Protein 4DDN (pdb70)

Secondary structure (DSSP, 8-state):
---EEPPEE-EEEEEEEB--SEEEEEE-SSPP-EEEEEEEE-TTS-EEEEEEEEEETTTEEEEEE--SSPPP-EEEEEE--S-EEEEEEEEEEETTEEEEEEEEEEESS-EEEEEE---SEEEEEE--TTEEEEEEEEEESSSEEEEEEEEEE-/---EE--EE-EEEEEEE---SEEEEEE-SSPP-EEEEEEEE-TTS-EEEEEEEEEETTTEEEEEE--SSPPP-EEEEEE--S-EEEEEEEEEEETTEEEEEEEEEEESS-EEEEEE---SEEEEEE--TTEEEEEEEEEESSSEEEEEEEEEE-/---EEPPEE-EEEEEEE---SEEEEEE-SS---EEEEEEEE-TTS-EEEEEEEEEETTTEEEEEE--SSPPP-EEEEEE--S-EEEEEEEEEEETTEEEEEEEEEEESS-EEEEEE---SEEEEEE--TTEEEEEEEEEESSSEEEEEEEEEE-/---EEPPEE-EEEEEEE---SEEEEEE-SSPP-EEEEEEEE-SSS-EEEEEEEEEETTTEEEEEE--SSPPP-EEEEEE--S-EEEEEEEEEEETTEEEEEEEEEEESS-EEEEEE---SEEEEEE--TTEEEEEEEEEESSSEEEEEEEEEE-

Nearest PDB structures (foldseek):
  4ddn-assembly1_B  TM=1.007E+00  e=1.078E-29  Ipomoea batatas
  1ouw-assembly1_B  TM=9.362E-01  e=1.392E-16  Calystegia sepium
  5xfi-assembly1_B  TM=9.318E-01  e=2.462E-16  Calystegia sepium
  1ouw-assembly2_C  TM=9.376E-01  e=5.361E-16  Calystegia sepium
  7yww-assembly1_A  TM=7.814E-01  e=1.298E-10  Oryza sativa

GO terms:
  GO:0002213 defense response to insect (P, IDA)
  GO:0030246 carbohydrate binding (F, IDA)
  GO:0009611 response to wounding (P, IEP)
  GO:0032874 positive regulation of stress-activated MAPK cascade (P, IEP)
  GO:0051289 protein homotetramerization (P, IDA)

CATH classification: 2.100.10.30

Radius of gyration: 23.77 Å; Cα contacts (8 Å, |Δi|>4): 2068; chains: 4; bounding box: 79×73×50 Å

Solvent-accessible surface area: 22780 Å² total; per-residue (Å²): 213,6,64,6,48,4,5,31,7,12,13,9,1,0,9,9,6,8,60,13,58,71,1,0,0,0,4,0,22,136,80,11,38,78,0,32,0,8,1,3,33,31,74,111,138,69,22,22,1,4,4,0,22,0,14,1,96,126,82,10,44,0,33,0,1,27,69,22,103,48,103,90,87,82,74,50,63,2,88,16,59,40,44,3,54,42,0,27,8,38,1,26,97,17,129,65,138,46,0,0,25,0,0,52,0,24,5,93,119,94,113,25,30,64,50,25,15,83,67,47,8,51,1,18,0,104,24,73,148,62,29,42,7,12,0,0,1,1,1,1,23,137,7,0,10,0,0,0,0,7,15,42,64,175,133,14,59,7,42,3,5,31,1,4,12,18,0,2,10,8,7,7,57,11,60,58,5,0,0,0,7,0,20,80,101,12,40,90,0,31,0,9,1,4,35,35,70,134,142,70,22,22,0,3,5,0,21,0,15,1,88,98,84,6,49,0,46,0,8,34,71,22,108,42,102,87,91,78,69,47,77,3,100,19,55,34,54,4,60,46,0,32,7,36,2,23,86,20,135,62,131,30,0,0,26,0,0,56,0,35,5,94,124,115,108,30,31,62,49,24,15,85,63,51,9,53,2,17,0,106,27,79,147,45,31,53,7,20,0,0,4,0,0,0,19,129,11,0,9,0,0,0,0,6,14,41,63,151,145,5,60,4,46,4,4,30,8,8,11,14,0,1,9,9,8,8,58,14,58,67,2,0,0,0,7,0,23,101,108,12,36,79,0,30,0,8,0,4,34,35,71,128,157,71,21,21,0,4,5,0,21,0,16,2,95,110,81,10,55,0,25,0,1,35,81,20,106,46,103,87,89,65,70,44,72,2,99,20,73,36,48,4,51,38,0,28,8,37,1,22,91,18,123,65,136,47,0,0,25,0,0,49,0,23,7,80,115,128,108,30,30,67,43,25,16,87,64,28,6,55,2,23,0,112,29,77,150,40,27,56,9,19,0,0,0,0,0,1,21,131,9,0,9,0,0,0,0,6,16,39,72,122,151,11,65,7,46,4,5,33,1,6,10,16,1,0,8,8,6,7,56,11,57,70,6,0,0,0,7,1,23,61,105,10,53,60,0,29,0,7,0,4,30,34,78,126,142,82,16,18,1,4,5,0,27,0,6,2,74,112,58,0,47,0,38,0,3,29,57,22,102,45,102,88,87,73,70,44,76,3,100,15,83,28,56,3,63,53,0,32,10,34,0,13,94,21,131,66,134,38,0,0,23,4,0,59,0,29,6,82,123,115,102,24,32,94,37,26,12,131,64,16,4,49,1,21,0,112,28,72,146,59,27,48,9,17,0,0,3,0,0,1,20,132,7,0,8,0,0,0,0,6,15,41,62,179

InterPro domains:
  IPR001229 Jacalin-like lectin domain [PF01419] (13-150)
  IPR001229 Jacalin-like lectin domain [PS51752] (10-153)
  IPR001229 Jacalin-like lectin domain [SM00915] (41-153)
  IPR033734 Jacalin-like lectin domain, plant [cd09612] (21-152)
  IPR036404 Jacalin-like lectin domain superfamily [G3DSA:2.100.10.30] (1-154)
  IPR036404 Jacalin-like lectin domain superfamily [SSF51101] (11-152)

Sequence (616 aa):
MALQLAAHSDARSGPVGSNGGQFWSFRPVRPLNKIVLSFSGSPDQTLNLISITFSSNPTDIITVGGVGPEPLTYTETVNIDGDIIEISGMIANYKGYNVIRSIKFTTNKKEYGPYGANAGTPFNIKIPDGNKIVGFFGNSGWYVDAIGAYYTAKMALQLAAHSDARSGPVGSNGGQFWSFRPVRPLNKIVLSFSGSPDQTLNLISITFSSNPTDIITVGGVGPEPLTYTETVNIDGDIIEISGMIANYKGYNVIRSIKFTTNKKEYGPYGANAGTPFNIKIPDGNKIVGFFGNSGWYVDAIGAYYTAKMALQLAAHSDARSGPVGSNGGQFWSFRPVRPLNKIVLSFSGSPDQTLNLISITFSSNPTDIITVGGVGPEPLTYTETVNIDGDIIEISGMIANYKGYNVIRSIKFTTNKKEYGPYGANAGTPFNIKIPDGNKIVGFFGNSGWYVDAIGAYYTAKMALQLAAHSDARSGPVGSNGGQFWSFRPVRPLNKIVLSFSGSPDQTLNLISITFSSNPTDIITVGGVGPEPLTYTETVNIDGDIIEISGMIANYKGYNVIRSIKFTTNKKEYGPYGANAGTPFNIKIPDGNKIVGFFGNSGWYVDAIGAYYTAK

Foldseek 3Di:
DDDCPDDDDFDKWDWDFDAADFKWKDFDPAAWFKKKWWFADDPVPFTATFKMKIADPPGRIDIFGQPDDRDTDDMDMDGDDAFWFKKKAAWQDDPHGTAGAWMWTHHPPDIRDRDGGRDHHMDMTGDDPQKGFRIKMAHYDNGGGIIMTGMDGD/DPDCPDDDDFDKFDKDFDAADFKFKDFDPAAWFKKKFWFADDPVPFTFTAKMKIADPPDRIDIFGQQDDDDTDDMDMGGDDAFWAKKKAAWQDDPHGTAGAWMKTQHPVGIGDRDGGGDHHMDMGHDDPQKGFRIKIAHYDNGGGIMMTGMDGD/DDDPDDDDDFDKFDKDFDAADFKFKDFDPAAWFKKKFWFADDPVGFTFTAKMWIADPPGRIDIFGQPDDDDTDDMDMDGDDAFWFKKKAAWQDDPHGTAGAFMWTQHPVGIGDRDGGRDHHMDMGGDDPQKGFRIKIAHYDNGHGIIMTGMDGD/DDDCPDDDDFDKWDKDFDAADFKWKWFDPAAWFKKKFWFADDPVPFTATAWMWTAPPPPGIDIFGQPDDDDTDDMDMGGHDAFWFKKKAAWQDDPHGTAGFWMKTQHPVGIRDGDGGHDHHMDMTGDDPQKGFRIKIAHYDNGGGIIMTGMDGD

Organism: Ipomoea batatas (NCBI:txid4120)

Structure (mmCIF, N/CA/C/O backbone):
data_4DDN
#
_entry.id   4DDN
#
_cell.length_a   82.075
_cell.length_b   83.931
_cell.length_c   86.129
_cell.angle_alpha   90.00
_cell.angle_beta   90.00
_cell.angle_gamma   90.00
#
_symmetry.space_group_name_H-M   'P 21 21 21'
#
loop_
_entity.id
_entity.type
_entity.pdbx_description
1 polymer Ipomoelin
2 non-polymer 'methyl alpha-D-galactopyranoside'
3 water water
#
loop_
_atom_site.group_PDB
_atom_site.id
_atom_site.type_symbol
_atom_site.label_atom_id
_atom_site.label_alt_id
_atom_site.label_comp_id
_atom_site.label_asym_id
_atom_site.label_entity_id
_atom_site.label_seq_id
_atom_site.pdbx_PDB_ins_code
_atom_site.Cartn_x
_atom_site.Cartn_y
_atom_site.Cartn_z
_atom_site.occupancy
_atom_site.B_iso_or_equiv
_atom_site.auth_seq_id
_atom_site.auth_comp_id
_atom_site.auth_asym_id
_atom_site.auth_atom_id
_atom_site.pdbx_PDB_model_num
ATOM 1 N N . MET A 1 7 ? -5.506 28.332 46.282 1.00 56.51 1 MET A N 1
ATOM 2 C CA . MET A 1 7 ? -4.979 28.781 47.607 1.00 56.53 1 MET A CA 1
ATOM 3 C C . MET A 1 7 ? -3.534 29.273 47.486 1.00 54.71 1 MET A C 1
ATOM 4 O O . MET A 1 7 ? -2.678 28.905 48.304 1.00 55.78 1 MET A O 1
ATOM 9 N N . ALA A 1 8 ? -3.270 30.098 46.462 1.00 51.14 2 ALA A N 1
ATOM 10 C CA . ALA A 1 8 ? -1.921 30.630 46.217 1.00 46.53 2 ALA A CA 1
ATOM 11 C C . ALA A 1 8 ? -1.873 32.133 45.915 1.00 42.93 2 ALA A C 1
ATOM 12 O O . ALA A 1 8 ? -2.073 32.572 44.766 1.00 41.17 2 ALA A O 1
ATOM 14 N N . LEU A 1 9 ? -1.606 32.901 46.968 1.00 37.18 3 LEU A N 1
ATOM 15 C CA . LEU A 1 9 ? -1.471 34.348 46.882 1.00 32.90 3 LEU A CA 1
ATOM 16 C C . LEU A 1 9 ? -0.361 34.731 45.882 1.00 29.33 3 LEU A C 1
ATOM 17 O O . LEU A 1 9 ? 0.715 34.123 45.864 1.00 26.96 3 LEU A O 1
ATOM 22 N N . GLN A 1 10 ? -0.622 35.719 45.037 1.00 23.49 4 GLN A N 1
ATOM 23 C CA . GLN A 1 10 ? 0.397 36.156 44.105 1.00 22.61 4 GLN A CA 1
ATOM 24 C C . GLN A 1 10 ? 1.216 37.251 44.784 1.00 22.52 4 GLN A C 1
ATOM 25 O O . GLN A 1 10 ? 0.850 38.445 44.767 1.00 20.35 4 GLN A O 1
ATOM 31 N N . LEU A 1 11 ? 2.304 36.809 45.424 1.00 22.97 5 LEU A N 1
ATOM 32 C CA . LEU A 1 11 ? 3.228 37.712 46.141 1.00 21.25 5 LEU A CA 1
ATOM 33 C C . LEU A 1 11 ? 4.267 38.047 45.093 1.00 19.98 5 LEU A C 1
ATOM 34 O O . LEU A 1 11 ? 5.185 37.232 44.836 1.00 19.00 5 LEU A O 1
ATOM 39 N N . ALA A 1 12 ? 4.122 39.233 44.503 1.00 16.96 6 ALA A N 1
ATOM 40 C CA . ALA A 1 12 ? 4.986 39.640 43.411 1.00 13.81 6 ALA A CA 1
ATOM 41 C C . ALA A 1 12 ? 6.465 39.407 43.688 1.00 13.53 6 ALA A C 1
ATOM 42 O O . ALA A 1 12 ? 6.988 39.804 44.735 1.00 12.42 6 ALA A O 1
ATOM 44 N N . ALA A 1 13 ? 7.138 38.743 42.732 1.00 14.14 7 ALA A N 1
ATOM 45 C CA . ALA A 1 13 ? 8.555 38.450 42.865 1.00 14.34 7 ALA A CA 1
ATOM 46 C C . ALA A 1 13 ? 9.382 39.598 42.298 1.00 14.15 7 ALA A C 1
ATOM 47 O O . ALA A 1 13 ? 8.988 40.273 41.313 1.00 15.50 7 ALA A O 1
ATOM 49 N N . HIS A 1 14 ? 10.541 39.821 42.892 1.00 13.45 8 HIS A N 1
ATOM 50 C CA . HIS A 1 14 ? 11.364 40.967 42.477 1.00 12.63 8 HIS A CA 1
ATOM 51 C C . HIS A 1 14 ? 12.517 40.690 41.502 1.00 14.53 8 HIS A C 1
ATOM 52 O O . HIS A 1 14 ? 12.972 39.573 41.365 1.00 13.47 8 HIS A O 1
ATOM 59 N N . SER A 1 15 ? 12.946 41.735 40.795 1.00 14.30 9 SER A N 1
ATOM 60 C CA . SER A 1 15 ? 14.088 41.649 39.875 1.00 15.73 9 SER A CA 1
ATOM 61 C C . SER A 1 15 ? 14.992 42.817 40.209 1.00 15.30 9 SER A C 1
ATOM 62 O O . SER A 1 15 ? 14.521 43.953 40.304 1.00 18.26 9 SER A O 1
ATOM 65 N N . ASP A 1 16 ? 16.295 42.554 40.336 1.00 15.86 10 ASP A N 1
ATOM 66 C CA . ASP A 1 16 ? 17.266 43.577 40.736 1.00 14.60 10 ASP A CA 1
ATOM 67 C C . ASP A 1 16 ? 17.420 44.719 39.725 1.00 13.97 10 ASP A C 1
ATOM 68 O O . ASP A 1 16 ? 17.228 44.522 38.503 1.00 13.24 10 ASP A O 1
ATOM 73 N N . ALA A 1 17 ? 17.803 45.892 40.245 1.00 14.16 11 ALA A N 1
ATOM 74 C CA . ALA A 1 17 ? 18.071 47.089 39.436 1.00 14.36 11 ALA A CA 1
ATOM 75 C C . ALA A 1 17 ? 19.227 46.763 38.505 1.00 13.87 11 ALA A C 1
ATOM 76 O O . ALA A 1 17 ? 20.041 45.912 38.816 1.00 13.48 11 ALA A O 1
ATOM 78 N N . ARG A 1 18 ? 19.308 47.452 37.370 1.00 14.55 12 ARG A N 1
ATOM 79 C CA . ARG A 1 18 ? 20.356 47.202 36.378 1.00 15.07 12 ARG A CA 1
ATOM 80 C C . ARG A 1 18 ? 21.121 48.484 36.134 1.00 13.37 12 ARG A C 1
ATOM 81 O O . ARG A 1 18 ? 20.558 49.544 36.290 1.00 12.52 12 ARG A O 1
ATOM 89 N N . SER A 1 19 ? 22.387 48.367 35.744 1.00 12.07 13 SER A N 1
ATOM 90 C CA . SER A 1 19 ? 23.187 49.538 35.393 1.00 13.51 13 SER A CA 1
ATOM 91 C C . SER A 1 19 ? 23.799 49.189 34.050 1.00 15.03 13 SER A C 1
ATOM 92 O O . SER A 1 19 ? 24.538 48.199 33.944 1.00 14.96 13 SER A O 1
ATOM 95 N N . GLY A 1 20 ? 23.505 49.986 33.028 1.00 13.76 14 GLY A N 1
ATOM 96 C CA . GLY A 1 20 ? 24.041 49.696 31.705 1.00 13.36 14 GLY A CA 1
ATOM 97 C C . GLY A 1 20 ? 22.950 49.075 30.860 1.00 14.40 14 GLY A C 1
ATOM 98 O O . GLY A 1 20 ? 21.748 49.184 31.182 1.00 16.50 14 GLY A O 1
ATOM 99 N N . PRO A 1 21 ? 23.313 48.352 29.814 1.00 14.13 15 PRO A N 1
ATOM 100 C CA . PRO A 1 21 ? 24.663 48.051 29.365 1.00 15.11 15 PRO A CA 1
ATOM 101 C C . PRO A 1 21 ? 25.400 49.162 28.617 1.00 18.26 15 PRO A C 1
ATOM 102 O O . PRO A 1 21 ? 24.764 50.086 28.067 1.00 19.56 15 PRO A O 1
ATOM 106 N N . VAL A 1 22 ? 26.736 49.088 28.629 1.00 17.98 16 VAL A N 1
ATOM 107 C CA . VAL A 1 22 ? 27.574 50.024 27.876 1.00 18.22 16 VAL A CA 1
ATOM 108 C C . VAL A 1 22 ? 28.279 49.139 26.841 1.00 18.44 16 VAL A C 1
ATOM 109 O O . VAL A 1 22 ? 28.394 47.916 27.037 1.00 18.34 16 VAL A O 1
ATOM 113 N N . GLY A 1 23 ? 28.748 49.742 25.746 1.00 18.98 17 GLY A N 1
ATOM 114 C CA . GLY A 1 23 ? 29.425 48.961 24.710 1.00 17.54 17 GLY A CA 1
ATOM 115 C C . GLY A 1 23 ? 28.608 48.985 23.428 1.00 17.74 17 GLY A C 1
ATOM 116 O O . GLY A 1 23 ? 28.163 50.052 22.999 1.00 18.61 17 GLY A O 1
ATOM 117 N N . SER A 1 24 ? 28.372 47.834 22.806 1.00 14.84 18 SER A N 1
ATOM 118 C CA . SER A 1 24 ? 27.621 47.841 21.550 1.00 16.05 18 SER A CA 1
ATOM 119 C C . SER A 1 24 ? 26.702 46.632 21.396 1.00 15.39 18 SER A C 1
ATOM 120 O O . SER A 1 24 ? 26.968 45.596 21.996 1.00 14.74 18 SER A O 1
ATOM 123 N N . ASN A 1 25 ? 25.662 46.755 20.566 1.00 14.06 19 ASN A N 1
ATOM 124 C CA . ASN A 1 25 ? 24.776 45.623 20.306 1.00 13.79 19 ASN A CA 1
ATOM 125 C C . ASN A 1 25 ? 25.610 44.477 19.758 1.00 14.81 19 ASN A C 1
ATOM 126 O O . ASN A 1 25 ? 26.482 44.706 18.906 1.00 16.41 19 ASN A O 1
ATOM 131 N N . GLY A 1 26 ? 25.269 43.254 20.180 1.00 15.33 20 GLY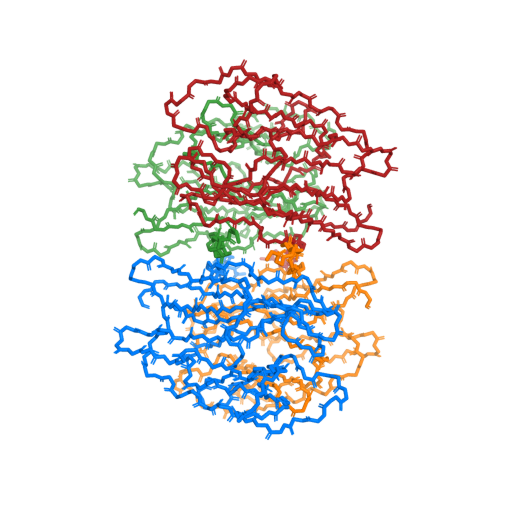 A N 1
ATOM 132 C CA . GLY A 1 26 ? 25.989 42.035 19.786 1.00 16.37 20 GLY A CA 1
ATOM 133 C C . GLY A 1 26 ? 25.019 40.921 19.404 1.00 16.48 20 GLY A C 1
ATOM 134 O O . GLY A 1 26 ? 23.792 41.094 19.490 1.00 15.28 20 GLY A O 1
ATOM 135 N N . GLY A 1 27 ? 25.553 39.761 19.027 1.00 15.87 21 GLY A N 1
ATOM 136 C CA . GLY A 1 27 ? 24.703 38.685 18.557 1.00 16.00 21 GLY A CA 1
ATOM 137 C C . GLY A 1 27 ? 23.666 38.146 19.523 1.00 16.73 21 GLY A C 1
ATOM 138 O O . GLY A 1 27 ? 22.479 37.915 19.150 1.00 17.21 21 GLY A O 1
ATOM 139 N N . GLN A 1 28 ? 24.127 37.908 20.750 1.00 15.53 22 GLN A N 1
ATOM 140 C CA . GLN A 1 28 ? 23.286 37.371 21.801 1.00 16.14 22 GLN A CA 1
ATOM 141 C C . GLN A 1 28 ? 23.295 38.150 23.113 1.00 14.72 22 GLN A C 1
ATOM 142 O O . GLN A 1 28 ? 24.333 38.627 23.562 1.00 14.30 22 GLN A O 1
ATOM 148 N N . PHE A 1 29 ? 22.126 38.235 23.728 1.00 13.49 23 PHE A N 1
ATOM 149 C CA . PHE A 1 29 ? 21.977 38.812 25.068 1.00 13.82 23 PHE A CA 1
ATOM 150 C C . PHE A 1 29 ? 22.471 37.686 26.012 1.00 15.45 23 PHE A C 1
ATOM 151 O O . PHE A 1 29 ? 22.251 36.476 25.715 1.00 15.63 23 PHE A O 1
ATOM 159 N N . TRP A 1 30 ? 23.160 38.064 27.098 1.00 14.21 24 TRP A N 1
ATOM 160 C CA . TRP A 1 30 ? 23.571 37.066 28.093 1.00 13.93 24 TRP A CA 1
ATOM 161 C C . TRP A 1 30 ? 23.291 37.635 29.458 1.00 13.79 24 TRP A C 1
ATOM 162 O O . TRP A 1 30 ? 23.266 38.863 29.653 1.00 11.48 24 TRP A O 1
ATOM 173 N N . SER A 1 31 ? 23.068 36.742 30.420 1.00 13.64 25 SER A N 1
ATOM 174 C CA . SER A 1 31 ? 22.767 37.179 31.764 1.00 13.67 25 SER A CA 1
ATOM 175 C C . SER A 1 31 ? 23.205 36.132 32.764 1.00 13.95 25 SER A C 1
ATOM 176 O O . SER A 1 31 ? 22.983 34.942 32.561 1.00 15.04 25 SER A O 1
ATOM 179 N N . PHE A 1 32 ? 23.782 36.612 33.868 1.00 14.55 26 PHE A N 1
ATOM 180 C CA . PHE A 1 32 ? 24.259 35.758 34.935 1.00 13.44 26 PHE A CA 1
ATOM 181 C C . PHE A 1 32 ? 24.194 36.506 36.267 1.00 13.25 26 PHE A C 1
ATOM 182 O O . PHE A 1 32 ? 24.995 37.415 36.524 1.00 10.69 26 PHE A O 1
ATOM 190 N N . ARG A 1 33 ? 23.204 36.152 37.080 1.00 13.17 27 ARG A N 1
ATOM 191 C CA . ARG A 1 33 ? 23.056 36.727 38.437 1.00 11.44 27 ARG A CA 1
ATOM 192 C C . ARG A 1 33 ? 22.927 35.481 39.315 1.00 13.99 27 ARG A C 1
ATOM 193 O O . ARG A 1 33 ? 21.840 34.873 39.412 1.00 13.36 27 ARG A O 1
ATOM 201 N N . PRO A 1 34 ? 24.034 35.050 39.945 1.00 14.21 28 PRO A N 1
ATOM 202 C CA . PRO A 1 34 ? 23.935 33.852 40.777 1.00 15.44 28 PRO A CA 1
ATOM 203 C C . PRO A 1 34 ? 23.440 34.197 42.165 1.00 15.24 28 PRO A C 1
ATOM 204 O O . PRO A 1 34 ? 23.490 35.359 42.568 1.00 14.98 28 PRO A O 1
ATOM 208 N N . VAL A 1 35 ? 22.974 33.187 42.899 1.00 14.25 29 VAL A N 1
ATOM 209 C CA . VAL A 1 35 ? 22.432 33.415 44.217 1.00 15.30 29 VAL A CA 1
ATOM 210 C C . VAL A 1 35 ? 23.495 33.858 45.208 1.00 17.41 29 VAL A C 1
ATOM 211 O O . VAL A 1 35 ? 23.265 34.784 46.001 1.00 19.13 29 VAL A O 1
ATOM 215 N N . ARG A 1 36 ? 24.666 33.229 45.148 1.00 15.91 30 ARG A N 1
ATOM 216 C CA . ARG A 1 36 ? 25.778 33.584 46.049 1.00 18.53 30 ARG A CA 1
ATOM 217 C C . ARG A 1 36 ? 26.708 34.624 45.359 1.00 19.51 30 ARG A C 1
ATOM 218 O O . ARG A 1 36 ? 26.640 34.795 44.162 1.00 19.82 30 ARG A O 1
ATOM 226 N N . PRO A 1 37 ? 27.586 35.317 46.110 1.00 18.94 31 PRO A N 1
ATOM 227 C CA . PRO A 1 37 ? 28.496 36.319 45.541 1.00 18.32 31 PRO A CA 1
ATOM 228 C C . PRO A 1 37 ? 29.427 35.771 44.451 1.00 19.30 31 PRO A C 1
ATOM 229 O O . PRO A 1 37 ? 29.813 34.589 44.493 1.00 17.77 31 PRO A O 1
ATOM 233 N N . LEU A 1 38 ? 29.766 36.602 43.456 1.00 18.05 32 LEU A N 1
ATOM 234 C CA . LEU A 1 38 ? 30.732 36.209 42.442 1.00 19.34 32 LEU A CA 1
ATOM 235 C C . LEU A 1 38 ? 32.078 36.127 43.179 1.00 21.59 32 LEU A C 1
ATOM 236 O O . LEU A 1 38 ? 32.396 37.005 43.987 1.00 20.54 32 LEU A O 1
ATOM 241 N N . ASN A 1 39 ? 32.878 35.099 42.913 1.00 21.28 33 ASN A N 1
ATOM 242 C CA . ASN A 1 39 ? 34.152 35.009 43.619 1.00 24.58 33 ASN A CA 1
ATOM 243 C C . ASN A 1 39 ? 35.321 35.002 42.651 1.00 24.31 33 ASN A C 1
ATOM 244 O O . ASN A 1 39 ? 36.479 35.220 43.058 1.00 23.59 33 ASN A O 1
ATOM 249 N N . LYS A 1 40 ? 35.034 34.766 41.368 1.00 22.88 34 LYS A N 1
ATOM 250 C CA . LYS A 1 40 ? 36.106 34.714 40.393 1.00 21.97 34 LYS A CA 1
ATOM 251 C C . LYS A 1 40 ? 35.685 35.086 38.988 1.00 21.77 34 LYS A C 1
ATOM 252 O O . LYS A 1 40 ? 34.588 34.731 38.538 1.00 20.56 34 LYS A O 1
ATOM 258 N N . ILE A 1 41 ? 36.581 35.800 38.310 1.00 20.08 35 ILE A N 1
ATOM 259 C CA . ILE A 1 41 ? 36.360 36.228 36.913 1.00 20.59 35 ILE A CA 1
ATOM 260 C C . ILE A 1 41 ? 37.626 35.967 36.133 1.00 19.53 35 ILE A C 1
ATOM 261 O O . ILE A 1 41 ? 38.716 36.502 36.485 1.00 20.98 35 ILE A O 1
ATOM 266 N N . VAL A 1 42 ? 37.488 35.162 35.085 1.00 18.39 36 VAL A N 1
ATOM 267 C CA . VAL A 1 42 ? 38.610 34.841 34.204 1.00 16.70 36 VAL A CA 1
ATOM 268 C C . VAL A 1 42 ? 38.479 35.574 32.868 1.00 17.84 36 VAL A C 1
ATOM 269 O O . VAL A 1 42 ? 37.461 35.448 32.171 1.00 17.13 36 VAL A O 1
ATOM 273 N N . LEU A 1 43 ? 39.480 36.374 32.503 1.00 18.65 37 LEU A N 1
ATOM 274 C CA . LEU A 1 43 ? 39.402 37.092 31.215 1.00 18.43 37 LEU A CA 1
ATOM 275 C C . LEU A 1 43 ? 40.275 36.308 30.240 1.00 18.63 37 LEU A C 1
ATOM 276 O O . LEU A 1 43 ? 41.413 35.994 30.575 1.00 19.08 37 LEU A O 1
ATOM 281 N N . SER A 1 44 ? 39.740 35.988 29.062 1.00 18.68 38 SER A N 1
ATOM 282 C CA . SER A 1 44 ? 40.471 35.229 28.054 1.00 19.08 38 SER A CA 1
ATOM 283 C C . SER A 1 44 ? 40.790 36.121 26.872 1.00 19.93 38 SER A C 1
ATOM 284 O O . SER A 1 44 ? 39.916 36.845 26.372 1.00 17.19 38 SER A O 1
ATOM 287 N N . PHE A 1 45 ? 42.048 36.055 26.431 1.00 17.48 39 PHE A N 1
ATOM 288 C CA . PHE A 1 45 ? 42.551 36.910 25.336 1.00 18.66 39 PHE A CA 1
ATOM 289 C C . PHE A 1 45 ? 43.289 36.164 24.232 1.00 18.97 39 PHE A C 1
ATOM 290 O O . PHE A 1 45 ? 43.746 35.046 24.428 1.00 18.99 39 PHE A O 1
ATOM 298 N N . SER A 1 46 ? 43.397 36.814 23.079 1.00 19.92 40 SER A N 1
ATOM 299 C CA . SER A 1 46 ? 44.247 36.338 21.998 1.00 20.63 40 SER A CA 1
ATOM 300 C C . SER A 1 46 ? 45.383 37.410 22.073 1.00 21.29 40 SER A C 1
ATOM 301 O O . SER A 1 46 ? 45.321 38.343 22.889 1.00 17.88 40 SER A O 1
ATOM 304 N N . GLY A 1 47 ? 46.434 37.284 21.264 1.00 23.35 41 GLY A N 1
ATOM 305 C CA . GLY A 1 47 ? 47.502 38.275 21.337 1.00 25.51 41 GLY A CA 1
ATOM 306 C C . GLY A 1 47 ? 48.503 37.927 22.435 1.00 27.08 41 GLY A C 1
ATOM 307 O O . GLY A 1 47 ? 48.648 36.754 22.799 1.00 26.97 41 GLY A O 1
ATOM 308 N N . SER A 1 48 ? 49.203 38.930 22.956 1.00 29.47 42 S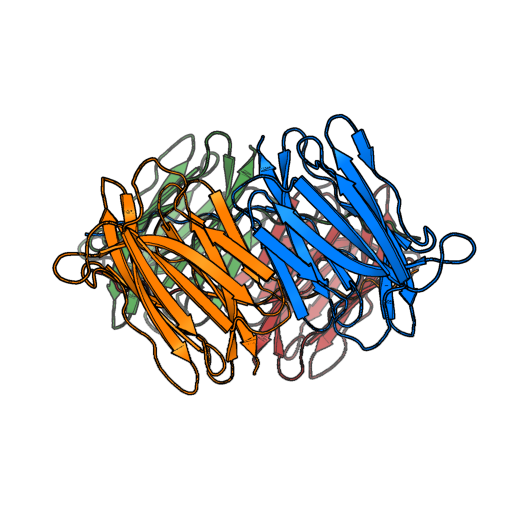ER A N 1
ATOM 309 C CA . SER A 1 48 ? 50.180 38.708 24.029 1.00 31.93 42 SER A CA 1
ATOM 310 C C . SER A 1 48 ? 50.425 39.991 24.796 1.00 34.53 42 SER A C 1
ATOM 311 O O . SER A 1 48 ? 50.284 41.098 24.273 1.00 34.26 42 SER A O 1
ATOM 314 N N . PRO A 1 49 ? 50.804 39.854 26.067 1.00 36.83 43 PRO A N 1
ATOM 315 C CA . PRO A 1 49 ? 51.074 40.971 26.966 1.00 38.60 43 PRO A CA 1
ATOM 316 C C . PRO A 1 49 ? 52.199 41.879 26.514 1.00 40.70 43 PRO A C 1
ATOM 317 O O . PRO A 1 49 ? 52.147 43.091 26.727 1.00 41.59 43 PRO A O 1
ATOM 321 N N . ASP A 1 50 ? 53.210 41.310 25.870 1.00 42.64 44 ASP A N 1
ATOM 322 C CA . ASP A 1 50 ? 54.326 42.124 25.405 1.00 44.38 44 ASP A CA 1
ATOM 323 C C . ASP A 1 50 ? 53.908 42.949 24.205 1.00 44.11 44 ASP A C 1
ATOM 324 O O . ASP A 1 50 ? 54.566 43.926 23.873 1.00 44.73 44 ASP A O 1
ATOM 329 N N . GLN A 1 51 ? 52.830 42.548 23.535 1.00 42.99 45 GLN A N 1
ATOM 330 C CA . GLN A 1 51 ? 52.336 43.312 22.384 1.00 41.61 45 GLN A CA 1
ATOM 331 C C . GLN A 1 51 ? 50.956 43.840 22.775 1.00 39.15 45 GLN A C 1
ATOM 332 O O . GLN A 1 51 ? 50.860 44.714 23.636 1.00 38.86 45 GLN A O 1
ATOM 338 N N . THR A 1 52 ? 49.897 43.313 22.167 1.00 35.50 46 THR A N 1
ATOM 339 C CA . THR A 1 52 ? 48.557 43.756 22.534 1.00 31.53 46 THR A CA 1
ATOM 340 C C . THR A 1 52 ? 47.637 42.583 22.826 1.00 29.74 46 THR A C 1
ATOM 341 O O . THR A 1 52 ? 47.575 41.603 22.085 1.00 28.95 46 THR A O 1
ATOM 345 N N . LEU A 1 53 ? 46.930 42.677 23.941 1.00 25.94 47 LEU A N 1
ATOM 346 C CA . LEU A 1 53 ? 46.000 41.638 24.346 1.00 23.58 47 LEU A CA 1
ATOM 347 C C . LEU A 1 53 ? 44.598 41.897 23.782 1.00 20.92 47 LEU A C 1
ATOM 348 O O . LEU A 1 53 ? 44.063 42.989 23.949 1.00 19.96 47 LEU A O 1
ATOM 353 N N . ASN A 1 54 ? 44.022 40.897 23.120 1.00 18.48 48 ASN A N 1
ATOM 354 C CA . ASN A 1 54 ? 42.684 41.039 22.552 1.00 18.85 48 ASN A CA 1
ATOM 355 C C . ASN A 1 54 ? 41.678 40.292 23.424 1.00 17.71 48 ASN A C 1
ATOM 356 O O . ASN A 1 54 ? 41.617 39.047 23.408 1.00 18.08 48 ASN A O 1
ATOM 361 N N . LEU A 1 55 ? 40.892 41.042 24.189 1.00 16.95 49 LEU A N 1
ATOM 362 C CA . LEU A 1 55 ? 39.903 40.401 25.046 1.00 16.53 49 LEU A CA 1
ATOM 363 C C . LEU A 1 55 ? 38.907 39.689 24.144 1.00 16.76 49 LEU A C 1
ATOM 364 O O . LEU A 1 55 ? 38.317 40.304 23.230 1.00 16.07 49 LEU A O 1
ATOM 369 N N . ILE A 1 56 ? 38.716 38.394 24.404 1.00 15.91 50 ILE A N 1
ATOM 370 C CA . ILE A 1 56 ? 37.795 37.581 23.633 1.00 17.51 50 ILE A CA 1
ATOM 371 C C . ILE A 1 56 ? 36.576 37.069 24.458 1.00 17.36 50 ILE A C 1
ATOM 372 O O . ILE A 1 56 ? 35.434 37.094 23.958 1.00 16.35 50 ILE A O 1
ATOM 377 N N . SER A 1 57 ? 36.794 36.635 25.700 1.00 16.60 51 SER A N 1
ATOM 378 C CA . SER A 1 57 ? 35.668 36.154 26.483 1.00 15.27 51 SER A CA 1
ATOM 379 C C . SER A 1 57 ? 35.926 36.385 27.949 1.00 15.92 51 SER A C 1
ATOM 380 O O . SER A 1 57 ? 37.060 36.715 28.366 1.00 16.08 51 SER A O 1
ATOM 383 N N . ILE A 1 58 ? 34.850 36.294 28.730 1.00 15.62 52 ILE A N 1
ATOM 384 C CA . ILE A 1 58 ? 34.930 36.498 30.178 1.00 15.04 52 ILE A CA 1
ATOM 385 C C . ILE A 1 58 ? 34.179 35.320 30.802 1.00 16.53 52 ILE A C 1
ATOM 386 O O . ILE A 1 58 ? 33.111 34.932 30.317 1.00 15.86 52 ILE A O 1
ATOM 391 N N . THR A 1 59 ? 34.709 34.767 31.885 1.00 16.53 53 THR A N 1
ATOM 392 C CA . THR A 1 59 ? 34.030 33.639 32.538 1.00 17.56 53 THR A CA 1
ATOM 393 C C . THR A 1 59 ? 33.742 34.131 33.966 1.00 18.22 53 THR A C 1
ATOM 394 O O . THR A 1 59 ? 34.666 34.503 34.682 1.00 17.12 53 THR A O 1
ATOM 398 N N . PHE A 1 60 ? 32.466 34.176 34.358 1.00 17.04 54 PHE A N 1
ATOM 399 C CA . PHE A 1 60 ? 32.108 34.614 35.695 1.00 17.15 54 PHE A CA 1
ATOM 400 C C . PHE A 1 60 ? 31.756 33.358 36.505 1.00 17.16 54 PHE A C 1
ATOM 401 O O . PHE A 1 60 ? 31.162 32.464 35.973 1.00 16.70 54 PHE A O 1
ATOM 409 N N . SER A 1 61 ? 32.142 33.270 37.779 1.00 16.33 55 SER A N 1
ATOM 410 C CA . SER A 1 61 ? 31.718 32.112 38.547 1.00 17.67 55 SER A CA 1
ATOM 411 C C . SER A 1 61 ? 31.448 32.483 39.997 1.00 18.71 55 SER A C 1
ATOM 412 O O . SER A 1 61 ? 31.922 33.492 40.489 1.00 17.05 55 SER A O 1
ATOM 415 N N . SER A 1 62 ? 30.655 31.645 40.653 1.00 20.02 56 SER A N 1
ATOM 416 C CA . SER A 1 62 ? 30.324 31.811 42.048 1.00 22.92 56 SER A CA 1
ATOM 417 C C . SER A 1 62 ? 30.389 30.428 42.693 1.00 25.32 56 SER A C 1
ATOM 418 O O . SER A 1 62 ? 29.831 29.462 42.170 1.00 25.67 56 SER A O 1
ATOM 421 N N . ASN A 1 63 ? 31.089 30.336 43.820 1.00 28.37 57 ASN A N 1
ATOM 422 C CA . ASN A 1 63 ? 31.210 29.067 44.537 1.00 30.44 57 ASN A CA 1
ATOM 423 C C . ASN A 1 63 ? 29.833 28.511 44.895 1.00 31.78 57 ASN A C 1
ATOM 424 O O . ASN A 1 63 ? 28.926 29.248 45.303 1.00 32.57 57 ASN A O 1
ATOM 429 N N . PRO A 1 64 ? 29.685 27.181 44.818 1.00 32.80 58 PRO A N 1
ATOM 430 C CA . PRO A 1 64 ? 30.779 26.283 44.423 1.00 33.01 58 PRO A CA 1
ATOM 431 C C . PRO A 1 64 ? 30.896 25.899 42.948 1.00 32.89 58 PRO A C 1
ATOM 432 O O . PRO A 1 64 ? 31.998 25.568 42.493 1.00 32.18 58 PRO A O 1
ATOM 436 N N . THR A 1 65 ? 29.784 25.945 42.202 1.00 31.43 59 THR A N 1
ATOM 437 C CA . THR A 1 65 ? 29.810 25.545 40.795 1.00 29.97 59 THR A CA 1
ATOM 438 C C . THR A 1 65 ? 29.131 26.435 39.733 1.00 28.23 59 THR A C 1
ATOM 439 O O . THR A 1 65 ? 29.138 26.069 38.552 1.00 30.45 59 THR A O 1
ATOM 443 N N . ASP A 1 66 ? 28.553 27.567 40.109 1.00 22.90 60 ASP A N 1
ATOM 444 C CA . ASP A 1 66 ? 27.884 28.426 39.119 1.00 19.89 60 ASP A CA 1
ATOM 445 C C . ASP A 1 66 ? 28.909 29.098 38.233 1.00 19.15 60 ASP A C 1
ATOM 446 O O . ASP A 1 66 ? 29.849 29.730 38.728 1.00 17.06 60 ASP A O 1
ATOM 451 N N . ILE A 1 67 ? 28.684 29.054 36.929 1.00 18.62 61 ILE A N 1
ATOM 452 C CA . ILE A 1 67 ? 29.657 29.630 36.034 1.00 18.58 61 ILE A CA 1
ATOM 453 C C . ILE A 1 67 ? 29.060 29.887 34.655 1.00 18.71 61 ILE A C 1
ATOM 454 O O . ILE A 1 67 ? 28.129 29.210 34.224 1.00 17.18 61 ILE A O 1
ATOM 459 N N . ILE A 1 68 ? 29.614 30.882 33.964 1.00 18.69 62 ILE A N 1
ATOM 460 C CA . ILE A 1 68 ? 29.133 31.188 32.640 1.00 17.30 62 ILE A CA 1
ATOM 461 C C . ILE A 1 68 ? 30.300 31.818 31.885 1.00 16.31 62 ILE A C 1
ATOM 462 O O . ILE A 1 68 ? 31.163 32.498 32.468 1.00 15.95 62 ILE A O 1
ATOM 467 N N . THR A 1 69 ? 30.329 31.559 30.587 1.00 14.76 63 THR A N 1
ATOM 468 C CA . THR A 1 69 ? 31.355 32.140 29.737 1.00 15.79 63 THR A CA 1
ATOM 469 C C . THR A 1 69 ? 30.589 32.842 28.609 1.00 14.96 63 THR A C 1
ATOM 470 O O . THR A 1 69 ? 29.691 32.255 27.995 1.00 14.84 63 THR A O 1
ATOM 474 N N . VAL A 1 70 ? 30.969 34.080 28.341 1.00 13.43 64 VAL A N 1
ATOM 475 C CA . VAL A 1 70 ? 30.341 34.899 27.319 1.00 14.78 64 VAL A CA 1
ATOM 476 C C . VAL A 1 70 ? 31.456 35.442 26.424 1.00 13.52 64 VAL A C 1
ATOM 477 O O . VAL A 1 70 ? 32.530 35.803 26.898 1.00 13.61 64 VAL A O 1
ATOM 481 N N . GLY A 1 71 ? 31.179 35.488 25.128 1.00 14.95 65 GLY A N 1
ATOM 482 C CA . GLY A 1 71 ? 32.189 35.863 24.138 1.00 14.50 65 GLY A CA 1
ATOM 483 C C . GLY A 1 71 ? 32.897 34.521 23.832 1.00 17.10 65 GLY A C 1
ATOM 484 O O . GLY A 1 71 ? 32.582 33.509 24.483 1.00 16.90 65 GLY A O 1
ATOM 485 N N . GLY A 1 72 ? 33.795 34.468 22.842 1.00 16.99 66 GLY A N 1
ATOM 486 C CA . GLY A 1 72 ? 34.554 33.238 22.624 1.00 17.16 66 GLY A CA 1
ATOM 487 C C . GLY A 1 72 ? 33.931 32.195 21.717 1.00 20.09 66 GLY A C 1
ATOM 488 O O . GLY A 1 72 ? 34.472 31.102 21.563 1.00 20.71 66 GLY A O 1
ATOM 489 N N . VAL A 1 73 ? 32.803 32.510 21.100 1.00 20.72 67 VAL A N 1
ATOM 490 C CA . VAL A 1 73 ? 32.151 31.517 20.255 1.00 22.51 67 VAL A CA 1
ATOM 491 C C . VAL A 1 73 ? 32.683 31.475 18.819 1.00 20.90 67 VAL A C 1
ATOM 492 O O . VAL A 1 73 ? 32.253 30.637 17.999 1.00 21.02 67 VAL A O 1
ATOM 496 N N . GLY A 1 74 ? 33.648 32.343 18.534 1.00 22.47 68 GLY A N 1
ATOM 497 C CA . GLY A 1 74 ? 34.266 32.367 17.209 1.00 21.28 68 GLY A CA 1
ATOM 498 C C . GLY A 1 74 ? 35.450 31.398 17.142 1.00 23.26 68 GLY A C 1
ATOM 499 O O . GLY A 1 74 ? 35.770 30.716 18.123 1.00 21.63 68 GLY A O 1
ATOM 500 N N . PRO A 1 75 ? 36.153 31.341 16.007 1.00 24.20 69 PRO A N 1
ATOM 501 C CA . PRO A 1 75 ? 37.297 30.453 15.792 1.00 25.15 69 PRO A CA 1
ATOM 502 C C . PRO A 1 75 ? 38.673 30.878 16.306 1.00 25.27 69 PRO A C 1
ATOM 503 O O . PRO A 1 75 ? 39.599 30.054 16.385 1.00 25.66 69 PRO A O 1
ATOM 507 N N . GLU A 1 76 ? 38.834 32.145 16.652 1.00 24.87 70 GLU A N 1
ATOM 508 C CA . GLU A 1 76 ? 40.131 32.591 17.112 1.00 25.43 70 GLU A CA 1
ATOM 509 C C . GLU A 1 76 ? 40.611 31.834 18.360 1.00 26.03 70 GLU A C 1
ATOM 510 O O . GLU A 1 76 ? 39.914 31.764 19.382 1.00 24.32 70 GLU A O 1
ATOM 516 N N . PRO A 1 77 ? 41.819 31.226 18.290 1.00 26.81 71 PRO A N 1
ATOM 517 C CA . PRO A 1 77 ? 42.293 30.503 19.476 1.00 27.11 71 PRO A CA 1
ATOM 518 C C . PRO A 1 77 ? 42.761 31.445 20.584 1.00 25.34 71 PRO A C 1
ATOM 519 O O . PRO A 1 77 ? 43.359 32.484 20.306 1.00 23.24 71 PRO A O 1
ATOM 523 N N . LEU A 1 78 ? 42.468 31.090 21.838 1.00 24.88 72 LEU A N 1
ATOM 524 C CA . LEU A 1 78 ? 42.882 31.914 22.979 1.00 24.78 72 LEU A CA 1
ATOM 525 C C . LEU A 1 78 ? 44.364 31.692 23.262 1.00 25.90 72 LEU A C 1
ATOM 526 O O . LEU A 1 78 ? 44.830 30.579 23.117 1.00 27.11 72 LEU A O 1
ATOM 531 N N . THR A 1 79 ? 45.081 32.728 23.695 1.00 25.01 73 THR A N 1
ATOM 532 C CA . THR A 1 79 ? 46.514 32.610 24.014 1.00 25.96 73 THR A CA 1
ATOM 533 C C . THR A 1 79 ? 46.886 33.075 25.410 1.00 26.32 73 THR A C 1
ATOM 534 O O . THR A 1 79 ? 47.984 32.794 25.891 1.00 25.97 73 THR A O 1
ATOM 538 N N . TYR A 1 80 ? 45.980 33.767 26.098 1.00 25.59 74 TYR A N 1
ATOM 539 C CA . TYR A 1 80 ? 46.326 34.266 27.423 1.00 24.36 74 TYR A CA 1
ATOM 540 C C . TYR A 1 80 ? 45.084 34.437 28.315 1.00 24.02 74 TYR A C 1
ATOM 541 O O . TYR A 1 80 ? 43.979 34.632 27.820 1.00 22.40 74 TYR A O 1
ATOM 550 N N . THR A 1 81 ? 45.245 34.345 29.620 1.00 24.36 75 THR A N 1
ATOM 551 C CA . THR A 1 81 ? 44.103 34.544 30.490 1.00 24.84 75 THR A CA 1
ATOM 552 C C . THR A 1 81 ? 44.538 35.280 31.722 1.00 27.29 75 THR A C 1
ATOM 553 O O . THR A 1 81 ? 45.702 35.171 32.173 1.00 29.28 75 THR A O 1
ATOM 557 N N . GLU A 1 82 ? 43.608 36.030 32.297 1.00 25.63 76 GLU A N 1
ATOM 558 C CA . GLU A 1 82 ? 43.913 36.757 33.500 1.00 26.32 76 GLU A CA 1
ATOM 559 C C . GLU A 1 82 ? 42.851 36.299 34.465 1.00 26.92 76 GLU A C 1
ATOM 560 O O . GLU A 1 82 ? 41.675 36.283 34.121 1.00 25.54 76 GLU A O 1
ATOM 566 N N . THR A 1 83 ? 43.268 35.890 35.659 1.00 27.50 77 THR A N 1
ATOM 567 C CA . THR A 1 83 ? 42.329 35.423 36.672 1.00 29.49 77 THR A CA 1
ATOM 568 C C . THR A 1 83 ? 42.199 36.437 37.793 1.00 29.68 77 THR A C 1
ATOM 569 O O . THR A 1 83 ? 43.190 36.834 38.422 1.00 31.05 77 THR A O 1
ATOM 573 N N . VAL A 1 84 ? 40.963 36.867 38.030 1.00 29.41 78 VAL A N 1
ATOM 574 C CA . VAL A 1 84 ? 40.661 37.839 39.072 1.00 27.80 78 VAL A CA 1
ATOM 575 C C . VAL A 1 84 ? 39.940 37.134 40.229 1.00 28.57 78 VAL A C 1
ATOM 576 O O . VAL A 1 84 ? 38.816 36.617 40.064 1.00 25.82 78 VAL A O 1
ATOM 580 N N . ASN A 1 85 ? 40.593 37.089 41.390 1.00 28.32 79 ASN A N 1
ATOM 581 C CA . ASN A 1 85 ? 40.002 36.464 42.575 1.00 29.92 79 ASN A CA 1
ATOM 582 C C . ASN A 1 85 ? 39.384 37.573 43.394 1.00 31.41 79 ASN A C 1
ATOM 583 O O . ASN A 1 85 ? 40.077 38.383 44.014 1.00 30.80 79 ASN A O 1
ATOM 588 N N . ILE A 1 86 ? 38.062 37.616 43.346 1.00 30.90 80 ILE A N 1
ATOM 589 C CA . ILE A 1 86 ? 37.287 38.636 44.005 1.00 30.94 80 ILE A CA 1
ATOM 590 C C . ILE A 1 86 ? 37.190 38.507 45.501 1.00 32.78 80 ILE A C 1
ATOM 591 O O . ILE A 1 86 ? 36.732 37.504 46.036 1.00 32.58 80 ILE A O 1
ATOM 596 N N . ASP A 1 87 ? 37.615 39.564 46.167 1.00 35.22 81 ASP A N 1
ATOM 597 C CA . ASP A 1 87 ? 37.566 39.620 47.610 1.00 38.40 81 ASP A CA 1
ATOM 598 C C . ASP A 1 87 ? 36.484 40.636 47.994 1.00 37.00 81 ASP A C 1
ATOM 599 O O . ASP A 1 87 ? 36.705 41.848 47.926 1.00 37.46 81 ASP A O 1
ATOM 604 N N . GLY A 1 88 ? 35.303 40.127 48.358 1.00 34.65 82 GLY A N 1
ATOM 605 C CA . GLY A 1 88 ? 34.211 40.997 48.757 1.00 31.23 82 GLY A CA 1
ATOM 606 C C . GLY A 1 88 ? 33.218 41.266 47.646 1.00 28.87 82 GLY A C 1
ATOM 607 O O . GLY A 1 88 ? 33.092 40.479 46.706 1.00 29.00 82 GLY A O 1
ATOM 608 N N . ASP A 1 89 ? 32.521 42.389 47.735 1.00 27.01 83 ASP A N 1
ATOM 609 C CA . ASP A 1 89 ? 31.536 42.738 46.719 1.00 25.78 83 ASP A CA 1
ATOM 610 C C . ASP A 1 89 ? 32.043 43.748 45.711 1.00 23.54 83 ASP A C 1
ATOM 611 O O . ASP A 1 89 ? 32.634 44.754 46.056 1.00 20.23 83 ASP A O 1
ATOM 616 N N . ILE A 1 90 ? 31.779 43.493 44.443 1.00 21.60 84 ILE A N 1
ATOM 617 C CA . ILE A 1 90 ? 32.197 44.428 43.443 1.00 19.31 84 ILE A CA 1
ATOM 618 C C . ILE A 1 90 ? 31.261 45.638 43.521 1.00 20.32 84 ILE A C 1
ATOM 619 O O . ILE A 1 90 ? 30.054 45.470 43.685 1.00 20.06 84 ILE A O 1
ATOM 624 N N . ILE A 1 91 ? 31.808 46.859 43.453 1.00 18.99 85 ILE A N 1
ATOM 625 C CA . ILE A 1 91 ? 30.955 48.027 43.472 1.00 19.43 85 ILE A CA 1
ATOM 626 C C . ILE A 1 91 ? 31.085 48.896 42.253 1.00 20.66 85 ILE A C 1
ATOM 627 O O . ILE A 1 91 ? 30.260 49.782 42.056 1.00 20.56 85 ILE A O 1
ATOM 632 N N . GLU A 1 92 ? 32.104 48.659 41.429 1.00 20.07 86 GLU A N 1
ATOM 633 C CA . GLU A 1 92 ? 32.307 49.467 40.237 1.00 20.50 86 GLU A CA 1
ATOM 634 C C . GLU A 1 92 ? 33.155 48.719 39.204 1.00 20.61 86 GLU A C 1
ATOM 635 O O . GLU A 1 92 ? 33.966 47.847 39.551 1.00 18.32 86 GLU A O 1
ATOM 641 N N . ILE A 1 93 ? 32.951 49.037 37.935 1.00 20.33 87 ILE A N 1
ATOM 642 C CA . ILE A 1 93 ? 33.729 48.410 36.862 1.00 20.13 87 ILE A CA 1
ATOM 643 C C . ILE A 1 93 ? 33.987 49.522 35.865 1.00 21.76 87 ILE A C 1
ATOM 644 O O . ILE A 1 93 ? 33.184 50.453 35.720 1.00 21.25 87 ILE A O 1
ATOM 649 N N . SER A 1 94 ? 35.125 49.463 35.200 1.00 20.27 88 SER A N 1
ATOM 650 C CA . SER A 1 94 ? 35.438 50.477 34.197 1.00 20.76 88 SER A CA 1
ATOM 651 C C . SER A 1 94 ? 36.267 49.772 33.152 1.00 19.06 88 SER A C 1
ATOM 652 O O . SER A 1 94 ? 36.677 48.604 33.340 1.00 19.36 88 SER A O 1
ATOM 655 N N . GLY A 1 95 ? 36.530 50.483 32.062 1.00 18.32 89 GLY A N 1
ATOM 656 C CA . GLY A 1 95 ? 37.341 49.915 31.000 1.00 18.11 89 GLY A CA 1
ATOM 657 C C . GLY A 1 95 ? 37.311 50.781 29.754 1.00 17.90 89 GLY A C 1
ATOM 658 O O . GLY A 1 95 ? 36.933 51.963 29.824 1.00 16.61 89 GLY A O 1
ATOM 659 N N . MET A 1 96 ? 37.680 50.170 28.627 1.00 17.86 90 MET A N 1
ATOM 660 C CA . MET A 1 96 ? 37.719 50.829 27.334 1.00 19.66 90 MET A CA 1
ATOM 661 C C . MET A 1 96 ? 36.996 49.999 26.288 1.00 18.20 90 MET A C 1
ATOM 662 O O . MET A 1 96 ? 36.974 48.783 26.350 1.00 19.45 90 MET A O 1
ATOM 667 N N . ILE A 1 97 ? 36.439 50.688 25.306 1.00 17.31 91 ILE A N 1
ATOM 668 C CA . ILE A 1 97 ? 35.757 50.059 24.198 1.00 16.95 91 ILE A CA 1
ATOM 669 C C . ILE A 1 97 ? 36.495 50.494 22.934 1.00 18.75 91 ILE A C 1
ATOM 670 O O . ILE A 1 97 ? 36.787 51.691 22.779 1.00 18.47 91 ILE A O 1
ATOM 675 N N . ALA A 1 98 ? 36.824 49.548 22.054 1.00 18.40 92 ALA A N 1
ATOM 676 C CA . ALA A 1 98 ? 37.447 49.911 20.780 1.00 19.43 92 ALA A CA 1
ATOM 677 C C . ALA A 1 98 ? 37.254 48.835 19.753 1.00 21.39 92 ALA A C 1
ATOM 678 O O . ALA A 1 98 ? 36.852 47.703 20.044 1.00 19.46 92 ALA A O 1
ATOM 680 N N . ASN A 1 99 ? 37.540 49.202 18.515 1.00 21.54 93 ASN A N 1
ATOM 681 C CA . ASN A 1 99 ? 37.353 48.267 17.432 1.00 23.95 93 ASN A CA 1
ATOM 682 C C . ASN A 1 99 ? 38.309 47.042 17.473 1.00 23.44 93 ASN A C 1
ATOM 683 O O . ASN A 1 99 ? 39.471 47.152 17.851 1.00 24.78 93 ASN A O 1
ATOM 688 N N . TYR A 1 100 ? 37.769 45.869 17.162 1.00 21.45 94 TYR A N 1
ATOM 689 C CA . TYR A 1 100 ? 38.535 44.640 17.050 1.00 21.50 94 TYR A CA 1
ATOM 690 C C . TYR A 1 100 ? 37.969 43.810 15.911 1.00 21.89 94 TYR A C 1
ATOM 691 O O . TYR A 1 100 ? 36.824 43.326 15.942 1.00 19.05 94 TYR A O 1
ATOM 700 N N . LYS A 1 101 ? 38.785 43.653 14.878 1.00 21.29 95 LYS A N 1
ATOM 701 C CA . LYS A 1 101 ? 38.366 42.887 13.717 1.00 22.20 95 LYS A CA 1
ATOM 702 C C . LYS A 1 101 ? 36.968 43.236 13.208 1.00 22.48 95 LYS A C 1
ATOM 703 O O . LYS A 1 101 ? 36.173 42.352 12.893 1.00 21.88 95 LYS A O 1
ATOM 709 N N . GLY A 1 102 ? 36.695 44.535 13.118 1.00 22.75 96 GLY A N 1
ATOM 710 C CA . GLY A 1 102 ? 35.432 45.002 12.570 1.00 22.48 96 GLY A CA 1
ATOM 711 C C . GLY A 1 102 ? 34.289 45.200 13.559 1.00 23.10 96 GLY A C 1
ATOM 712 O O . GLY A 1 102 ? 33.177 45.526 13.131 1.00 22.61 96 GLY A O 1
ATOM 713 N N . TYR A 1 103 ? 34.534 44.998 14.853 1.00 19.18 97 TYR A N 1
ATOM 714 C CA . TYR A 1 103 ? 33.470 45.178 15.848 1.00 20.70 97 TYR A CA 1
ATOM 715 C C . TYR A 1 103 ? 33.966 45.983 17.016 1.00 19.11 97 TYR A C 1
ATOM 716 O O . TYR A 1 103 ? 35.103 45.788 17.463 1.00 21.77 97 TYR A O 1
ATOM 725 N N . ASN A 1 104 ? 33.152 46.906 17.503 1.00 18.20 98 ASN A N 1
ATOM 726 C CA . ASN A 1 104 ? 33.540 47.682 18.691 1.00 18.65 98 ASN A CA 1
ATOM 727 C C . ASN A 1 104 ? 33.244 46.768 19.887 1.00 18.33 98 ASN A C 1
ATOM 728 O O . ASN A 1 104 ? 32.099 46.362 20.085 1.00 19.88 98 ASN A O 1
ATOM 733 N N . VAL A 1 105 ? 34.256 46.430 20.665 1.00 19.65 99 VAL A N 1
ATOM 734 C CA . VAL A 1 105 ? 34.062 45.501 21.794 1.00 18.25 99 VAL A CA 1
ATOM 735 C C . VAL A 1 105 ? 34.710 45.997 23.097 1.00 16.72 99 VAL A C 1
ATOM 736 O O . VAL A 1 105 ? 35.492 46.943 23.102 1.00 16.76 99 VAL A O 1
ATOM 740 N N . ILE A 1 106 ? 34.405 45.323 24.202 1.00 18.16 100 ILE A N 1
ATOM 741 C CA . ILE A 1 106 ? 35.043 45.660 25.470 1.00 17.60 100 ILE A CA 1
ATOM 742 C C . ILE A 1 106 ? 36.491 45.199 25.227 1.00 18.31 100 ILE A C 1
ATOM 743 O O . ILE A 1 106 ? 36.720 44.052 24.835 1.00 19.43 100 ILE A O 1
ATOM 748 N N . ARG A 1 107 ? 37.455 46.091 25.448 1.00 18.81 101 ARG A N 1
ATOM 749 C CA . ARG A 1 107 ? 38.876 45.781 25.226 1.00 19.86 101 ARG A CA 1
ATOM 750 C C . ARG A 1 107 ? 39.695 45.703 26.508 1.00 20.43 101 ARG A C 1
ATOM 751 O O . ARG A 1 107 ? 40.780 45.111 26.535 1.00 23.60 101 ARG A O 1
ATOM 759 N N . SER A 1 108 ? 39.210 46.343 27.562 1.00 20.56 102 SER A N 1
ATOM 760 C CA . SER A 1 108 ? 39.891 46.321 28.859 1.00 20.79 102 SER A CA 1
ATOM 761 C C . SER A 1 108 ? 38.825 46.464 29.930 1.00 20.92 102 SER A C 1
ATOM 762 O O . SER A 1 108 ? 37.765 47.080 29.710 1.00 19.60 102 SER A O 1
ATOM 765 N N . ILE A 1 109 ? 39.100 45.893 31.089 1.00 20.03 103 ILE A N 1
ATOM 766 C CA . ILE A 1 109 ? 38.159 45.972 32.184 1.00 20.03 103 ILE A CA 1
ATOM 767 C C . ILE A 1 109 ? 38.899 45.979 33.534 1.00 21.59 103 ILE A C 1
ATOM 768 O O . ILE A 1 109 ? 39.965 45.331 33.707 1.00 21.85 103 ILE A O 1
ATOM 773 N N . LYS A 1 110 ? 38.332 46.745 34.460 1.00 19.98 104 LYS A N 1
ATOM 774 C CA . LYS A 1 110 ? 38.843 46.908 35.819 1.00 21.51 104 LYS A CA 1
ATOM 775 C C . LYS A 1 110 ? 37.707 46.725 36.795 1.00 22.01 104 LYS A C 1
ATOM 776 O O . LYS A 1 110 ? 36.657 47.345 36.632 1.00 21.47 104 LYS A O 1
ATOM 782 N N . PHE A 1 111 ? 37.915 45.891 37.810 1.00 20.95 105 PHE A N 1
ATOM 783 C CA . PHE A 1 111 ? 36.903 45.658 38.812 1.00 21.71 105 PHE A CA 1
ATOM 784 C C . PHE A 1 111 ? 37.312 46.315 40.127 1.00 21.95 105 PHE A C 1
ATOM 785 O O . PHE A 1 111 ? 38.468 46.208 40.558 1.00 20.89 105 PHE A O 1
ATOM 793 N N . THR A 1 112 ? 36.365 46.992 40.763 1.00 21.49 106 THR A N 1
ATOM 794 C CA . THR A 1 112 ? 36.638 47.643 42.031 1.00 22.32 106 THR A CA 1
ATOM 795 C C . THR A 1 112 ? 35.718 47.125 43.145 1.00 23.45 106 THR A C 1
ATOM 796 O O . THR A 1 112 ? 34.504 47.096 42.978 1.00 21.19 106 THR A O 1
ATOM 800 N N . THR A 1 113 ? 36.290 46.699 44.267 1.00 24.06 107 THR A N 1
ATOM 801 C CA . THR A 1 113 ? 35.475 46.253 45.402 1.00 27.75 107 THR A CA 1
ATOM 802 C C . THR A 1 113 ? 35.639 47.299 46.483 1.00 29.72 107 THR A C 1
ATOM 803 O O . THR A 1 113 ? 36.327 48.296 46.281 1.00 29.95 107 THR A O 1
ATOM 807 N N . ASN A 1 114 ? 35.024 47.059 47.633 1.00 32.07 108 ASN A N 1
ATOM 808 C CA . ASN A 1 114 ? 35.075 47.978 48.769 1.00 37.84 108 ASN A CA 1
ATOM 809 C C . ASN A 1 114 ? 36.507 48.190 49.266 1.00 39.25 108 ASN A C 1
ATOM 810 O O . ASN A 1 114 ? 36.846 49.273 49.767 1.00 41.06 108 ASN A O 1
ATOM 815 N N . LYS A 1 115 ? 37.348 47.166 49.109 1.00 40.03 109 LYS A N 1
ATOM 816 C CA . LYS A 1 115 ? 38.724 47.253 49.599 1.00 41.21 109 LYS A CA 1
ATOM 817 C C . LYS A 1 115 ? 39.845 47.140 48.565 1.00 40.17 109 LYS A C 1
ATOM 818 O O . LYS A 1 115 ? 40.993 47.446 48.891 1.00 39.62 109 LYS A O 1
ATOM 824 N N . LYS A 1 116 ? 39.533 46.707 47.341 1.00 38.57 110 LYS A N 1
ATOM 825 C CA . LYS A 1 116 ? 40.567 46.528 46.324 1.00 37.45 110 LYS A CA 1
ATOM 826 C C . LYS A 1 116 ? 40.186 46.771 44.857 1.00 36.39 110 LYS A C 1
ATOM 827 O O . LYS A 1 116 ? 39.029 46.671 44.476 1.00 35.14 110 LYS A O 1
ATOM 833 N N . GLU A 1 117 ? 41.193 47.059 44.038 1.00 33.86 111 GLU A N 1
ATOM 834 C CA . GLU A 1 117 ? 40.999 47.300 42.609 1.00 32.35 111 GLU A CA 1
ATOM 835 C C . GLU A 1 117 ? 41.746 46.238 41.848 1.00 30.81 111 GLU A C 1
ATOM 836 O O . GLU A 1 117 ? 42.874 45.881 42.217 1.00 30.90 111 GLU A O 1
ATOM 842 N N . TYR A 1 118 ? 41.123 45.711 40.798 1.00 27.24 112 TYR A N 1
ATOM 843 C CA . TYR A 1 118 ? 41.768 44.690 39.991 1.00 27.13 112 TYR A CA 1
ATOM 844 C C . TYR A 1 118 ? 41.767 45.140 38.545 1.00 26.28 112 TYR A C 1
ATOM 845 O O . TYR A 1 118 ? 40.707 45.254 37.935 1.00 25.28 112 TYR A O 1
ATOM 854 N N . GLY A 1 119 ? 42.954 45.387 38.009 1.00 25.37 113 GLY A N 1
ATOM 855 C CA . GLY A 1 119 ? 43.058 45.805 36.637 1.00 25.93 113 GLY A CA 1
ATOM 856 C C . GLY A 1 119 ? 43.471 47.252 36.501 1.00 27.35 113 GLY A C 1
ATOM 857 O O . GLY A 1 119 ? 44.019 47.835 37.435 1.00 27.33 113 GLY A O 1
ATOM 858 N N . PRO A 1 120 ? 43.213 47.873 35.345 1.00 26.71 114 PRO A N 1
ATOM 859 C CA . PRO A 1 120 ? 42.553 47.268 34.184 1.00 26.34 114 PRO A CA 1
ATOM 860 C C . PRO A 1 120 ? 43.386 46.207 33.490 1.00 24.58 114 PRO A C 1
ATOM 861 O O . PRO A 1 120 ? 44.616 46.301 33.460 1.00 24.87 114 PRO A O 1
ATOM 865 N N . TYR A 1 121 ? 42.716 45.208 32.930 1.00 23.73 115 TYR A N 1
ATOM 866 C CA . TYR A 1 121 ? 43.380 44.140 32.170 1.00 23.20 115 TYR A CA 1
ATOM 867 C C . TYR A 1 121 ? 42.950 44.248 30.717 1.00 23.81 115 TYR A C 1
ATOM 868 O O . TYR A 1 121 ? 41.789 44.578 30.439 1.00 22.34 115 TYR A O 1
ATOM 877 N N . GLY A 1 122 ? 43.859 43.922 29.797 1.00 22.65 116 GLY A N 1
ATOM 878 C CA . GLY A 1 122 ? 43.537 44.003 28.384 1.00 22.88 116 GLY A CA 1
ATOM 879 C C . GLY A 1 122 ? 44.287 45.106 27.639 1.00 25.45 116 GLY A C 1
ATOM 880 O O . GLY A 1 122 ? 45.429 45.455 27.982 1.00 26.92 116 GLY A O 1
ATOM 881 N N . ALA A 1 123 ? 43.650 45.677 26.619 1.00 22.84 117 ALA A N 1
ATOM 882 C CA . ALA A 1 123 ? 44.260 46.731 25.815 1.00 24.48 117 ALA A CA 1
ATOM 883 C C . ALA A 1 123 ? 43.557 47.997 26.280 1.00 24.74 117 ALA A C 1
ATOM 884 O O . ALA A 1 123 ? 42.452 48.266 25.823 1.00 24.67 117 ALA A O 1
ATOM 886 N N . ASN A 1 124 ? 44.193 48.770 27.157 1.00 24.07 118 ASN A N 1
ATOM 887 C CA . ASN A 1 124 ? 43.538 49.953 27.746 1.00 26.34 118 ASN A CA 1
ATOM 888 C C . ASN A 1 124 ? 43.542 51.238 26.922 1.00 26.77 118 ASN A C 1
ATOM 889 O O . ASN A 1 124 ? 43.977 52.292 27.388 1.00 27.33 118 ASN A O 1
ATOM 894 N N . ALA A 1 125 ? 43.011 51.141 25.714 1.00 25.52 119 ALA A N 1
ATOM 895 C CA . ALA A 1 125 ? 42.936 52.275 24.826 1.00 25.64 119 ALA A CA 1
ATOM 896 C C . ALA A 1 125 ? 41.564 52.298 24.170 1.00 25.48 119 ALA A C 1
ATOM 897 O O . ALA A 1 125 ? 41.002 51.253 23.868 1.00 25.40 119 ALA A O 1
ATOM 899 N N . GLY A 1 126 ? 41.017 53.486 23.954 1.00 24.58 120 GLY A N 1
ATOM 900 C CA . GLY A 1 126 ? 39.718 53.548 23.304 1.00 23.11 120 GLY A CA 1
ATOM 901 C C . GLY A 1 126 ? 38.774 54.544 23.966 1.00 23.49 120 GLY A C 1
ATOM 902 O O . GLY A 1 126 ? 39.194 55.630 24.418 1.00 24.37 120 GLY A O 1
ATOM 903 N N . THR A 1 127 ? 37.501 54.170 24.005 1.00 20.29 121 THR A N 1
ATOM 904 C CA . THR A 1 127 ? 36.430 54.977 24.585 1.00 20.66 121 THR A CA 1
ATOM 905 C C . THR A 1 127 ? 36.163 54.413 25.940 1.00 20.34 121 THR A C 1
ATOM 906 O O . THR A 1 127 ? 35.796 53.253 26.055 1.00 19.50 121 THR A O 1
ATOM 910 N N . PRO A 1 128 ? 36.303 55.226 26.994 1.00 20.02 122 PRO A N 1
ATOM 911 C CA . PRO A 1 128 ? 36.057 54.691 28.339 1.00 20.33 122 PRO A CA 1
ATOM 912 C C . PRO A 1 128 ? 34.599 54.487 28.706 1.00 20.63 122 PRO A C 1
ATOM 913 O O . PRO A 1 128 ? 33.707 55.144 28.158 1.00 17.84 122 PRO A O 1
ATOM 917 N N . PHE A 1 129 ? 34.374 53.531 29.613 1.00 18.99 123 PHE A N 1
ATOM 918 C CA . PHE A 1 129 ? 33.043 53.238 30.134 1.00 19.42 123 PHE A CA 1
ATOM 919 C C . PHE A 1 129 ? 33.203 53.086 31.642 1.00 18.09 123 PHE A C 1
ATOM 920 O O . PHE A 1 129 ? 34.298 52.796 32.141 1.00 16.09 123 PHE A O 1
ATOM 928 N N . ASN A 1 130 ? 32.118 53.272 32.379 1.00 19.54 124 ASN A N 1
ATOM 929 C CA . ASN A 1 130 ? 32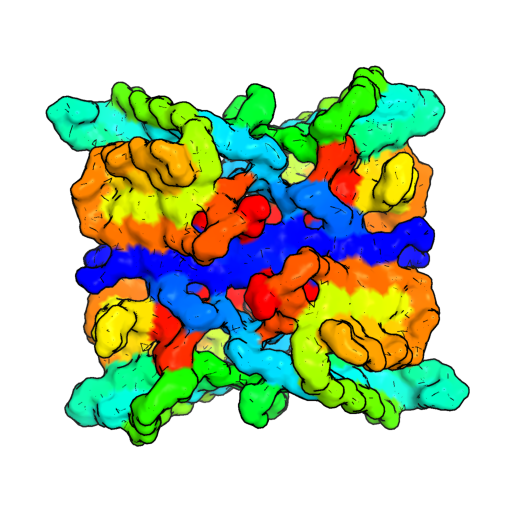.204 53.199 33.834 1.00 20.63 124 ASN A CA 1
ATOM 930 C C . ASN A 1 130 ? 30.847 52.784 34.397 1.00 20.46 124 ASN A C 1
ATOM 931 O O . ASN A 1 130 ? 29.841 53.435 34.140 1.00 20.43 124 ASN A O 1
ATOM 936 N N . ILE A 1 131 ? 30.809 51.695 35.133 1.00 18.11 125 ILE A N 1
ATOM 937 C CA . ILE A 1 131 ? 29.550 51.293 35.725 1.00 19.21 125 ILE A CA 1
ATOM 938 C C . ILE A 1 131 ? 29.735 51.555 37.208 1.00 19.88 125 ILE A C 1
ATOM 939 O O . ILE A 1 131 ? 30.637 50.975 37.820 1.00 19.83 125 ILE A O 1
ATOM 944 N N . LYS A 1 132 ? 28.910 52.438 37.768 1.00 18.90 126 LYS A N 1
ATOM 945 C CA . LYS A 1 132 ? 28.963 52.778 39.190 1.00 21.85 126 LYS A CA 1
ATOM 946 C C . LYS A 1 132 ? 27.550 52.603 39.750 1.00 21.71 126 LYS A C 1
ATOM 947 O O . LYS A 1 132 ? 26.565 52.753 39.013 1.00 21.77 126 LYS A O 1
ATOM 953 N N . ILE A 1 133 ? 27.460 52.314 41.047 1.00 18.61 127 ILE A N 1
ATOM 954 C CA . ILE A 1 133 ? 26.169 52.082 41.688 1.00 17.99 127 ILE A CA 1
ATOM 955 C C . ILE A 1 133 ? 26.044 52.947 42.930 1.00 18.27 127 ILE A C 1
ATOM 956 O O . ILE A 1 133 ? 27.030 53.455 43.423 1.00 15.91 127 ILE A O 1
ATOM 961 N N . PRO A 1 134 ? 24.828 53.101 43.462 1.00 21.01 128 PRO A N 1
ATOM 962 C CA . PRO A 1 134 ? 24.596 53.925 44.657 1.00 20.95 128 PRO A CA 1
ATOM 963 C C . PRO A 1 134 ? 25.413 53.457 45.839 1.00 22.64 128 PRO A C 1
ATOM 964 O O . PRO A 1 134 ? 25.748 52.279 45.960 1.00 20.00 128 PRO A O 1
ATOM 968 N N . ASP A 1 135 ? 25.754 54.394 46.719 1.00 23.31 129 ASP A N 1
ATOM 969 C CA . ASP A 1 135 ? 26.496 54.035 47.912 1.00 25.21 129 ASP A CA 1
ATOM 970 C C . ASP A 1 135 ? 25.673 52.998 48.642 1.00 24.47 129 ASP A C 1
ATOM 971 O O . ASP A 1 135 ? 24.437 53.051 48.588 1.00 24.48 129 ASP A O 1
ATOM 976 N N . GLY A 1 136 ? 26.355 52.067 49.310 1.00 18.98 130 GLY A N 1
ATOM 977 C CA . GLY A 1 136 ? 25.681 51.040 50.073 1.00 20.52 130 GLY A CA 1
ATOM 978 C C . GLY A 1 136 ? 25.036 49.916 49.272 1.00 19.83 130 GLY A C 1
ATOM 979 O O . GLY A 1 136 ? 24.198 49.197 49.813 1.00 18.74 130 GLY A O 1
ATOM 980 N N . ASN A 1 137 ? 25.399 49.796 47.995 1.00 17.74 131 ASN A N 1
ATOM 981 C CA . ASN A 1 137 ? 24.883 48.739 47.135 1.00 17.91 131 ASN A CA 1
ATOM 982 C C . ASN A 1 137 ? 26.025 47.847 46.688 1.00 18.24 131 ASN A C 1
ATOM 983 O O . ASN A 1 137 ? 27.193 48.214 46.820 1.00 19.11 131 ASN A O 1
ATOM 988 N N . LYS A 1 138 ? 25.688 46.693 46.132 1.00 16.00 132 LYS A N 1
ATOM 989 C CA . LYS A 1 138 ? 26.709 45.755 45.685 1.00 16.06 132 LYS A CA 1
ATOM 990 C C . LYS A 1 138 ? 26.322 45.234 44.347 1.00 14.57 132 LYS A C 1
ATOM 991 O O . LYS A 1 138 ? 25.141 45.177 44.051 1.00 14.98 132 LYS A O 1
ATOM 997 N N . ILE A 1 139 ? 27.312 44.870 43.533 1.00 13.28 133 ILE A N 1
ATOM 998 C CA . ILE A 1 139 ? 27.011 44.253 42.261 1.00 14.63 133 ILE A CA 1
ATOM 999 C C . ILE A 1 139 ? 26.807 42.754 42.530 1.00 13.50 133 ILE A C 1
ATOM 1000 O O . ILE A 1 139 ? 27.608 42.127 43.230 1.00 15.07 133 ILE A O 1
ATOM 1005 N N . VAL A 1 140 ? 25.711 42.197 42.026 1.00 13.85 134 VAL A N 1
ATOM 1006 C CA . VAL A 1 140 ? 25.386 40.789 42.277 1.00 14.25 134 VAL A CA 1
ATOM 1007 C C . VAL A 1 140 ? 25.290 39.930 41.020 1.00 13.92 134 VAL A C 1
ATOM 1008 O O . VAL A 1 140 ? 24.990 38.733 41.099 1.00 13.37 134 VAL A O 1
ATOM 1012 N N . GLY A 1 141 ? 25.518 40.548 39.860 1.00 14.87 135 GLY A N 1
ATOM 1013 C CA . GLY A 1 141 ? 25.490 39.787 38.613 1.00 14.63 135 GLY A CA 1
ATOM 1014 C C . GLY A 1 141 ? 25.843 40.680 37.441 1.00 14.33 135 GLY A C 1
ATOM 1015 O O . GLY A 1 141 ? 25.966 41.895 37.613 1.00 14.55 135 GLY A O 1
ATOM 1016 N N . PHE A 1 142 ? 25.980 40.098 36.242 1.00 13.18 136 PHE A N 1
ATOM 1017 C CA . PHE A 1 142 ? 26.313 40.879 35.058 1.00 14.05 136 PHE A CA 1
ATOM 1018 C C . PHE A 1 142 ? 25.432 40.409 33.908 1.00 13.49 136 PHE A C 1
ATOM 1019 O O . PHE A 1 142 ? 24.879 39.312 33.954 1.00 13.80 136 PHE A O 1
ATOM 1027 N N . PHE A 1 143 ? 25.278 41.258 32.892 1.00 11.50 137 PHE A N 1
ATOM 1028 C CA . PHE A 1 143 ? 24.522 40.866 31.705 1.00 12.52 137 PHE A CA 1
ATOM 1029 C C . PHE A 1 143 ? 25.147 41.702 30.570 1.00 11.60 137 PHE A C 1
ATOM 1030 O O . PHE A 1 143 ? 25.903 42.651 30.833 1.00 12.68 137 PHE A O 1
ATOM 1038 N N . GLY A 1 144 ? 24.850 41.361 29.324 1.00 12.11 138 GLY A N 1
ATOM 1039 C CA . GLY A 1 144 ? 25.402 42.131 28.221 1.00 12.15 138 GLY A CA 1
ATOM 1040 C C . GLY A 1 144 ? 25.028 41.523 26.889 1.00 13.78 138 GLY A C 1
ATOM 1041 O O . GLY A 1 144 ? 23.976 40.877 26.789 1.00 10.90 138 GLY A O 1
ATOM 1042 N N . ASN A 1 145 ? 25.857 41.769 25.869 1.00 12.00 139 ASN A N 1
ATOM 1043 C CA . ASN A 1 145 ? 25.668 41.155 24.577 1.00 13.92 139 ASN A CA 1
ATOM 1044 C C . ASN A 1 145 ? 27.042 40.576 24.251 1.00 12.61 139 ASN A C 1
ATOM 1045 O O . ASN A 1 145 ? 28.081 41.104 24.700 1.00 13.99 139 ASN A O 1
ATOM 1050 N N . SER A 1 146 ? 27.061 39.511 23.459 1.00 12.14 140 SER A N 1
ATOM 1051 C CA . SER A 1 146 ? 28.335 38.931 23.039 1.00 12.23 140 SER A CA 1
ATOM 1052 C C . SER A 1 146 ? 28.156 38.089 21.784 1.00 13.65 140 SER A C 1
ATOM 1053 O O . SER A 1 146 ? 27.023 37.698 21.397 1.00 12.41 140 SER A O 1
ATOM 1056 N N . GLY A 1 147 ? 29.288 37.775 21.174 1.00 12.22 141 GLY A N 1
ATOM 1057 C CA . GLY A 1 147 ? 29.294 36.997 19.954 1.00 14.72 141 GLY A CA 1
ATOM 1058 C C . GLY A 1 147 ? 30.680 36.393 19.974 1.00 15.77 141 GLY A C 1
ATOM 1059 O O . GLY A 1 147 ? 30.996 35.649 20.891 1.00 14.35 141 GLY A O 1
ATOM 1060 N N . TRP A 1 148 ? 31.496 36.687 18.970 1.00 16.76 142 TRP A N 1
ATOM 1061 C CA . TRP A 1 148 ? 32.852 36.164 18.965 1.00 15.67 142 TRP A CA 1
ATOM 1062 C C . TRP A 1 148 ? 33.606 36.836 20.092 1.00 16.13 142 TRP A C 1
ATOM 1063 O O . TRP A 1 148 ? 34.534 36.241 20.648 1.00 14.38 142 TRP A O 1
ATOM 1074 N N . TYR A 1 149 ? 33.206 38.077 20.403 1.00 14.58 143 TYR A N 1
ATOM 1075 C CA . TYR A 1 149 ? 33.838 38.890 21.449 1.00 15.86 143 TYR A CA 1
ATOM 1076 C C . TYR A 1 149 ? 32.797 39.354 22.501 1.00 14.55 143 TYR A C 1
ATOM 1077 O O . TYR A 1 149 ? 31.621 38.997 22.402 1.00 15.77 143 TYR A O 1
ATOM 1086 N N . VAL A 1 150 ? 33.219 40.136 23.496 1.00 13.70 144 VAL A N 1
ATOM 1087 C CA . VAL A 1 150 ? 32.258 40.648 24.498 1.00 14.51 144 VAL A CA 1
ATOM 1088 C C . VAL A 1 150 ? 31.881 42.029 23.985 1.00 14.76 144 VAL A C 1
ATOM 1089 O O . VAL A 1 150 ? 32.730 42.948 23.908 1.00 16.72 144 VAL A O 1
ATOM 1093 N N . ASP A 1 151 ? 30.622 42.166 23.587 1.00 11.78 145 ASP A N 1
ATOM 1094 C CA . ASP A 1 151 ? 30.164 43.429 22.958 1.00 12.98 145 ASP A CA 1
ATOM 1095 C C . ASP A 1 151 ? 29.634 44.506 23.891 1.00 13.03 145 ASP A C 1
ATOM 1096 O O . ASP A 1 151 ? 29.952 45.674 23.716 1.00 12.92 145 ASP A O 1
ATOM 1101 N N . ALA A 1 152 ? 28.860 44.114 24.900 1.00 12.03 146 ALA A N 1
ATOM 1102 C CA . ALA A 1 152 ? 28.282 45.075 25.834 1.00 11.51 146 ALA A CA 1
ATOM 1103 C C . ALA A 1 152 ? 28.242 44.399 27.193 1.00 12.54 146 ALA A C 1
ATOM 1104 O O . ALA A 1 152 ? 28.144 43.155 27.270 1.00 13.00 146 ALA A O 1
ATOM 1106 N N . ILE A 1 153 ? 28.263 45.202 28.254 1.00 14.11 147 ILE A N 1
ATOM 1107 C CA . ILE A 1 153 ? 28.207 44.670 29.604 1.00 13.54 147 ILE A CA 1
ATOM 1108 C C . ILE A 1 153 ? 27.455 45.607 30.525 1.00 13.00 147 ILE A C 1
ATOM 1109 O O . ILE A 1 153 ? 27.560 46.807 30.385 1.00 15.26 147 ILE A O 1
ATOM 1114 N N . GLY A 1 154 ? 26.677 45.048 31.442 1.00 13.72 148 GLY A N 1
ATOM 1115 C CA . GLY A 1 154 ? 25.928 45.835 32.424 1.00 15.44 148 GLY A CA 1
ATOM 1116 C C . GLY A 1 154 ? 25.955 45.016 33.711 1.00 15.23 148 GLY A C 1
ATOM 1117 O O . GLY A 1 154 ? 26.404 43.880 33.679 1.00 14.45 148 GLY A O 1
ATOM 1118 N N . ALA A 1 155 ? 25.491 45.569 34.822 1.00 14.65 149 ALA A N 1
ATOM 1119 C CA . ALA A 1 155 ? 25.495 44.837 36.081 1.00 14.32 149 ALA A CA 1
ATOM 1120 C C . ALA A 1 155 ? 24.161 44.877 36.798 1.00 13.81 149 ALA A C 1
ATOM 1121 O O . ALA A 1 155 ? 23.366 45.797 36.612 1.00 15.81 149 ALA A O 1
ATOM 1123 N N . TYR A 1 156 ? 23.913 43.858 37.613 1.00 12.10 150 TYR A N 1
ATOM 1124 C CA . TYR A 1 156 ? 22.723 43.842 38.449 1.00 12.87 150 TYR A CA 1
ATOM 1125 C C . TYR A 1 156 ? 23.219 44.327 39.811 1.00 13.10 150 TYR A C 1
ATOM 1126 O O . TYR A 1 156 ? 24.322 43.978 40.242 1.00 13.23 150 TYR A O 1
ATOM 1135 N N . TYR A 1 157 ? 22.435 45.153 40.483 1.00 13.30 151 TYR A N 1
ATOM 1136 C CA . TYR A 1 157 ? 22.864 45.580 41.803 1.00 12.06 151 TYR A CA 1
ATOM 1137 C C . TYR A 1 157 ? 21.727 45.655 42.791 1.00 13.52 151 TYR A C 1
ATOM 1138 O O . TYR A 1 157 ? 20.539 45.720 42.437 1.00 12.97 151 TYR A O 1
ATOM 1147 N N . THR A 1 158 ? 22.089 45.638 44.067 1.00 14.57 152 THR A N 1
ATOM 1148 C CA . THR A 1 158 ? 21.072 45.682 45.082 1.00 12.85 152 THR A CA 1
ATOM 1149 C C . THR A 1 158 ? 21.749 46.156 46.364 1.00 15.89 152 THR A C 1
ATOM 1150 O O . THR A 1 158 ? 22.971 46.233 46.459 1.00 14.84 152 THR A O 1
ATOM 1154 N N . ALA A 1 159 ? 20.930 46.489 47.339 1.00 16.80 153 ALA A N 1
ATOM 1155 C CA . ALA A 1 159 ? 21.438 46.981 48.567 1.00 19.67 153 ALA A CA 1
ATOM 1156 C C . ALA A 1 159 ? 22.234 46.035 49.437 1.00 19.72 153 ALA A C 1
ATOM 1157 O O . ALA A 1 159 ? 21.956 44.846 49.538 1.00 16.00 153 ALA A O 1
ATOM 1159 N N . LYS A 1 160 ? 23.230 46.648 50.073 1.00 23.59 154 LYS A N 1
ATOM 1160 C CA . LYS A 1 160 ? 24.019 46.042 51.089 1.00 27.94 154 LYS A CA 1
ATOM 1161 C C . LYS A 1 160 ? 24.880 44.925 50.611 1.00 32.61 154 LYS A C 1
ATOM 1162 O O . LYS A 1 160 ? 24.383 43.977 49.996 1.00 38.33 154 LYS A O 1
ATOM 1168 N N . MET B 1 7 ? 35.905 57.515 20.191 1.00 36.38 1 MET B N 1
ATOM 1169 C CA . MET B 1 7 ? 34.549 57.851 19.654 1.00 34.94 1 MET B CA 1
ATOM 1170 C C . MET B 1 7 ? 33.689 56.654 19.194 1.00 32.96 1 MET B C 1
ATOM 1171 O O . MET B 1 7 ? 32.950 56.752 18.203 1.00 32.65 1 MET B O 1
ATOM 1176 N N . ALA B 1 8 ? 33.785 55.535 19.914 1.00 28.66 2 ALA B N 1
ATOM 1177 C CA . ALA B 1 8 ? 32.997 54.349 19.611 1.00 24.21 2 ALA B CA 1
ATOM 1178 C C . ALA B 1 8 ? 31.497 54.727 19.570 1.00 22.13 2 ALA B C 1
ATOM 1179 O O . ALA B 1 8 ? 30.988 55.367 20.493 1.00 19.61 2 ALA B O 1
ATOM 1181 N N . LEU B 1 9 ? 30.799 54.339 18.500 1.00 18.89 3 LEU B N 1
ATOM 1182 C CA . LEU B 1 9 ? 29.356 54.600 18.378 1.00 17.28 3 LEU B CA 1
ATOM 1183 C C . LEU B 1 9 ? 28.605 53.903 19.535 1.00 16.65 3 LEU B C 1
ATOM 1184 O O . LEU B 1 9 ? 28.916 52.756 19.844 1.00 18.15 3 LEU B O 1
ATOM 1189 N N . GLN B 1 10 ? 27.684 54.580 20.229 1.00 14.18 4 GLN B N 1
ATOM 1190 C CA . GLN B 1 10 ? 26.893 53.869 21.266 1.00 13.22 4 GLN B CA 1
ATOM 1191 C C . GLN B 1 10 ? 25.704 53.219 20.559 1.00 13.33 4 GLN B C 1
ATOM 1192 O O . GLN B 1 10 ? 24.628 53.807 20.381 1.00 12.30 4 GLN B O 1
ATOM 1198 N N . LEU B 1 11 ? 25.952 52.006 20.101 1.00 13.36 5 LEU B N 1
ATOM 1199 C CA . LEU B 1 11 ? 24.961 51.226 19.362 1.00 15.13 5 LEU B CA 1
ATOM 1200 C C . LEU B 1 11 ? 24.236 50.473 20.443 1.00 13.76 5 LEU B C 1
ATOM 1201 O O . LEU B 1 11 ? 24.718 49.455 20.922 1.00 13.51 5 LEU B O 1
ATOM 1206 N N . ALA B 1 12 ? 23.103 51.030 20.870 1.00 14.33 6 ALA B N 1
ATOM 1207 C CA . ALA B 1 12 ? 22.282 50.467 21.945 1.00 13.95 6 ALA B CA 1
ATOM 1208 C C . ALA B 1 12 ? 22.203 48.921 21.910 1.00 12.51 6 ALA B C 1
ATOM 1209 O O . ALA B 1 12 ? 21.878 48.325 20.881 1.00 12.40 6 ALA B O 1
ATOM 1211 N N . ALA B 1 13 ? 22.559 48.283 23.020 1.00 12.26 7 ALA B N 1
ATOM 1212 C CA . ALA B 1 13 ? 22.564 46.812 23.109 1.00 13.22 7 ALA B CA 1
ATOM 1213 C C . ALA B 1 13 ? 21.215 46.300 23.626 1.00 13.85 7 ALA B C 1
ATOM 1214 O O . ALA B 1 13 ? 20.558 46.939 24.437 1.00 15.26 7 ALA B O 1
ATOM 1216 N N . HIS B 1 14 ? 20.813 45.136 23.148 1.00 13.59 8 HIS B N 1
ATOM 1217 C CA . HIS B 1 14 ? 19.495 44.601 23.495 1.00 12.13 8 HIS B CA 1
ATOM 1218 C C . HIS B 1 14 ? 19.407 43.630 24.654 1.00 13.02 8 HIS B C 1
ATOM 1219 O O . HIS B 1 14 ? 20.369 42.922 24.971 1.00 13.54 8 HIS B O 1
ATOM 1226 N N . SER B 1 15 ? 18.225 43.576 25.266 1.00 13.02 9 SER B N 1
ATOM 1227 C CA . SER B 1 15 ? 17.981 42.647 26.372 1.00 13.08 9 SER B CA 1
ATOM 1228 C C . SER B 1 15 ? 16.733 41.949 25.956 1.00 13.95 9 SER B C 1
ATOM 1229 O O . SER B 1 15 ? 15.772 42.603 25.510 1.00 15.35 9 SER B O 1
ATOM 1232 N N . ASP B 1 16 ? 16.732 40.627 26.076 1.00 11.33 10 ASP B N 1
ATOM 1233 C CA . ASP B 1 16 ? 15.541 39.884 25.632 1.00 13.52 10 ASP B CA 1
ATOM 1234 C C . ASP B 1 16 ? 14.263 40.175 26.399 1.00 14.67 10 ASP B C 1
ATOM 1235 O O . ASP B 1 16 ? 14.294 40.560 27.584 1.00 15.32 10 ASP B O 1
ATOM 1240 N N . ALA B 1 17 ? 13.147 39.949 25.703 1.00 13.23 11 ALA B N 1
ATOM 1241 C CA . ALA B 1 17 ? 11.790 40.110 26.214 1.00 13.35 11 ALA B CA 1
ATOM 1242 C C . ALA B 1 17 ? 11.713 39.090 27.343 1.00 14.09 11 ALA B C 1
ATOM 1243 O O . ALA B 1 17 ? 12.426 38.079 27.297 1.00 14.03 11 ALA B O 1
ATOM 1245 N N . ARG B 1 18 ? 10.877 39.358 28.344 1.00 13.19 12 ARG B N 1
ATOM 1246 C CA . ARG B 1 18 ? 10.715 38.476 29.509 1.00 14.31 12 ARG B CA 1
ATOM 1247 C C . ARG B 1 18 ? 9.256 38.034 29.671 1.00 14.75 12 ARG B C 1
ATOM 1248 O O . ARG B 1 18 ? 8.326 38.781 29.329 1.00 15.95 12 ARG B O 1
ATOM 1256 N N . SER B 1 19 ? 9.068 36.828 30.209 1.00 14.43 13 SER B N 1
ATOM 1257 C CA . SER B 1 19 ? 7.736 36.286 30.475 1.00 14.83 13 SER B CA 1
ATOM 1258 C C . SER B 1 19 ? 7.752 35.887 31.946 1.00 14.70 13 SER B C 1
ATOM 1259 O O . SER B 1 19 ? 8.544 35.047 32.342 1.00 18.73 13 SER B O 1
ATOM 1262 N N . GLY B 1 20 ? 6.860 36.459 32.741 1.00 14.56 14 GLY B N 1
ATOM 1263 C CA . GLY B 1 20 ? 6.824 36.154 34.158 1.00 13.43 14 GLY B CA 1
ATOM 1264 C C . GLY B 1 20 ? 7.526 37.245 34.956 1.00 15.08 14 GLY B C 1
ATOM 1265 O O . GLY B 1 20 ? 7.712 38.344 34.462 1.00 13.62 14 GLY B O 1
ATOM 1266 N N . PRO B 1 21 ? 8.004 36.931 36.167 1.00 15.54 15 PRO B N 1
ATOM 1267 C CA . PRO B 1 21 ? 7.895 35.589 36.742 1.00 16.39 15 PRO B CA 1
ATOM 1268 C C . PRO B 1 21 ? 6.555 35.197 37.334 1.00 17.68 15 PRO B C 1
ATOM 1269 O O . PRO B 1 21 ? 5.688 36.040 37.567 1.00 17.93 15 PRO B O 1
ATOM 1273 N N . VAL B 1 22 ? 6.408 33.896 37.601 1.00 17.32 16 VAL B N 1
ATOM 1274 C CA . VAL B 1 22 ? 5.209 33.389 38.255 1.00 17.14 16 VAL B CA 1
ATOM 1275 C C . VAL B 1 22 ? 5.734 32.774 39.543 1.00 16.39 16 VAL B C 1
ATOM 1276 O O . VAL B 1 22 ? 6.904 32.481 39.659 1.00 16.44 16 VAL B O 1
ATOM 1280 N N . GLY B 1 23 ? 4.860 32.544 40.504 1.00 17.58 17 GLY B N 1
ATOM 1281 C CA . GLY B 1 23 ? 5.346 32.017 41.755 1.00 18.91 17 GLY B CA 1
ATOM 1282 C C . GLY B 1 23 ? 5.262 33.120 42.817 1.00 20.67 17 GLY B C 1
ATOM 1283 O O . GLY B 1 23 ? 4.265 33.895 42.857 1.00 21.92 17 GLY B O 1
ATOM 1284 N N . SER B 1 24 ? 6.275 33.214 43.674 1.00 17.52 18 SER B N 1
ATOM 1285 C CA . SER B 1 24 ? 6.253 34.210 44.745 1.00 16.56 18 SER B CA 1
ATOM 1286 C C . SER B 1 24 ? 7.626 34.759 45.034 1.00 14.03 18 SER B C 1
ATOM 1287 O O . SER B 1 24 ? 8.647 34.140 44.700 1.00 12.35 18 SER B O 1
ATOM 1290 N N . ASN B 1 25 ? 7.634 35.907 45.703 1.00 14.33 19 ASN B N 1
ATOM 1291 C CA . ASN B 1 25 ? 8.880 36.587 46.086 1.00 13.30 19 ASN B CA 1
ATOM 1292 C C . ASN B 1 25 ? 9.727 35.718 46.983 1.00 15.11 19 ASN B C 1
ATOM 1293 O O . ASN B 1 25 ? 9.224 35.116 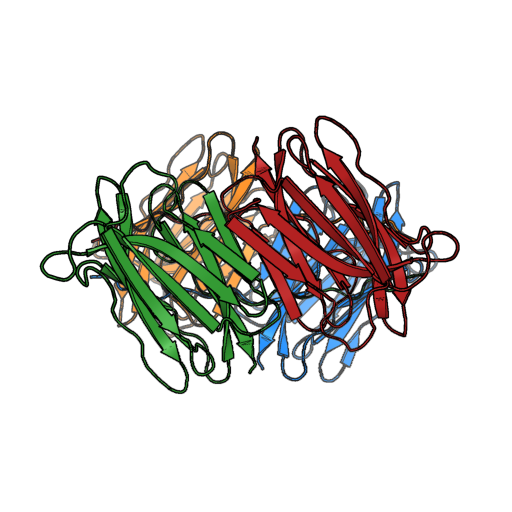47.936 1.00 14.42 19 ASN B O 1
ATOM 1298 N N . GLY B 1 26 ? 11.022 35.675 46.682 1.00 14.53 20 GLY B N 1
ATOM 1299 C CA . GLY B 1 26 ? 11.959 34.860 47.425 1.00 15.68 20 GLY B CA 1
ATOM 1300 C C . GLY B 1 26 ? 13.176 35.670 47.838 1.00 14.73 20 GLY B C 1
ATOM 1301 O O . GLY B 1 26 ? 13.302 36.871 47.506 1.00 12.56 20 GLY B O 1
ATOM 1302 N N . GLY B 1 27 ? 14.071 35.001 48.554 1.00 14.20 21 GLY B N 1
ATOM 1303 C CA . GLY B 1 27 ? 15.250 35.658 49.089 1.00 15.95 21 GLY B CA 1
ATOM 1304 C C . GLY B 1 27 ? 16.176 36.380 48.111 1.00 17.12 21 GLY B C 1
ATOM 1305 O O . GLY B 1 27 ? 16.600 37.508 48.362 1.00 16.70 21 GLY B O 1
ATOM 1306 N N . GLN B 1 28 ? 16.512 35.728 47.012 1.00 16.51 22 GLN B N 1
ATOM 1307 C CA . GLN B 1 28 ? 17.398 36.356 46.024 1.00 16.23 22 GLN B CA 1
ATOM 1308 C C . GLN B 1 28 ? 16.811 36.279 44.617 1.00 15.85 22 GLN B C 1
ATOM 1309 O O . GLN B 1 28 ? 16.114 35.320 44.277 1.00 14.26 22 GLN B O 1
ATOM 1315 N N . PHE B 1 29 ? 17.151 37.274 43.800 1.00 14.23 23 PHE B N 1
ATOM 1316 C CA . PHE B 1 29 ? 16.801 37.276 42.385 1.00 15.04 23 PHE B CA 1
ATOM 1317 C C . PHE B 1 29 ? 17.947 36.416 41.755 1.00 13.69 23 PHE B C 1
ATOM 1318 O O . PHE B 1 29 ? 19.090 36.460 42.227 1.00 14.13 23 PHE B O 1
ATOM 1326 N N . TRP B 1 30 ? 17.643 35.597 40.746 1.00 13.54 24 TRP B N 1
ATOM 1327 C CA . TRP B 1 30 ? 18.693 34.810 40.062 1.00 12.73 24 TRP B CA 1
ATOM 1328 C C . TRP B 1 30 ? 18.387 34.939 38.585 1.00 12.55 24 TRP B C 1
ATOM 1329 O O . TRP B 1 30 ? 17.223 35.184 38.212 1.00 12.69 24 TRP B O 1
ATOM 1340 N N . SER B 1 31 ? 19.397 34.791 37.732 1.00 11.92 25 SER B N 1
ATOM 1341 C CA . SER B 1 31 ? 19.178 34.948 36.291 1.00 11.76 25 SER B CA 1
ATOM 1342 C C . SER B 1 31 ? 20.217 34.114 35.537 1.00 13.05 25 SER B C 1
ATOM 1343 O O . SER B 1 31 ? 21.394 34.100 35.925 1.00 13.19 25 SER B O 1
ATOM 1346 N N . PHE B 1 32 ? 19.802 33.430 34.468 1.00 14.56 26 PHE B N 1
ATOM 1347 C CA . PHE B 1 32 ? 20.749 32.605 33.698 1.00 13.30 26 PHE B CA 1
ATOM 1348 C C . PHE B 1 32 ? 20.322 32.549 32.231 1.00 11.99 26 PHE B C 1
ATOM 1349 O O . PHE B 1 32 ? 19.379 31.847 31.883 1.00 12.14 26 PHE B O 1
ATOM 1357 N N . ARG B 1 33 ? 20.987 33.318 31.384 1.00 12.46 27 ARG B N 1
ATOM 1358 C CA . ARG B 1 33 ? 20.662 33.314 29.952 1.00 11.76 27 ARG B CA 1
ATOM 1359 C C . ARG B 1 33 ? 22.017 33.132 29.256 1.00 13.75 27 ARG B C 1
ATOM 1360 O O . ARG B 1 33 ? 22.788 34.086 29.043 1.00 11.26 27 ARG B O 1
ATOM 1368 N N . PRO B 1 34 ? 22.359 31.876 28.944 1.00 14.05 28 PRO B N 1
ATOM 1369 C CA . PRO B 1 34 ? 23.643 31.581 28.288 1.00 13.56 28 PRO B CA 1
ATOM 1370 C C . PRO B 1 34 ? 23.605 31.868 26.810 1.00 14.71 28 PRO B C 1
ATOM 1371 O O . PRO B 1 34 ? 22.513 31.952 26.220 1.00 13.90 28 PRO B O 1
ATOM 1375 N N . VAL B 1 35 ? 24.779 31.969 26.192 1.00 15.93 29 VAL B N 1
ATOM 1376 C CA . VAL B 1 35 ? 24.809 32.303 24.784 1.00 16.53 29 VAL B CA 1
ATOM 1377 C C . VAL B 1 35 ? 24.586 31.084 23.889 1.00 20.04 29 VAL B C 1
ATOM 1378 O O . VAL B 1 35 ? 24.190 31.224 22.725 1.00 22.35 29 VAL B O 1
ATOM 1382 N N . ARG B 1 36 ? 24.809 29.900 24.421 1.00 18.40 30 ARG B N 1
ATOM 1383 C CA . ARG B 1 36 ? 24.559 28.705 23.639 1.00 20.77 30 ARG B CA 1
ATOM 1384 C C . ARG B 1 36 ? 23.249 28.149 24.169 1.00 21.35 30 ARG B C 1
ATOM 1385 O O . ARG B 1 36 ? 22.753 28.593 25.216 1.00 18.72 30 ARG B O 1
ATOM 1393 N N . PRO B 1 37 ? 22.642 27.193 23.449 1.00 22.17 31 PRO B N 1
ATOM 1394 C CA . PRO B 1 37 ? 21.371 26.646 23.933 1.00 22.40 31 PRO B CA 1
ATOM 1395 C C . PRO B 1 37 ? 21.450 25.918 25.280 1.00 23.53 31 PRO B C 1
ATOM 1396 O O . PRO B 1 37 ? 22.470 25.320 25.631 1.00 20.29 31 PRO B O 1
ATOM 1400 N N . LEU B 1 38 ? 20.348 25.981 26.031 1.00 22.46 32 LEU B N 1
ATOM 1401 C CA . LEU B 1 38 ? 20.224 25.287 27.306 1.00 24.62 32 LEU B CA 1
ATOM 1402 C C . LEU B 1 38 ? 20.046 23.863 26.866 1.00 24.57 32 LEU B C 1
ATOM 1403 O O . LEU B 1 38 ? 19.177 23.596 26.049 1.00 24.67 32 LEU B O 1
ATOM 1408 N N . ASN B 1 39 ? 20.864 22.940 27.354 1.00 23.40 33 ASN B N 1
ATOM 1409 C CA . ASN B 1 39 ? 20.679 21.575 26.894 1.00 24.60 33 ASN B CA 1
ATOM 1410 C C . ASN B 1 39 ? 20.439 20.583 28.004 1.00 22.10 33 ASN B C 1
ATOM 1411 O O . ASN B 1 39 ? 20.149 19.439 27.737 1.00 20.57 33 ASN B O 1
ATOM 1416 N N . LYS B 1 40 ? 20.532 21.023 29.244 1.00 19.64 34 LYS B N 1
ATOM 1417 C CA . LYS B 1 40 ? 20.319 20.113 30.344 1.00 18.96 34 LYS B CA 1
ATOM 1418 C C . LYS B 1 40 ? 19.755 20.812 31.533 1.00 18.70 34 LYS B C 1
ATOM 1419 O O . LYS B 1 40 ? 20.221 21.904 31.875 1.00 18.68 34 LYS B O 1
ATOM 1425 N N . ILE B 1 41 ? 18.738 20.198 32.158 1.00 18.06 35 ILE B N 1
ATOM 1426 C CA . ILE B 1 41 ? 18.144 20.757 33.364 1.00 18.04 35 ILE B CA 1
ATOM 1427 C C . ILE B 1 41 ? 18.033 19.647 34.390 1.00 19.48 35 ILE B C 1
ATOM 1428 O O . ILE B 1 41 ? 17.475 18.594 34.095 1.00 21.17 35 ILE B O 1
ATOM 1433 N N . VAL B 1 42 ? 18.616 19.843 35.575 1.00 17.20 36 VAL B N 1
ATOM 1434 C CA . VAL B 1 42 ? 18.511 18.826 36.601 1.00 17.18 36 VAL B CA 1
ATOM 1435 C C . VAL B 1 42 ? 17.600 19.381 37.719 1.00 18.65 36 VAL B C 1
ATOM 1436 O O . VAL B 1 42 ? 17.860 20.450 38.251 1.00 17.27 36 VAL B O 1
ATOM 1440 N N . LEU B 1 43 ? 16.527 18.654 38.045 1.00 17.97 37 LEU B N 1
ATOM 1441 C CA . LEU B 1 43 ? 15.596 19.067 39.096 1.00 18.30 37 LEU B CA 1
ATOM 1442 C C . LEU B 1 43 ? 15.920 18.247 40.332 1.00 19.10 37 LEU B C 1
ATOM 1443 O O . LEU B 1 43 ? 15.939 17.009 40.268 1.00 18.14 37 LEU B O 1
ATOM 1448 N N . SER B 1 44 ? 16.209 18.909 41.454 1.00 18.27 38 SER B N 1
ATOM 1449 C CA . SER B 1 44 ? 16.524 18.146 42.650 1.00 17.89 38 SER B CA 1
ATOM 1450 C C . SER B 1 44 ? 15.382 18.207 43.655 1.00 18.09 38 SER B C 1
ATOM 1451 O O . SER B 1 44 ? 14.825 19.275 43.938 1.00 16.41 38 SER B O 1
ATOM 1454 N N . PHE B 1 45 ? 15.047 17.026 44.197 1.00 17.71 39 PHE B N 1
ATOM 1455 C CA . PHE B 1 45 ? 13.919 16.881 45.110 1.00 16.53 39 PHE B CA 1
ATOM 1456 C C . PHE B 1 45 ? 14.251 16.173 46.405 1.00 18.34 39 PHE B C 1
ATOM 1457 O O . PHE B 1 45 ? 15.236 15.420 46.486 1.00 20.87 39 PHE B O 1
ATOM 1465 N N . SER B 1 46 ? 13.384 16.377 47.394 1.00 17.47 40 SER B N 1
ATOM 1466 C CA . SER B 1 46 ? 13.451 15.591 48.640 1.00 19.20 40 SER B CA 1
ATOM 1467 C C . SER B 1 46 ? 12.189 14.690 48.478 1.00 19.20 40 SER B C 1
ATOM 1468 O O . SER B 1 46 ? 11.440 14.843 47.500 1.00 19.28 40 SER B O 1
ATOM 1471 N N . GLY B 1 47 ? 11.945 13.748 49.389 1.00 22.36 41 GLY B N 1
ATOM 1472 C CA . GLY B 1 47 ? 10.771 12.892 49.252 1.00 23.56 41 GLY B CA 1
ATOM 1473 C C . GLY B 1 47 ? 11.076 11.738 48.310 1.00 26.56 41 GLY B C 1
ATOM 1474 O O . GLY B 1 47 ? 12.236 11.346 48.212 1.00 25.74 41 GLY B O 1
ATOM 1475 N N . SER B 1 48 ? 10.072 11.178 47.627 1.00 27.55 42 SER B N 1
ATOM 1476 C CA . SER B 1 48 ? 10.357 10.097 46.678 1.00 29.64 42 SER B CA 1
ATOM 1477 C C . SER B 1 48 ? 9.315 9.986 45.568 1.00 29.84 42 SER B C 1
ATOM 1478 O O . SER B 1 48 ? 8.178 10.395 45.720 1.00 27.16 42 SER B O 1
ATOM 1481 N N . PRO B 1 49 ? 9.698 9.413 44.427 1.00 31.97 43 PRO B N 1
ATOM 1482 C CA . PRO B 1 49 ? 8.755 9.282 43.318 1.00 34.69 43 PRO B CA 1
ATOM 1483 C C . PRO B 1 49 ? 7.527 8.466 43.689 1.00 36.57 43 PRO B C 1
ATOM 1484 O O . PRO B 1 49 ? 6.408 8.786 43.315 1.00 37.18 43 PRO B O 1
ATOM 1488 N N . ASP B 1 50 ? 7.736 7.402 44.439 1.00 39.88 44 ASP B N 1
ATOM 1489 C CA . ASP B 1 50 ? 6.614 6.557 44.833 1.00 42.54 44 ASP B CA 1
ATOM 1490 C C . ASP B 1 50 ? 5.638 7.290 45.735 1.00 41.40 44 ASP B C 1
ATOM 1491 O O . ASP B 1 50 ? 4.470 6.923 45.819 1.00 41.98 44 ASP B O 1
ATOM 1496 N N . GLN B 1 51 ? 6.117 8.327 46.412 1.00 39.99 45 GLN B N 1
ATOM 1497 C CA . GLN B 1 51 ? 5.251 9.066 47.331 1.00 38.25 45 GLN B CA 1
ATOM 1498 C C . GLN B 1 51 ? 4.980 10.455 46.778 1.00 35.13 45 GLN B C 1
ATOM 1499 O O . GLN B 1 51 ? 4.192 10.612 45.830 1.00 35.22 45 GLN B O 1
ATOM 1505 N N . THR B 1 52 ? 5.618 11.451 47.390 1.00 31.32 46 THR B N 1
ATOM 1506 C CA . THR B 1 52 ? 5.499 12.833 46.954 1.00 27.82 46 THR B CA 1
ATOM 1507 C C . THR B 1 52 ? 6.906 13.406 46.756 1.00 25.61 46 THR B C 1
ATOM 1508 O O . THR B 1 52 ? 7.762 13.277 47.620 1.00 25.14 46 THR B O 1
ATOM 1512 N N . LEU B 1 53 ? 7.136 14.031 45.617 1.00 21.44 47 LEU B N 1
ATOM 1513 C CA . LEU B 1 53 ? 8.419 14.645 45.320 1.00 21.72 47 LEU B CA 1
ATOM 1514 C C . LEU B 1 53 ? 8.367 16.141 45.650 1.00 22.14 47 LEU B C 1
ATOM 1515 O O . LEU B 1 53 ? 7.466 16.858 45.182 1.00 22.60 47 LEU B O 1
ATOM 1520 N N . ASN B 1 54 ? 9.323 16.624 46.442 1.00 19.95 48 ASN B N 1
ATOM 1521 C CA . ASN B 1 54 ? 9.346 18.046 46.819 1.00 19.94 48 ASN B CA 1
ATOM 1522 C C . ASN B 1 54 ? 10.473 18.784 46.078 1.00 18.88 48 ASN B C 1
ATOM 1523 O O . ASN B 1 54 ? 11.651 18.623 46.394 1.00 19.28 48 ASN B O 1
ATOM 1528 N N . LEU B 1 55 ? 10.121 19.588 45.083 1.00 16.50 49 LEU B N 1
ATOM 1529 C CA . LEU B 1 55 ? 11.156 20.309 44.331 1.00 15.59 49 LEU B CA 1
ATOM 1530 C C . LEU B 1 55 ? 11.915 21.251 45.288 1.00 14.68 49 LEU B C 1
ATOM 1531 O O . LEU B 1 55 ? 11.290 22.065 45.962 1.00 14.99 49 LEU B O 1
ATOM 1536 N N . ILE B 1 56 ? 13.242 21.125 45.323 1.00 13.46 50 ILE B N 1
ATOM 1537 C CA . ILE B 1 56 ? 14.102 21.917 46.172 1.00 15.84 50 ILE B CA 1
ATOM 1538 C C . ILE B 1 56 ? 14.980 22.861 45.358 1.00 16.72 50 ILE B C 1
ATOM 1539 O O . ILE B 1 56 ? 15.055 24.048 45.674 1.00 15.81 50 ILE B O 1
ATOM 1544 N N . SER B 1 57 ? 15.642 22.343 44.317 1.00 17.01 51 SER B N 1
ATOM 1545 C CA . SER B 1 57 ? 16.502 23.186 43.515 1.00 16.09 51 SER B CA 1
ATOM 1546 C C . SER B 1 57 ? 16.500 22.755 42.048 1.00 16.76 51 SER B C 1
ATOM 1547 O O . SER B 1 57 ? 16.077 21.638 41.681 1.00 16.23 51 SER B O 1
ATOM 1550 N N . ILE B 1 58 ? 16.992 23.645 41.198 1.00 16.08 52 ILE B N 1
ATOM 1551 C CA . ILE B 1 58 ? 17.075 23.353 39.772 1.00 15.87 52 ILE B CA 1
ATOM 1552 C C . ILE B 1 58 ? 18.422 23.773 39.314 1.00 16.27 52 ILE B C 1
ATOM 1553 O O . ILE B 1 58 ? 18.904 24.867 39.692 1.00 14.91 52 ILE B O 1
ATOM 1558 N N . THR B 1 59 ? 19.042 22.929 38.492 1.00 15.22 53 THR B N 1
ATOM 1559 C CA . THR B 1 59 ? 20.335 23.269 37.916 1.00 16.06 53 THR B CA 1
ATOM 1560 C C . THR B 1 59 ? 20.186 23.378 36.409 1.00 16.71 53 THR B C 1
ATOM 1561 O O . THR B 1 59 ? 19.808 22.405 35.747 1.00 18.89 53 THR B O 1
ATOM 1565 N N . PHE B 1 60 ? 20.464 24.560 35.865 1.00 14.85 54 PHE B N 1
ATOM 1566 C CA . PHE B 1 60 ? 20.368 24.795 34.430 1.00 15.52 54 PHE B CA 1
ATOM 1567 C C . PHE B 1 60 ? 21.774 24.790 33.836 1.00 16.42 54 PHE B C 1
ATOM 1568 O O . PHE B 1 60 ? 22.689 25.372 34.431 1.00 16.37 54 PHE B O 1
ATOM 1576 N N . SER B 1 61 ? 21.975 24.166 32.679 1.00 15.95 55 SER B N 1
ATOM 1577 C CA . SER B 1 61 ? 23.308 24.215 32.075 1.00 16.70 55 SER B CA 1
ATOM 1578 C C . SER B 1 61 ? 23.287 24.299 30.555 1.00 17.18 55 SER B C 1
ATOM 1579 O O . SER B 1 61 ? 22.286 23.957 29.890 1.00 15.91 55 SER B O 1
ATOM 1582 N N . SER B 1 62 ? 24.387 24.802 30.012 1.00 18.64 56 SER B N 1
ATOM 1583 C CA . SER B 1 62 ? 24.558 24.920 28.563 1.00 21.51 56 SER B CA 1
ATOM 1584 C C . SER B 1 62 ? 26.010 24.472 28.265 1.00 23.30 56 SER B C 1
ATOM 1585 O O . SER B 1 62 ? 26.970 24.975 28.858 1.00 21.33 56 SER B O 1
ATOM 1588 N N . ASN B 1 63 ? 26.160 23.534 27.347 1.00 25.04 57 ASN B N 1
ATOM 1589 C CA . ASN B 1 63 ? 27.487 23.043 26.995 1.00 29.06 57 ASN B CA 1
ATOM 1590 C C . ASN B 1 63 ? 28.314 24.173 26.420 1.00 29.99 57 ASN B C 1
ATOM 1591 O O . ASN B 1 63 ? 27.794 25.048 25.711 1.00 30.21 57 ASN B O 1
ATOM 1596 N N . PRO B 1 64 ? 29.631 24.141 26.662 1.00 30.71 58 PRO B N 1
ATOM 1597 C CA . PRO B 1 64 ? 30.301 23.078 27.426 1.00 31.08 58 PRO B CA 1
ATOM 1598 C C . PRO B 1 64 ? 30.391 23.201 28.945 1.00 30.70 58 PRO B C 1
ATOM 1599 O O . PRO B 1 64 ? 30.370 22.185 29.642 1.00 28.55 58 PRO B O 1
ATOM 1603 N N . THR B 1 65 ? 30.453 24.427 29.462 1.00 29.37 59 THR B N 1
ATOM 1604 C CA . THR B 1 65 ? 30.605 24.581 30.901 1.00 28.37 59 THR B CA 1
ATOM 1605 C C . THR B 1 65 ? 29.667 25.558 31.651 1.00 27.54 59 THR B C 1
ATOM 1606 O O . THR B 1 65 ? 29.830 25.721 32.859 1.00 26.70 59 THR B O 1
ATOM 1610 N N . ASP B 1 66 ? 28.693 26.183 30.979 1.00 24.39 60 ASP B N 1
ATOM 1611 C CA . ASP B 1 66 ? 27.792 27.112 31.692 1.00 22.20 60 ASP B CA 1
ATOM 1612 C C . ASP B 1 66 ? 26.833 26.357 32.627 1.00 21.56 60 ASP B C 1
ATOM 1613 O O . ASP B 1 66 ? 26.173 25.368 32.227 1.00 21.19 60 ASP B O 1
ATOM 1618 N N . ILE B 1 67 ? 26.720 26.828 33.865 1.00 19.20 61 ILE B N 1
ATOM 1619 C CA . ILE B 1 67 ? 25.833 26.170 34.792 1.00 16.75 61 ILE B CA 1
ATOM 1620 C C . ILE B 1 67 ? 25.418 27.060 35.941 1.00 16.76 61 ILE B C 1
ATOM 1621 O O . ILE B 1 67 ? 26.129 27.994 36.336 1.00 16.41 61 ILE B O 1
ATOM 1626 N N . ILE B 1 68 ? 24.224 26.799 36.452 1.00 14.76 62 ILE B N 1
ATOM 1627 C CA . ILE B 1 68 ? 23.772 27.548 37.610 1.00 14.99 62 ILE B CA 1
ATOM 1628 C C . ILE B 1 68 ? 22.816 26.662 38.399 1.00 15.23 62 ILE B C 1
ATOM 1629 O O . ILE B 1 68 ? 22.077 25.838 37.821 1.00 13.31 62 ILE B O 1
ATOM 1634 N N . THR B 1 69 ? 22.848 26.809 39.719 1.00 14.34 63 THR B N 1
ATOM 1635 C CA . THR B 1 69 ? 21.932 26.073 40.571 1.00 14.19 63 THR B CA 1
ATOM 1636 C C . THR B 1 69 ? 21.222 27.104 41.442 1.00 15.94 63 THR B C 1
ATOM 1637 O O . THR B 1 69 ? 21.875 28.012 41.993 1.00 12.88 63 THR B O 1
ATOM 1641 N N . VAL B 1 70 ? 19.895 26.955 41.534 1.00 13.85 64 VAL B N 1
ATOM 1642 C CA . VAL B 1 70 ? 19.062 27.879 42.314 1.00 13.82 64 VAL B CA 1
ATOM 1643 C C . VAL B 1 70 ? 18.172 27.068 43.249 1.00 14.37 64 VAL B C 1
ATOM 1644 O O . VAL B 1 70 ? 17.666 25.999 42.869 1.00 13.41 64 VAL B O 1
ATOM 1648 N N . GLY B 1 71 ? 17.984 27.580 44.472 1.00 15.12 65 GLY B N 1
ATOM 1649 C CA . GLY B 1 71 ? 17.229 26.845 45.482 1.00 12.61 65 GLY B CA 1
ATOM 1650 C C . GLY B 1 71 ? 18.258 25.940 46.183 1.00 14.64 65 GLY B C 1
ATOM 1651 O O . GLY B 1 71 ? 19.434 25.953 45.804 1.00 12.44 65 GLY B O 1
ATOM 1652 N N . GLY B 1 72 ? 17.825 25.183 47.206 1.00 15.18 66 GLY B N 1
ATOM 1653 C CA . GLY B 1 72 ? 18.679 24.232 47.891 1.00 14.12 66 GLY B CA 1
ATOM 1654 C C . GLY B 1 72 ? 19.619 24.743 48.975 1.00 15.81 66 GLY B C 1
ATOM 1655 O O . GLY B 1 72 ? 20.425 23.979 49.498 1.00 14.98 66 GLY B O 1
ATOM 1656 N N . VAL B 1 73 ? 19.485 26.007 49.343 1.00 14.76 67 VAL B N 1
ATOM 1657 C CA . VAL B 1 73 ? 20.335 26.672 50.342 1.00 16.91 67 VAL B CA 1
ATOM 1658 C C . VAL B 1 73 ? 20.138 26.141 51.767 1.00 16.61 67 VAL B C 1
ATOM 1659 O O . VAL B 1 73 ? 21.066 26.152 52.574 1.00 15.51 67 VAL B O 1
ATOM 1663 N N . GLY B 1 74 ? 18.923 25.671 52.038 1.00 15.41 68 GLY B N 1
ATOM 1664 C CA . GLY B 1 74 ? 18.541 25.192 53.366 1.00 15.98 68 GLY B CA 1
ATOM 1665 C C . GLY B 1 74 ? 19.022 23.833 53.850 1.00 14.32 68 GLY B C 1
ATOM 1666 O O . GLY B 1 74 ? 19.672 23.119 53.098 1.00 15.75 68 GLY B O 1
ATOM 1667 N N . PRO B 1 75 ? 18.638 23.426 55.081 1.00 16.24 69 PRO B N 1
ATOM 1668 C CA . PRO B 1 75 ? 19.062 22.152 55.687 1.00 16.90 69 PRO B CA 1
ATOM 1669 C C . PRO B 1 75 ? 18.450 20.857 55.200 1.00 19.40 69 PRO B C 1
ATOM 1670 O O . PRO B 1 75 ? 18.908 19.789 55.570 1.00 19.92 69 PRO B O 1
ATOM 1674 N N . GLU B 1 76 ? 17.440 20.922 54.349 1.00 19.20 70 GLU B N 1
ATOM 1675 C CA . GLU B 1 76 ? 16.830 19.676 53.920 1.00 21.25 70 GLU B CA 1
ATOM 1676 C C . GLU B 1 76 ? 17.679 18.874 52.925 1.00 21.42 70 GLU B C 1
ATOM 1677 O O . GLU B 1 76 ? 18.172 19.413 51.924 1.00 20.56 70 GLU B O 1
ATOM 1683 N N . PRO B 1 77 ? 17.875 17.563 53.198 1.00 21.70 71 PRO B N 1
ATOM 1684 C CA . PRO B 1 77 ? 18.675 16.749 52.289 1.00 21.70 71 PRO B CA 1
ATOM 1685 C C . PRO B 1 77 ? 17.909 16.347 51.014 1.00 19.75 71 PRO B C 1
ATOM 1686 O O . PRO B 1 77 ? 16.711 16.062 51.041 1.00 19.83 71 PRO B O 1
ATOM 1690 N N . LEU B 1 78 ? 18.624 16.351 49.900 1.00 20.48 72 LEU B N 1
ATOM 1691 C CA . LEU B 1 78 ? 18.069 15.977 48.610 1.00 22.05 72 LEU B CA 1
ATOM 1692 C C . LEU B 1 78 ? 18.021 14.461 48.488 1.00 21.94 72 LEU B C 1
ATOM 1693 O O . LEU B 1 78 ? 18.936 13.798 48.959 1.00 23.35 72 LEU B O 1
ATOM 1698 N N . THR B 1 79 ? 16.979 13.896 47.865 1.00 21.18 73 THR B N 1
ATOM 1699 C CA . THR B 1 79 ? 16.906 12.435 47.715 1.00 22.66 73 THR B CA 1
ATOM 1700 C C . THR B 1 79 ? 16.709 11.912 46.288 1.00 23.67 73 THR B C 1
ATOM 1701 O O . THR B 1 79 ? 16.995 10.750 45.990 1.00 24.72 73 THR B O 1
ATOM 1705 N N . TYR B 1 80 ? 16.258 12.755 45.384 1.00 22.82 74 TYR B N 1
ATOM 1706 C CA . TYR B 1 80 ? 15.962 12.271 44.050 1.00 23.29 74 TYR B CA 1
ATOM 1707 C C . TYR B 1 80 ? 16.247 13.379 43.070 1.00 22.65 74 TYR B C 1
ATOM 1708 O O . TYR B 1 80 ? 16.098 14.535 43.424 1.00 18.30 74 TYR B O 1
ATOM 1717 N N . THR B 1 81 ? 16.678 13.035 41.858 1.00 21.86 75 THR B N 1
ATOM 1718 C CA . THR B 1 81 ? 16.912 14.053 40.843 1.00 21.77 75 THR B CA 1
ATOM 1719 C C . THR B 1 81 ? 16.358 13.525 39.530 1.00 23.58 75 THR B C 1
ATOM 1720 O O . THR B 1 81 ? 16.327 12.298 39.282 1.00 24.93 75 THR B O 1
ATOM 1724 N N . GLU B 1 82 ? 15.882 14.452 38.712 1.00 23.15 76 GLU B N 1
ATOM 1725 C CA . GLU B 1 82 ? 15.348 14.135 37.401 1.00 23.98 76 GLU B CA 1
ATOM 1726 C C . GLU B 1 82 ? 16.219 14.931 36.450 1.00 24.32 76 GLU B C 1
ATOM 1727 O O . GLU B 1 82 ? 16.272 16.161 36.536 1.00 20.89 76 GLU B O 1
ATOM 1733 N N . THR B 1 83 ? 16.888 14.236 35.535 1.00 23.54 77 THR B N 1
ATOM 1734 C CA . THR B 1 83 ? 17.760 14.906 34.592 1.00 24.85 77 THR B CA 1
ATOM 1735 C C . THR B 1 83 ? 17.068 14.981 33.229 1.00 25.59 77 THR B C 1
ATOM 1736 O O . THR B 1 83 ? 16.680 13.945 32.640 1.00 26.46 77 THR B O 1
ATOM 1740 N N . VAL B 1 84 ? 16.902 16.208 32.744 1.00 22.95 78 VAL B N 1
ATOM 1741 C CA . VAL B 1 84 ? 16.241 16.467 31.478 1.00 23.33 78 VAL B CA 1
ATOM 1742 C C . VAL B 1 84 ? 17.268 16.871 30.412 1.00 22.75 78 VAL B C 1
ATOM 1743 O O . VAL B 1 84 ? 17.927 17.882 30.560 1.00 20.89 78 VAL B O 1
ATOM 1747 N N . ASN B 1 85 ? 17.418 16.065 29.364 1.00 22.18 79 ASN B N 1
ATOM 1748 C CA . ASN B 1 85 ? 18.340 16.392 28.286 1.00 22.88 79 ASN B CA 1
ATOM 1749 C C . ASN B 1 85 ? 17.453 16.986 27.204 1.00 23.04 79 ASN B C 1
ATOM 1750 O O . ASN B 1 85 ? 16.689 16.281 26.551 1.00 22.51 79 ASN B O 1
ATOM 1755 N N . ILE B 1 86 ? 17.550 18.301 27.045 1.00 22.32 80 ILE B N 1
ATOM 1756 C CA . ILE B 1 86 ? 16.722 19.066 26.126 1.00 22.49 80 ILE B CA 1
ATOM 1757 C C . ILE B 1 86 ? 17.072 18.877 24.666 1.00 23.35 80 ILE B C 1
ATOM 1758 O O . ILE B 1 86 ? 18.212 19.129 24.245 1.00 21.93 80 ILE B O 1
ATOM 1763 N N . ASP B 1 87 ? 16.076 18.480 23.883 1.00 23.88 81 ASP B N 1
ATOM 1764 C CA . ASP B 1 87 ? 16.244 18.315 22.440 1.00 23.90 81 ASP B CA 1
ATOM 1765 C C . ASP B 1 87 ? 15.327 19.321 21.726 1.00 23.80 81 ASP B C 1
ATOM 1766 O O . ASP B 1 87 ? 14.093 19.217 21.786 1.00 24.42 81 ASP B O 1
ATOM 1771 N N . GLY B 1 88 ? 15.937 20.301 21.068 1.00 24.04 82 GLY B N 1
ATOM 1772 C CA . GLY B 1 88 ? 15.179 21.323 20.369 1.00 25.45 82 GLY B CA 1
ATOM 1773 C C . GLY B 1 88 ? 15.101 22.602 21.205 1.00 25.40 82 GLY B C 1
ATOM 1774 O O . GLY B 1 88 ? 15.626 22.636 22.311 1.00 26.36 82 GLY B O 1
ATOM 1775 N N . ASP B 1 89 ? 14.463 23.638 20.676 1.00 23.24 83 ASP B N 1
ATOM 1776 C CA . ASP B 1 89 ? 14.319 24.920 21.371 1.00 22.52 83 ASP B CA 1
ATOM 1777 C C . ASP B 1 89 ? 13.167 24.837 22.353 1.00 21.67 83 ASP B C 1
ATOM 1778 O O . ASP B 1 89 ? 12.095 24.388 21.977 1.00 18.72 83 ASP B O 1
ATOM 1783 N N . ILE B 1 90 ? 13.372 25.282 23.596 1.00 20.08 84 ILE B N 1
ATOM 1784 C CA . ILE B 1 90 ? 12.283 25.280 24.551 1.00 19.74 84 ILE B CA 1
ATOM 1785 C C . ILE B 1 90 ? 11.304 26.366 24.076 1.00 19.09 84 ILE B C 1
ATOM 1786 O O . ILE B 1 90 ? 11.713 27.469 23.707 1.00 20.23 84 ILE B O 1
ATOM 1791 N N . ILE B 1 91 ? 10.017 26.057 24.057 1.00 19.36 85 ILE B N 1
ATOM 1792 C CA . ILE B 1 91 ? 9.034 27.027 23.620 1.00 18.49 85 ILE B CA 1
ATOM 1793 C C . ILE B 1 91 ? 7.945 27.249 24.644 1.00 19.80 85 ILE B C 1
ATOM 1794 O O . ILE B 1 91 ? 7.198 28.211 24.539 1.00 17.83 85 ILE B O 1
ATOM 1799 N N . GLU B 1 92 ? 7.872 26.401 25.671 1.00 20.96 86 GLU B N 1
ATOM 1800 C CA . GLU B 1 92 ? 6.801 26.545 26.668 1.00 20.93 86 GLU B CA 1
ATOM 1801 C C . GLU B 1 92 ? 7.131 25.862 27.999 1.00 21.68 86 GLU B C 1
ATOM 1802 O O . GLU B 1 92 ? 7.789 24.840 28.012 1.00 20.79 86 GLU B O 1
ATOM 1808 N N . ILE B 1 93 ? 6.677 26.437 29.108 1.00 20.71 87 ILE B N 1
ATOM 1809 C CA . ILE B 1 93 ? 6.918 25.829 30.419 1.00 21.34 87 ILE B CA 1
ATOM 1810 C C . ILE B 1 93 ? 5.619 25.911 31.194 1.00 20.16 87 ILE B C 1
ATOM 1811 O O . ILE B 1 93 ? 4.826 26.842 31.016 1.00 20.42 87 ILE B O 1
ATOM 1816 N N . SER B 1 94 ? 5.355 24.917 32.027 1.00 18.41 88 SER B N 1
ATOM 1817 C CA . SER B 1 94 ? 4.136 24.943 32.805 1.00 18.27 88 SER B CA 1
ATOM 1818 C C . SER B 1 94 ? 4.399 24.146 34.072 1.00 17.92 88 SER B C 1
ATOM 1819 O O . SER B 1 94 ? 5.408 23.471 34.169 1.00 16.34 88 SER B O 1
ATOM 1822 N N . GLY B 1 95 ? 3.479 24.223 35.014 1.00 16.75 89 GLY B N 1
ATOM 1823 C CA . GLY B 1 95 ? 3.675 23.498 36.249 1.00 18.02 89 GLY B CA 1
ATOM 1824 C C . GLY B 1 95 ? 2.655 23.931 37.273 1.00 17.93 89 GLY B C 1
ATOM 1825 O O . GLY B 1 95 ? 1.590 24.481 36.927 1.00 16.25 89 GLY B O 1
ATOM 1826 N N . MET B 1 96 ? 2.969 23.662 38.537 1.00 16.82 90 MET B N 1
ATOM 1827 C CA . MET B 1 96 ? 2.091 23.977 39.645 1.00 16.63 90 MET B CA 1
ATOM 1828 C C . MET B 1 96 ? 2.875 24.695 40.732 1.00 16.65 90 MET B C 1
ATOM 1829 O O . MET B 1 96 ? 4.078 24.476 40.891 1.00 16.41 90 MET B O 1
ATOM 1834 N N . ILE B 1 97 ? 2.170 25.523 41.491 1.00 16.60 91 ILE B N 1
ATOM 1835 C CA . ILE B 1 97 ? 2.709 26.293 42.610 1.00 18.00 91 ILE B CA 1
ATOM 1836 C C . ILE B 1 97 ? 1.876 25.860 43.812 1.00 19.26 91 ILE B C 1
ATOM 1837 O O . ILE B 1 97 ? 0.663 25.754 43.690 1.00 19.17 91 ILE B O 1
ATOM 1842 N N . ALA B 1 98 ? 2.502 25.576 44.949 1.00 18.17 92 ALA B N 1
ATOM 1843 C CA . ALA B 1 98 ? 1.724 25.226 46.126 1.00 18.08 92 ALA B CA 1
ATOM 1844 C C . ALA B 1 98 ? 2.562 25.485 47.350 1.00 18.01 92 ALA B C 1
ATOM 1845 O O . ALA B 1 98 ? 3.767 25.670 47.259 1.00 16.89 92 ALA B O 1
ATOM 1847 N N . ASN B 1 99 ? 1.935 25.457 48.517 1.00 18.78 93 ASN B N 1
ATOM 1848 C CA . ASN B 1 99 ? 2.678 25.729 49.706 1.00 20.94 93 ASN B CA 1
ATOM 1849 C C . ASN B 1 99 ? 3.573 24.554 50.115 1.00 22.11 93 ASN B C 1
ATOM 1850 O O . ASN B 1 99 ? 3.170 23.405 50.009 1.00 22.55 93 ASN B O 1
ATOM 1855 N N . TYR B 1 100 ? 4.803 24.845 50.540 1.00 19.80 94 TYR B N 1
ATOM 1856 C CA . TYR B 1 100 ? 5.744 23.817 51.015 1.00 20.81 94 TYR B CA 1
ATOM 1857 C C . TYR B 1 100 ? 6.420 24.431 52.224 1.00 20.37 94 TYR B C 1
ATOM 1858 O O . TYR B 1 100 ? 7.129 25.447 52.115 1.00 17.76 94 TYR B O 1
ATOM 1867 N N . LYS B 1 101 ? 6.154 23.833 53.376 1.00 20.83 95 LYS B N 1
ATOM 1868 C CA . LYS B 1 101 ? 6.703 24.285 54.658 1.00 22.69 95 LYS B CA 1
ATOM 1869 C C . LYS B 1 101 ? 6.546 25.786 54.900 1.00 23.36 95 LYS B C 1
ATOM 1870 O O . LYS B 1 101 ? 7.453 26.464 55.362 1.00 25.13 95 LYS B O 1
ATOM 1876 N N . GLY B 1 102 ? 5.375 26.309 54.576 1.00 23.36 96 GLY B N 1
ATOM 1877 C CA . GLY B 1 102 ? 5.131 27.711 54.818 1.00 23.59 96 GLY B CA 1
ATOM 1878 C C . GLY B 1 102 ? 5.455 28.675 53.698 1.00 23.72 96 GLY B C 1
ATOM 1879 O O . GLY B 1 102 ? 5.264 29.873 53.871 1.00 25.13 96 GLY B O 1
ATOM 1880 N N . TYR B 1 103 ? 5.933 28.183 52.558 1.00 21.60 97 TYR B N 1
ATOM 1881 C CA . TYR B 1 103 ? 6.239 29.074 51.441 1.00 21.70 97 TYR B CA 1
ATOM 1882 C C . TYR B 1 103 ? 5.509 28.598 50.206 1.00 20.53 97 TYR B C 1
ATOM 1883 O O . TYR B 1 103 ? 5.382 27.402 50.026 1.00 20.71 97 TYR B O 1
ATOM 1892 N N . ASN B 1 104 ? 5.020 29.509 49.356 1.00 18.50 98 ASN B N 1
ATOM 1893 C CA . ASN B 1 104 ? 4.379 29.051 48.141 1.00 18.66 98 ASN B CA 1
ATOM 1894 C C . ASN B 1 104 ? 5.513 28.943 47.154 1.00 19.19 98 ASN B C 1
ATOM 1895 O O . ASN B 1 104 ? 6.172 29.935 46.865 1.00 20.20 98 ASN B O 1
ATOM 1900 N N . VAL B 1 105 ? 5.725 27.751 46.622 1.00 17.11 99 VAL B N 1
ATOM 1901 C CA . VAL B 1 105 ? 6.840 27.541 45.734 1.00 15.81 99 VAL B CA 1
ATOM 1902 C C . VAL B 1 105 ? 6.477 26.796 44.451 1.00 17.07 99 VAL B C 1
ATOM 1903 O O . VAL B 1 105 ? 5.353 26.271 44.313 1.00 17.27 99 VAL B O 1
ATOM 1907 N N . ILE B 1 106 ? 7.424 26.789 43.504 1.00 16.59 100 ILE B N 1
ATOM 1908 C CA . ILE B 1 106 ? 7.265 26.024 42.265 1.00 16.20 100 ILE B CA 1
ATOM 1909 C C . ILE B 1 106 ? 7.351 24.567 42.756 1.00 15.62 100 ILE B C 1
ATOM 1910 O O . ILE B 1 106 ? 8.356 24.178 43.367 1.00 15.45 100 ILE B O 1
ATOM 1915 N N . ARG B 1 107 ? 6.304 23.777 42.497 1.00 15.54 101 ARG B N 1
ATOM 1916 C CA . ARG B 1 107 ? 6.227 22.379 42.946 1.00 16.46 101 ARG B CA 1
ATOM 1917 C C . ARG B 1 107 ? 6.413 21.337 41.835 1.00 16.79 101 ARG B C 1
ATOM 1918 O O . ARG B 1 107 ? 6.868 20.212 42.096 1.00 19.37 101 ARG B O 1
ATOM 1926 N N . SER B 1 108 ? 6.051 21.694 40.605 1.00 18.29 102 SER B N 1
ATOM 1927 C CA . SER B 1 108 ? 6.232 20.794 39.462 1.00 19.50 102 SER B CA 1
ATOM 1928 C C . SER B 1 108 ? 6.535 21.650 38.269 1.00 19.63 102 SER B C 1
ATOM 1929 O O . SER B 1 108 ? 6.217 22.851 38.259 1.00 19.23 102 SER B O 1
ATOM 1932 N N . ILE B 1 109 ? 7.176 21.051 37.274 1.00 18.57 103 ILE B N 1
ATOM 1933 C CA . ILE B 1 109 ? 7.508 21.783 36.081 1.00 20.05 103 ILE B CA 1
ATOM 1934 C C . ILE B 1 109 ? 7.587 20.866 34.867 1.00 19.01 103 ILE B C 1
ATOM 1935 O O . ILE B 1 109 ? 8.016 19.720 34.946 1.00 20.81 103 ILE B O 1
ATOM 1940 N N . LYS B 1 110 ? 7.095 21.373 33.752 1.00 17.05 104 LYS B N 1
ATOM 1941 C CA . LYS B 1 110 ? 7.103 20.631 32.512 1.00 18.63 104 LYS B CA 1
ATOM 1942 C C . LYS B 1 110 ? 7.703 21.543 31.439 1.00 19.98 104 LYS B C 1
ATOM 1943 O O . LYS B 1 110 ? 7.321 22.718 31.330 1.00 17.95 104 LYS B O 1
ATOM 1949 N N . PHE B 1 111 ? 8.650 21.005 30.671 1.00 18.55 105 PHE B N 1
ATOM 1950 C CA . PHE B 1 111 ? 9.312 21.765 29.621 1.00 18.96 105 PHE B CA 1
ATOM 1951 C C . PHE B 1 111 ? 8.891 21.220 28.280 1.00 19.80 105 PHE B C 1
ATOM 1952 O O . PHE B 1 111 ? 8.950 20.008 28.051 1.00 18.87 105 PHE B O 1
ATOM 1960 N N . THR B 1 112 ? 8.464 22.112 27.404 1.00 19.24 106 THR B N 1
ATOM 1961 C CA . THR B 1 112 ? 8.051 21.715 26.056 1.00 20.03 106 THR B CA 1
ATOM 1962 C C . THR B 1 112 ? 8.944 22.344 24.999 1.00 19.96 106 THR B C 1
ATOM 1963 O O . THR B 1 112 ? 9.069 23.575 24.952 1.00 20.18 106 THR B O 1
ATOM 1967 N N . THR B 1 113 ? 9.586 21.528 24.169 1.00 19.12 107 THR B N 1
ATOM 1968 C CA . THR B 1 113 ? 10.413 22.091 23.109 1.00 18.73 107 THR B CA 1
ATOM 1969 C C . THR B 1 113 ? 9.640 21.908 21.811 1.00 18.63 107 THR B C 1
ATOM 1970 O O . THR B 1 113 ? 8.527 21.405 21.797 1.00 18.24 107 THR B O 1
ATOM 1974 N N . ASN B 1 114 ? 10.233 22.322 20.714 1.00 20.26 108 ASN B N 1
ATOM 1975 C CA . ASN B 1 114 ? 9.567 22.138 19.444 1.00 23.54 108 ASN B CA 1
ATOM 1976 C C . ASN B 1 114 ? 9.609 20.673 19.018 1.00 24.25 108 ASN B C 1
ATOM 1977 O O . ASN B 1 114 ? 8.975 20.315 18.034 1.00 25.23 108 ASN B O 1
ATOM 1982 N N . LYS B 1 115 ? 10.316 19.818 19.750 1.00 23.36 109 LYS B N 1
ATOM 1983 C CA . LYS B 1 115 ? 10.390 18.409 19.355 1.00 23.68 109 LYS B CA 1
ATOM 1984 C C . LYS B 1 115 ? 9.768 17.440 20.333 1.00 23.40 109 LYS B C 1
ATOM 1985 O O . LYS B 1 115 ? 9.227 16.423 19.913 1.00 20.73 109 LYS B O 1
ATOM 1991 N N . LYS B 1 116 ? 9.814 17.766 21.627 1.00 23.05 110 LYS B N 1
ATOM 1992 C CA . LYS B 1 116 ? 9.285 16.880 22.664 1.00 23.94 110 LYS B CA 1
ATOM 1993 C C . LYS B 1 116 ? 8.851 17.666 23.901 1.00 21.89 110 LYS B C 1
ATOM 1994 O O . LYS B 1 116 ? 9.093 18.865 24.005 1.00 19.38 110 LYS B O 1
ATOM 2000 N N . GLU B 1 117 ? 8.239 16.961 24.838 1.00 20.85 111 GLU B N 1
ATOM 2001 C CA . GLU B 1 117 ? 7.865 17.536 26.115 1.00 23.76 111 GLU B CA 1
ATOM 2002 C C . GLU B 1 117 ? 8.487 16.664 27.175 1.00 23.18 111 GLU B C 1
ATOM 2003 O O . GLU B 1 117 ? 8.682 15.460 26.995 1.00 23.61 111 GLU B O 1
ATOM 2009 N N . TYR B 1 118 ? 8.789 17.290 28.298 1.00 21.78 112 TYR B N 1
ATOM 2010 C CA . TYR B 1 118 ? 9.432 16.620 29.406 1.00 21.24 112 TYR B CA 1
ATOM 2011 C C . TYR B 1 118 ? 8.699 16.962 30.688 1.00 21.53 112 TYR B C 1
ATOM 2012 O O . TYR B 1 118 ? 8.690 18.114 31.101 1.00 21.04 112 TYR B O 1
ATOM 2021 N N . GLY B 1 119 ? 8.072 15.973 31.302 1.00 21.22 113 GLY B N 1
ATOM 2022 C CA . GLY B 1 119 ? 7.409 16.213 32.563 1.00 21.97 113 GLY B CA 1
ATOM 2023 C C . GLY B 1 119 ? 5.911 16.085 32.473 1.00 22.56 113 GLY B C 1
ATOM 2024 O O . GLY B 1 119 ? 5.416 15.524 31.506 1.00 22.72 113 GLY B O 1
ATOM 2025 N N . PRO B 1 120 ? 5.158 16.651 33.423 1.00 22.75 114 PRO B N 1
ATOM 2026 C CA . PRO B 1 120 ? 5.651 17.411 34.570 1.00 22.34 114 PRO B CA 1
ATOM 2027 C C . PRO B 1 120 ? 6.422 16.578 35.584 1.00 22.94 114 PRO B C 1
ATOM 2028 O O . PRO B 1 120 ? 6.123 15.408 35.795 1.00 23.92 114 PRO B O 1
ATOM 2032 N N . TYR B 1 121 ? 7.412 17.197 36.208 1.00 22.14 115 TYR B N 1
ATOM 2033 C CA . TYR B 1 121 ? 8.197 16.544 37.226 1.00 21.44 115 TYR B CA 1
ATOM 2034 C C . TYR B 1 121 ? 7.951 17.251 38.540 1.00 21.17 115 TYR B C 1
ATOM 2035 O O . TYR B 1 121 ? 8.008 18.489 38.614 1.00 18.82 115 TYR B O 1
ATOM 2044 N N . GLY B 1 122 ? 7.690 16.454 39.574 1.00 20.33 116 GLY B N 1
ATOM 2045 C CA . GLY B 1 122 ? 7.437 17.002 40.895 1.00 22.21 116 GLY B CA 1
ATOM 2046 C C . GLY B 1 122 ? 6.073 16.581 41.422 1.00 23.58 116 GLY B C 1
ATOM 2047 O O . GLY B 1 122 ? 5.569 15.499 41.075 1.00 25.65 116 GLY B O 1
ATOM 2048 N N . ALA B 1 123 ? 5.480 17.432 42.248 1.00 22.46 117 ALA B N 1
ATOM 2049 C CA . ALA B 1 123 ? 4.175 17.186 42.839 1.00 21.90 117 ALA B CA 1
ATOM 2050 C C . ALA B 1 123 ? 3.224 18.074 42.053 1.00 23.31 117 ALA B C 1
ATOM 2051 O O . ALA B 1 123 ? 3.170 19.289 42.276 1.00 20.93 117 ALA B O 1
ATOM 2053 N N . ASN B 1 124 ? 2.478 17.459 41.142 1.00 23.44 118 ASN B N 1
ATOM 2054 C CA . ASN B 1 124 ? 1.585 18.197 40.253 1.00 26.43 118 ASN B CA 1
ATOM 2055 C C . ASN B 1 124 ? 0.223 18.443 40.862 1.00 25.81 118 ASN B C 1
ATOM 2056 O O . ASN B 1 124 ? -0.770 17.838 40.491 1.00 28.22 118 ASN B O 1
ATOM 2061 N N . ALA B 1 125 ? 0.197 19.361 41.808 1.00 25.51 119 ALA B N 1
ATOM 2062 C CA . ALA B 1 125 ? -1.030 19.718 42.488 1.00 25.72 119 ALA B CA 1
ATOM 2063 C C . ALA B 1 125 ? -0.831 21.147 42.952 1.00 25.37 119 ALA B C 1
ATOM 2064 O O . ALA B 1 125 ? 0.308 21.573 43.210 1.00 25.57 119 ALA B O 1
ATOM 2066 N N . GLY B 1 126 ? -1.929 21.884 43.053 1.00 24.16 120 GLY B N 1
ATOM 2067 C CA . GLY B 1 126 ? -1.851 23.256 43.501 1.00 23.27 120 GLY B CA 1
ATOM 2068 C C . GLY B 1 126 ? -2.377 24.229 42.458 1.00 21.88 120 GLY B C 1
ATOM 2069 O O . GLY B 1 126 ? -3.385 23.942 41.799 1.00 21.19 120 GLY B O 1
ATOM 2070 N N . THR B 1 127 ? -1.708 25.374 42.303 1.00 19.47 121 THR B N 1
ATOM 2071 C CA . THR B 1 127 ? -2.134 26.383 41.323 1.00 19.41 121 THR B CA 1
ATOM 2072 C C . THR B 1 127 ? -1.306 26.237 40.074 1.00 17.91 121 THR B C 1
ATOM 2073 O O . THR B 1 127 ? -0.077 26.301 40.128 1.00 19.09 121 THR B O 1
ATOM 2077 N N . PRO B 1 128 ? -1.951 26.043 38.919 1.00 19.18 122 PRO B N 1
ATOM 2078 C CA . PRO B 1 128 ? -1.195 25.895 37.668 1.00 18.96 122 PRO B CA 1
ATOM 2079 C C . PRO B 1 128 ? -0.585 27.211 37.133 1.00 18.85 122 PRO B C 1
ATOM 2080 O O . PRO B 1 128 ? -1.161 28.293 37.326 1.00 16.06 122 PRO B O 1
ATOM 2084 N N . PHE B 1 129 ? 0.577 27.114 36.470 1.00 16.94 123 PHE B N 1
ATOM 2085 C CA . PHE B 1 129 ? 1.167 28.299 35.836 1.00 16.41 123 PHE B CA 1
ATOM 2086 C C . PHE B 1 129 ? 1.561 27.863 34.440 1.00 16.76 123 PHE B C 1
ATOM 2087 O O . PHE B 1 129 ? 1.763 26.682 34.201 1.00 16.35 123 PHE B O 1
ATOM 2095 N N . ASN B 1 130 ? 1.716 28.824 33.535 1.00 17.19 124 ASN B N 1
ATOM 2096 C CA . ASN B 1 130 ? 2.046 28.542 32.164 1.00 17.95 124 ASN B CA 1
ATOM 2097 C C . ASN B 1 130 ? 2.865 29.704 31.646 1.00 17.46 124 ASN B C 1
ATOM 2098 O O . ASN B 1 130 ? 2.415 30.834 31.745 1.00 16.86 124 ASN B O 1
ATOM 2103 N N . ILE B 1 131 ? 4.039 29.435 31.094 1.00 15.35 125 ILE B N 1
ATOM 2104 C CA . ILE B 1 131 ? 4.875 30.503 30.535 1.00 16.61 125 ILE B CA 1
ATOM 2105 C C . ILE B 1 131 ? 4.796 30.225 29.047 1.00 18.37 125 ILE B C 1
ATOM 2106 O O . ILE B 1 131 ? 5.352 29.244 28.551 1.00 15.75 125 ILE B O 1
ATOM 2111 N N . LYS B 1 132 ? 4.034 31.053 28.339 1.00 17.09 126 LYS B N 1
ATOM 2112 C CA . LYS B 1 132 ? 3.866 30.865 26.903 1.00 21.07 126 LYS B CA 1
ATOM 2113 C C . LYS B 1 132 ? 4.446 32.077 26.187 1.00 20.45 126 LYS B C 1
ATOM 2114 O O . LYS B 1 132 ? 4.470 33.183 26.742 1.00 23.06 126 LYS B O 1
ATOM 2120 N N . ILE B 1 133 ? 4.883 31.896 24.952 1.00 17.92 127 ILE B N 1
ATOM 2121 C CA . ILE B 1 133 ? 5.498 33.005 24.225 1.00 16.86 127 ILE B CA 1
ATOM 2122 C C . ILE B 1 133 ? 4.898 33.057 22.810 1.00 18.78 127 ILE B C 1
ATOM 2123 O O . ILE B 1 133 ? 4.221 32.112 22.386 1.00 17.09 127 ILE B O 1
ATOM 2128 N N . PRO B 1 134 ? 5.109 34.155 22.069 1.00 19.28 128 PRO B N 1
ATOM 2129 C CA . PRO B 1 134 ? 4.522 34.216 20.721 1.00 20.58 128 PRO B CA 1
ATOM 2130 C C . PRO B 1 134 ? 5.094 33.217 19.729 1.00 22.49 128 PRO B C 1
ATOM 2131 O O . PRO B 1 134 ? 6.256 32.823 19.839 1.00 20.69 128 PRO B O 1
ATOM 2135 N N . ASP B 1 135 ? 4.277 32.820 18.750 1.00 23.46 129 ASP B N 1
ATOM 2136 C CA . ASP B 1 135 ? 4.726 31.880 17.730 1.00 26.69 129 ASP B CA 1
ATOM 2137 C C . ASP B 1 135 ? 6.010 32.357 17.083 1.00 24.44 129 ASP B C 1
ATOM 2138 O O . ASP B 1 135 ? 6.195 33.538 16.855 1.00 24.73 129 ASP B O 1
ATOM 2143 N N . GLY B 1 136 ? 6.895 31.429 16.768 1.00 24.16 130 GLY B N 1
ATOM 2144 C CA . GLY B 1 136 ? 8.122 31.826 16.121 1.00 24.22 130 GLY B CA 1
ATOM 2145 C C . GLY B 1 136 ? 9.174 32.308 17.102 1.00 25.04 130 GLY B C 1
ATOM 2146 O O . GLY B 1 136 ? 10.189 32.919 16.702 1.00 23.44 130 GLY B O 1
ATOM 2147 N N . ASN B 1 137 ? 8.942 32.062 18.392 1.00 22.29 131 ASN B N 1
ATOM 2148 C CA . ASN B 1 137 ? 9.925 32.496 19.386 1.00 20.84 131 ASN B CA 1
ATOM 2149 C C . ASN B 1 137 ? 10.426 31.301 20.180 1.00 19.93 131 ASN B C 1
ATOM 2150 O O . ASN B 1 137 ? 9.839 30.210 20.144 1.00 19.52 131 ASN B O 1
ATOM 2155 N N . LYS B 1 138 ? 11.527 31.493 20.881 1.00 17.83 132 LYS B N 1
ATOM 2156 C CA . LYS B 1 138 ? 12.041 30.420 21.710 1.00 16.75 132 LYS B CA 1
ATOM 2157 C C . LYS B 1 138 ? 12.555 31.008 23.026 1.00 14.47 132 LYS B C 1
ATOM 2158 O O . LYS B 1 138 ? 13.004 32.148 23.071 1.00 14.99 132 LYS B O 1
ATOM 2164 N N . ILE B 1 139 ? 12.465 30.210 24.080 1.00 14.42 133 ILE B N 1
ATOM 2165 C CA . ILE B 1 139 ? 12.979 30.573 25.405 1.00 14.17 133 ILE B CA 1
ATOM 2166 C C . ILE B 1 139 ? 14.499 30.333 25.374 1.00 15.45 133 ILE B C 1
ATOM 2167 O O . ILE B 1 139 ? 14.974 29.240 24.958 1.00 15.01 133 ILE B O 1
ATOM 2172 N N . VAL B 1 140 ? 15.278 31.328 25.815 1.00 13.27 134 VAL B N 1
ATOM 2173 C CA . VAL B 1 140 ? 16.736 31.214 25.730 1.00 12.65 134 VAL B CA 1
ATOM 2174 C C . VAL B 1 140 ? 17.402 31.358 27.089 1.00 12.81 134 VAL B C 1
ATOM 2175 O O . VAL B 1 140 ? 18.641 31.368 27.200 1.00 14.03 134 VAL B O 1
ATOM 2179 N N . GLY B 1 141 ? 16.576 31.485 28.120 1.00 12.00 135 GLY B N 1
ATOM 2180 C CA . GLY B 1 141 ? 17.117 31.610 29.467 1.00 13.65 135 GLY B CA 1
ATOM 2181 C C . GLY B 1 141 ? 16.006 31.681 30.494 1.00 14.49 135 GLY B C 1
ATOM 2182 O O . GLY B 1 141 ? 14.840 31.759 30.119 1.00 16.82 135 GLY B O 1
ATOM 2183 N N . PHE B 1 142 ? 16.359 31.650 31.783 1.00 12.21 136 PHE B N 1
ATOM 2184 C CA . PHE B 1 142 ? 15.373 31.709 32.835 1.00 12.92 136 PHE B CA 1
ATOM 2185 C C . PHE B 1 142 ? 15.797 32.672 33.924 1.00 12.88 136 PHE B C 1
ATOM 2186 O O . PHE B 1 142 ? 16.961 32.984 34.031 1.00 12.13 136 PHE B O 1
ATOM 2194 N N . PHE B 1 143 ? 14.846 33.179 34.715 1.00 12.62 137 PHE B N 1
ATOM 2195 C CA . PHE B 1 143 ? 15.214 34.044 35.836 1.00 12.05 137 PHE B CA 1
ATOM 2196 C C . PHE B 1 143 ? 14.140 33.746 36.909 1.00 13.27 137 PHE B C 1
ATOM 2197 O O . PHE B 1 143 ? 13.197 33.008 36.632 1.00 12.02 137 PHE B O 1
ATOM 2205 N N . GLY B 1 144 ? 14.288 34.263 38.123 1.00 12.41 138 GLY B N 1
ATOM 2206 C CA . GLY B 1 144 ? 13.288 33.994 39.144 1.00 12.78 138 GLY B CA 1
ATOM 2207 C C . GLY B 1 144 ? 13.763 34.434 40.519 1.00 12.48 138 GLY B C 1
ATOM 2208 O O . GLY B 1 144 ? 14.639 35.288 40.637 1.00 13.91 138 GLY B O 1
ATOM 2209 N N . ASN B 1 145 ? 13.161 33.893 41.563 1.00 11.21 139 ASN B N 1
ATOM 2210 C CA . ASN B 1 145 ? 13.626 34.165 42.913 1.00 11.44 139 ASN B CA 1
ATOM 2211 C C . ASN B 1 145 ? 13.836 32.776 43.566 1.00 11.61 139 ASN B C 1
ATOM 2212 O O . ASN B 1 145 ? 13.153 31.796 43.229 1.00 12.52 139 ASN B O 1
ATOM 2217 N N . SER B 1 146 ? 14.771 32.682 44.503 1.00 12.87 140 SER B N 1
ATOM 2218 C CA . SER B 1 146 ? 14.963 31.418 45.195 1.00 11.85 140 SER B CA 1
ATOM 2219 C C . SER B 1 146 ? 15.547 31.638 46.557 1.00 13.07 140 SER B C 1
ATOM 2220 O O . SER B 1 146 ? 16.081 32.727 46.851 1.00 13.30 140 SER B O 1
ATOM 2223 N N . GLY B 1 147 ? 15.411 30.608 47.390 1.00 12.98 141 GLY B N 1
ATOM 2224 C CA . GLY B 1 147 ? 15.974 30.621 48.743 1.00 15.12 141 GLY B CA 1
ATOM 2225 C C . GLY B 1 147 ? 16.290 29.158 49.064 1.00 13.88 141 GLY B C 1
ATOM 2226 O O . GLY B 1 147 ? 17.140 28.492 48.430 1.00 14.21 141 GLY B O 1
ATOM 2227 N N . TRP B 1 148 ? 15.598 28.656 50.070 1.00 14.13 142 TRP B N 1
ATOM 2228 C CA . TRP B 1 148 ? 15.722 27.253 50.405 1.00 14.07 142 TRP B CA 1
ATOM 2229 C C . TRP B 1 148 ? 15.088 26.465 49.229 1.00 14.35 142 TRP B C 1
ATOM 2230 O O . TRP B 1 148 ? 15.534 25.351 48.909 1.00 15.00 142 TRP B O 1
ATOM 2241 N N . TYR B 1 149 ? 14.086 27.077 48.582 1.00 13.35 143 TYR B N 1
ATOM 2242 C CA . TYR B 1 149 ? 13.375 26.447 47.458 1.00 13.89 143 TYR B CA 1
ATOM 2243 C C . TYR B 1 149 ? 13.337 27.339 46.223 1.00 14.17 143 TYR B C 1
ATOM 2244 O O . TYR B 1 149 ? 13.965 28.394 46.195 1.00 14.88 143 TYR B O 1
ATOM 2253 N N . VAL B 1 150 ? 12.624 26.915 45.184 1.00 13.01 144 VAL B N 1
ATOM 2254 C CA . VAL B 1 150 ? 12.559 27.748 43.964 1.00 13.52 144 VAL B CA 1
ATOM 2255 C C . VAL B 1 150 ? 11.239 28.490 44.091 1.00 12.90 144 VAL B C 1
ATOM 2256 O O . VAL B 1 150 ? 10.164 27.909 43.960 1.00 12.69 144 VAL B O 1
ATOM 2260 N N . ASP B 1 151 ? 11.323 29.758 44.416 1.00 11.65 145 ASP B N 1
ATOM 2261 C CA . ASP B 1 151 ? 10.128 30.541 44.665 1.00 13.86 145 ASP B CA 1
ATOM 2262 C C . ASP B 1 151 ? 9.377 31.076 43.465 1.00 13.29 145 ASP B C 1
ATOM 2263 O O . ASP B 1 151 ? 8.139 31.145 43.475 1.00 15.10 145 ASP B O 1
ATOM 2268 N N . ALA B 1 152 ? 10.119 31.479 42.445 1.00 14.23 146 ALA B N 1
ATOM 2269 C CA . ALA B 1 152 ? 9.506 32.051 41.259 1.00 13.40 146 ALA B CA 1
ATOM 2270 C C . ALA B 1 152 ? 10.382 31.795 40.064 1.00 12.32 146 ALA B C 1
ATOM 2271 O O . ALA B 1 152 ? 11.590 31.637 40.197 1.00 13.16 146 ALA B O 1
ATOM 2273 N N . ILE B 1 153 ? 9.753 31.754 38.893 1.00 11.98 147 ILE B N 1
ATOM 2274 C CA . ILE B 1 153 ? 10.497 31.515 37.669 1.00 12.34 147 ILE B CA 1
ATOM 2275 C C . ILE B 1 153 ? 9.843 32.239 36.501 1.00 13.09 147 ILE B C 1
ATOM 2276 O O . ILE B 1 153 ? 8.618 32.385 36.426 1.00 15.74 147 ILE B O 1
ATOM 2281 N N . GLY B 1 154 ? 10.696 32.705 35.601 1.00 14.25 148 GLY B N 1
ATOM 2282 C CA . GLY B 1 154 ? 10.259 33.413 34.417 1.00 13.29 148 GLY B CA 1
ATOM 2283 C C . GLY B 1 154 ? 11.231 33.045 33.308 1.00 13.80 148 GLY B C 1
ATOM 2284 O O . GLY B 1 154 ? 12.210 32.359 33.570 1.00 12.68 148 GLY B O 1
ATOM 2285 N N . ALA B 1 155 ? 10.991 33.506 32.075 1.00 13.18 149 ALA B N 1
ATOM 2286 C CA . ALA B 1 155 ? 11.905 33.136 31.005 1.00 14.03 149 ALA B CA 1
ATOM 2287 C C . ALA B 1 155 ? 12.304 34.314 30.123 1.00 14.57 149 ALA B C 1
ATOM 2288 O O . ALA B 1 155 ? 11.601 35.331 30.056 1.00 14.94 149 ALA B O 1
ATOM 2290 N N . TYR B 1 156 ? 13.440 34.169 29.454 1.00 12.88 150 TYR B N 1
ATOM 2291 C CA . TYR B 1 156 ? 13.869 35.162 28.495 1.00 14.26 150 TYR B CA 1
ATOM 2292 C C . TYR B 1 156 ? 13.487 34.509 27.179 1.00 14.35 150 TYR B C 1
ATOM 2293 O O . TYR B 1 156 ? 13.669 33.313 27.030 1.00 14.80 150 TYR B O 1
ATOM 2302 N N . TYR B 1 157 ? 12.974 35.264 26.218 1.00 13.97 151 TYR B N 1
ATOM 2303 C CA . TYR B 1 157 ? 12.662 34.656 24.921 1.00 12.59 151 TYR B CA 1
ATOM 2304 C C . TYR B 1 157 ? 13.055 35.572 23.781 1.00 14.43 151 TYR B C 1
ATOM 2305 O O . TYR B 1 157 ? 13.240 36.773 23.987 1.00 11.03 151 TYR B O 1
ATOM 2314 N N . THR B 1 158 ? 13.182 35.004 22.579 1.00 14.76 152 THR B N 1
ATOM 2315 C CA . THR B 1 158 ? 13.635 35.782 21.441 1.00 17.63 152 THR B CA 1
ATOM 2316 C C . THR B 1 158 ? 13.114 35.122 20.180 1.00 19.24 152 THR B C 1
ATOM 2317 O O . THR B 1 158 ? 12.679 33.971 20.217 1.00 19.56 152 THR B O 1
ATOM 2321 N N . ALA B 1 159 ? 13.176 35.833 19.063 1.00 20.40 153 ALA B N 1
ATOM 2322 C CA . ALA B 1 159 ? 12.650 35.271 17.821 1.00 24.03 153 ALA B CA 1
ATOM 2323 C C . ALA B 1 159 ? 13.529 34.157 17.260 1.00 26.08 153 ALA B C 1
ATOM 2324 O O . ALA B 1 159 ? 14.767 34.225 17.346 1.00 28.13 153 ALA B O 1
ATOM 2326 N N . LYS B 1 160 ? 12.873 33.150 16.681 1.00 29.64 154 LYS B N 1
ATOM 2327 C CA . LYS B 1 160 ? 13.490 31.965 16.063 1.00 33.22 154 LYS B CA 1
ATOM 2328 C C . LYS B 1 160 ? 13.642 30.810 17.042 1.00 36.63 154 LYS B C 1
ATOM 2329 O O . LYS B 1 160 ? 12.838 29.863 17.026 1.00 39.43 154 LYS B O 1
ATOM 2335 N N . MET C 1 7 ? 35.408 61.067 23.709 1.00 36.64 1 MET C N 1
ATOM 2336 C CA . MET C 1 7 ? 34.750 62.408 23.780 1.00 35.95 1 MET C CA 1
ATOM 2337 C C . MET C 1 7 ? 33.604 62.387 24.800 1.00 33.78 1 MET C C 1
ATOM 2338 O O . MET C 1 7 ? 33.260 63.431 25.348 1.00 34.27 1 MET C O 1
ATOM 2343 N N . ALA C 1 8 ? 32.993 61.224 25.045 1.00 30.94 2 ALA C N 1
ATOM 2344 C CA . ALA C 1 8 ? 31.965 61.145 26.097 1.00 28.08 2 ALA C CA 1
ATOM 2345 C C . ALA C 1 8 ? 32.047 59.802 26.832 1.00 26.82 2 ALA C C 1
ATOM 2346 O O . ALA C 1 8 ? 31.960 58.750 26.218 1.00 26.79 2 ALA C O 1
ATOM 2348 N N . LEU C 1 9 ? 32.248 59.859 28.146 1.00 23.45 3 LEU C N 1
ATOM 2349 C CA . LEU C 1 9 ? 32.354 58.663 28.970 1.00 21.04 3 LEU C CA 1
ATOM 2350 C C . LEU C 1 9 ? 31.051 57.889 28.890 1.00 19.00 3 LEU C C 1
ATOM 2351 O O . LEU C 1 9 ? 29.983 58.508 28.908 1.00 17.97 3 LEU C O 1
ATOM 2356 N N . GLN C 1 10 ? 31.129 56.565 28.775 1.00 15.82 4 GLN C N 1
ATOM 2357 C CA . GLN C 1 10 ? 29.884 55.782 28.766 1.00 17.05 4 GLN C CA 1
ATOM 2358 C C . GLN C 1 10 ? 29.661 55.417 30.234 1.00 16.74 4 GLN C C 1
ATOM 2359 O O . GLN C 1 10 ? 30.163 54.408 30.725 1.00 17.15 4 GLN C O 1
ATOM 2365 N N . LEU C 1 11 ? 28.912 56.272 30.922 1.00 15.61 5 LEU C N 1
ATOM 2366 C CA . LEU C 1 11 ? 28.620 56.088 32.342 1.00 16.17 5 LEU C CA 1
ATOM 2367 C C . LEU C 1 11 ? 27.323 55.335 32.362 1.00 16.82 5 LEU C C 1
ATOM 2368 O O . LEU C 1 11 ? 26.261 55.927 32.128 1.00 16.56 5 LEU C O 1
ATOM 2373 N N . ALA C 1 12 ? 27.396 54.034 32.631 1.00 15.69 6 ALA C N 1
ATOM 2374 C CA . ALA C 1 12 ? 26.199 53.196 32.581 1.00 15.34 6 ALA C CA 1
ATOM 2375 C C . ALA C 1 12 ? 25.006 53.799 33.311 1.00 14.07 6 ALA C C 1
ATOM 2376 O O . ALA C 1 12 ? 25.135 54.177 34.444 1.00 15.19 6 ALA C O 1
ATOM 2378 N N . ALA C 1 13 ? 23.846 53.860 32.652 1.00 14.46 7 ALA C N 1
ATOM 2379 C CA . ALA C 1 13 ? 22.627 54.430 33.243 1.00 14.63 7 ALA C CA 1
ATOM 2380 C C . ALA C 1 13 ? 21.817 53.318 33.924 1.00 14.72 7 ALA C C 1
ATOM 2381 O O . ALA C 1 13 ? 21.863 52.150 33.495 1.00 14.81 7 ALA C O 1
ATOM 2383 N N . HIS C 1 14 ? 21.074 53.671 34.971 1.00 13.58 8 HIS C N 1
ATOM 2384 C CA . HIS C 1 14 ? 20.356 52.644 35.730 1.00 14.31 8 HIS C CA 1
ATOM 2385 C C . HIS C 1 14 ? 18.891 52.506 35.419 1.00 14.64 8 HIS C C 1
ATOM 2386 O O . HIS C 1 14 ? 18.262 53.431 34.894 1.00 14.61 8 HIS C O 1
ATOM 2393 N N . SER C 1 15 ? 18.366 51.330 35.765 1.00 15.04 9 SER C N 1
ATOM 2394 C CA . SER C 1 15 ? 16.954 50.986 35.627 1.00 15.99 9 SER C CA 1
ATOM 2395 C C . SER C 1 15 ? 16.523 50.437 36.973 1.00 15.51 9 SER C C 1
ATOM 2396 O O . SER C 1 15 ? 17.170 49.532 37.544 1.00 15.45 9 SER C O 1
ATOM 2399 N N . ASP C 1 16 ? 15.420 50.974 37.466 1.00 15.09 10 ASP C N 1
ATOM 2400 C CA . ASP C 1 16 ? 14.883 50.594 38.765 1.00 14.85 10 ASP C CA 1
ATOM 2401 C C . ASP C 1 16 ? 14.471 49.124 38.877 1.00 14.14 10 ASP C C 1
ATOM 2402 O O . ASP C 1 16 ? 13.970 48.521 37.906 1.00 14.25 10 ASP C O 1
ATOM 2407 N N . ALA C 1 17 ? 14.667 48.578 40.070 1.00 13.17 11 ALA C N 1
ATOM 2408 C CA . ALA C 1 17 ? 14.256 47.196 40.376 1.00 12.94 11 ALA C CA 1
ATOM 2409 C C . ALA C 1 17 ? 12.761 47.086 40.097 1.00 13.42 11 ALA C C 1
ATOM 2410 O O . ALA C 1 17 ? 12.044 48.096 40.165 1.00 15.70 11 ALA C O 1
ATOM 2412 N N . ARG C 1 18 ? 12.298 45.860 39.848 1.00 13.87 12 ARG C N 1
ATOM 2413 C CA . ARG C 1 18 ? 10.893 45.576 39.546 1.00 14.78 12 ARG C CA 1
ATOM 2414 C C . ARG C 1 18 ? 10.296 44.557 40.512 1.00 14.64 12 ARG C C 1
ATOM 2415 O O . ARG C 1 18 ? 11.019 43.692 41.000 1.00 14.29 12 ARG C O 1
ATOM 2423 N N . SER C 1 19 ? 9.006 44.679 40.786 1.00 13.14 13 SER C N 1
ATOM 2424 C CA . SER C 1 19 ? 8.285 43.712 41.594 1.00 14.21 13 SER C CA 1
ATOM 2425 C C . SER C 1 19 ? 7.088 43.274 40.724 1.00 15.47 13 SER C C 1
ATOM 2426 O O . SER C 1 19 ? 6.250 44.099 40.342 1.00 15.68 13 SER C O 1
ATOM 2429 N N . GLY C 1 20 ? 6.997 41.979 40.402 1.00 14.36 14 GLY C N 1
ATOM 2430 C CA . GLY C 1 20 ? 5.885 41.551 39.556 1.00 13.90 14 GLY C CA 1
ATOM 2431 C C . GLY C 1 20 ? 6.337 41.283 38.136 1.00 14.73 14 GLY C C 1
ATOM 2432 O O . GLY C 1 20 ? 7.542 41.167 37.874 1.00 15.66 14 GLY C O 1
ATOM 2433 N N . PRO C 1 21 ? 5.409 41.259 37.178 1.00 15.16 15 PRO C N 1
ATOM 2434 C CA . PRO C 1 21 ? 3.986 41.488 37.386 1.00 17.10 15 PRO C CA 1
ATOM 2435 C C . PRO C 1 21 ? 3.179 40.313 37.889 1.00 18.40 15 PRO C C 1
ATOM 2436 O O . PRO C 1 21 ? 3.616 39.162 37.786 1.00 19.72 15 PRO C O 1
ATOM 2440 N N . VAL C 1 22 ? 1.999 40.615 38.442 1.00 17.74 16 VAL C N 1
ATOM 2441 C CA . VAL C 1 22 ? 1.087 39.581 38.908 1.00 16.98 16 VAL C CA 1
ATOM 2442 C C . VAL C 1 22 ? -0.147 39.710 38.000 1.00 17.37 16 VAL C C 1
ATOM 2443 O O . VAL C 1 22 ? -0.389 40.773 37.424 1.00 16.27 16 VAL C O 1
ATOM 2447 N N . GLY C 1 23 ? -0.912 38.629 37.849 1.00 16.21 17 GLY C N 1
ATOM 2448 C CA . GLY C 1 23 ? -2.081 38.689 36.987 1.00 15.02 17 GLY C CA 1
ATOM 2449 C C . GLY C 1 23 ? -1.882 37.754 35.797 1.00 17.11 17 GLY C C 1
ATOM 2450 O O . GLY C 1 23 ? -1.409 36.632 36.005 1.00 18.40 17 GLY C O 1
ATOM 2451 N N . SER C 1 24 ? -2.214 38.204 34.577 1.00 13.83 18 SER C N 1
ATOM 2452 C CA . SER C 1 24 ? -2.118 37.374 33.405 1.00 14.22 18 SER C CA 1
ATOM 2453 C C . SER C 1 24 ? -1.633 38.065 32.169 1.00 14.11 18 SER C C 1
ATOM 2454 O O . SER C 1 24 ? -1.759 39.274 32.026 1.00 12.67 18 SER C O 1
ATOM 2457 N N . ASN C 1 25 ? -1.080 37.268 31.262 1.00 14.58 19 ASN C N 1
ATOM 2458 C CA . ASN C 1 25 ? -0.620 37.823 29.994 1.00 15.23 19 ASN C CA 1
ATOM 2459 C C . ASN C 1 25 ? -1.782 38.501 29.273 1.00 13.35 19 ASN C C 1
ATOM 2460 O O . ASN C 1 25 ? -2.903 37.989 29.241 1.00 16.03 19 ASN C O 1
ATOM 2465 N N . GLY C 1 26 ? -1.497 39.648 28.677 1.00 12.78 20 GLY C N 1
ATOM 2466 C CA . GLY C 1 26 ? -2.517 40.386 27.986 1.00 13.51 20 GLY C CA 1
ATOM 2467 C C . GLY C 1 26 ? -1.972 40.887 26.664 1.00 15.79 20 GLY C C 1
ATOM 2468 O O . GLY C 1 26 ? -0.821 40.614 26.307 1.00 15.28 20 GLY C O 1
ATOM 2469 N N . GLY C 1 27 ? -2.791 41.666 25.969 1.00 14.00 21 GLY C N 1
ATOM 2470 C CA . GLY C 1 27 ? -2.446 42.111 24.641 1.00 14.67 21 GLY C CA 1
ATOM 2471 C C . GLY C 1 27 ? -1.234 43.010 24.461 1.00 14.09 21 GLY C C 1
ATOM 2472 O O . GLY C 1 27 ? -0.510 42.823 23.505 1.00 14.25 21 GLY C O 1
ATOM 2473 N N . GLN C 1 28 ? -1.049 44.004 25.323 1.00 13.35 22 GLN C N 1
ATOM 2474 C CA . GLN C 1 28 ? 0.092 44.899 25.181 1.00 13.76 22 GLN C CA 1
ATOM 2475 C C . GLN C 1 28 ? 0.801 45.040 26.496 1.00 13.33 22 GLN C C 1
ATOM 2476 O O . GLN C 1 28 ? 0.168 44.995 27.520 1.00 13.00 22 GLN C O 1
ATOM 2482 N N . PHE C 1 29 ? 2.128 45.177 26.448 1.00 12.75 23 PHE C N 1
ATOM 2483 C CA . PHE C 1 29 ? 2.918 45.476 27.637 1.00 12.47 23 PHE C CA 1
ATOM 2484 C C . PHE C 1 29 ? 2.734 47.022 27.782 1.00 13.09 23 PHE C C 1
ATOM 2485 O O . PHE C 1 29 ? 2.592 47.745 26.756 1.00 12.22 23 PHE C O 1
ATOM 2493 N N . TRP C 1 30 ? 2.702 47.532 29.023 1.00 12.29 24 TRP C N 1
ATOM 2494 C CA . TRP C 1 30 ? 2.611 48.982 29.260 1.00 11.92 24 TRP C CA 1
ATOM 2495 C C . TRP C 1 30 ? 3.559 49.304 30.417 1.00 12.93 24 TRP C C 1
ATOM 2496 O O . TRP C 1 30 ? 3.848 48.433 31.259 1.00 11.70 24 TRP C O 1
ATOM 2507 N N . SER C 1 31 ? 4.041 50.547 30.463 1.00 11.99 25 SER C N 1
ATOM 2508 C CA . SER C 1 31 ? 5.020 50.949 31.486 1.00 12.90 25 SER C CA 1
ATOM 2509 C C . SER C 1 31 ? 4.922 52.451 31.689 1.00 12.88 25 SER C C 1
ATOM 2510 O O . SER C 1 31 ? 4.809 53.218 30.708 1.00 13.06 25 SER C O 1
ATOM 2513 N N . PHE C 1 32 ? 4.943 52.875 32.952 1.00 13.78 26 PHE C N 1
ATOM 2514 C CA . PHE C 1 32 ? 4.838 54.293 33.282 1.00 12.70 26 PHE C CA 1
ATOM 2515 C C . PHE C 1 32 ? 5.618 54.547 34.544 1.00 14.53 26 PHE C C 1
ATOM 2516 O O . PHE C 1 32 ? 5.199 54.132 35.628 1.00 13.95 26 PHE C O 1
ATOM 2524 N N . ARG C 1 33 ? 6.764 55.222 34.415 1.00 13.13 27 ARG C N 1
ATOM 2525 C CA . ARG C 1 33 ? 7.605 55.531 35.600 1.00 12.31 27 ARG C CA 1
ATOM 2526 C C . ARG C 1 33 ? 7.978 56.980 35.372 1.00 13.12 27 ARG C C 1
ATOM 2527 O O . ARG C 1 33 ? 8.967 57.236 34.686 1.00 12.40 27 ARG C O 1
ATOM 2535 N N . PRO C 1 34 ? 7.186 57.949 35.926 1.00 13.00 28 PRO C N 1
ATOM 2536 C CA . PRO C 1 34 ? 7.422 59.403 35.772 1.00 14.40 28 PRO C CA 1
ATOM 2537 C C . PRO C 1 34 ? 8.577 59.902 36.630 1.00 15.23 28 PRO C C 1
ATOM 2538 O O . PRO C 1 34 ? 8.958 59.228 37.585 1.00 14.61 28 PRO C O 1
ATOM 2542 N N . VAL C 1 35 ? 9.158 61.049 36.284 1.00 15.26 29 VAL C N 1
ATOM 2543 C CA . VAL C 1 35 ? 10.273 61.519 37.070 1.00 17.13 29 VAL C CA 1
ATOM 2544 C C . VAL C 1 35 ? 9.835 62.230 38.318 1.00 19.00 29 VAL C C 1
ATOM 2545 O O . VAL C 1 35 ? 10.642 62.387 39.210 1.00 22.59 29 VAL C O 1
ATOM 2549 N N . ARG C 1 36 ? 8.581 62.684 38.396 1.00 18.61 30 ARG C N 1
ATOM 2550 C CA . ARG C 1 36 ? 8.101 63.312 39.633 1.00 19.47 30 ARG C CA 1
ATOM 2551 C C . ARG C 1 36 ? 7.184 62.242 40.277 1.00 21.63 30 ARG C C 1
ATOM 2552 O O . ARG C 1 36 ? 6.785 61.280 39.610 1.00 19.90 30 ARG C O 1
ATOM 2560 N N . PRO C 1 37 ? 6.832 62.395 41.558 1.00 22.35 31 PRO C N 1
ATOM 2561 C CA . PRO C 1 37 ? 5.973 61.396 42.199 1.00 22.53 31 PRO C CA 1
ATOM 2562 C C . PRO C 1 37 ? 4.621 61.200 41.535 1.00 21.40 31 PRO C C 1
ATOM 2563 O O . PRO C 1 37 ? 4.055 62.120 40.934 1.00 20.88 31 PRO C O 1
ATOM 2567 N N . LEU C 1 38 ? 4.115 59.977 41.637 1.00 22.09 32 LEU C N 1
ATOM 2568 C CA . LEU C 1 38 ? 2.803 59.641 41.119 1.00 21.69 32 LEU C CA 1
ATOM 2569 C C . LEU C 1 38 ? 1.834 60.326 42.079 1.00 22.66 32 LEU C C 1
ATOM 2570 O O . LEU C 1 38 ? 1.881 60.037 43.268 1.00 24.82 32 LEU C O 1
ATOM 2575 N N . ASN C 1 39 ? 0.980 61.238 41.626 1.00 21.10 33 ASN C N 1
ATOM 2576 C CA . ASN C 1 39 ? 0.100 61.868 42.604 1.00 21.87 33 ASN C CA 1
ATOM 2577 C C . ASN C 1 39 ? -1.400 61.601 42.500 1.00 20.11 33 ASN C C 1
ATOM 2578 O O . ASN C 1 39 ? -2.169 61.980 43.387 1.00 20.12 33 ASN C O 1
ATOM 2583 N N . LYS C 1 40 ? -1.824 60.950 41.436 1.00 17.76 34 LYS C N 1
ATOM 2584 C CA . LYS C 1 40 ? -3.251 60.658 41.290 1.00 17.51 34 LYS C CA 1
ATOM 2585 C C . LYS C 1 40 ? -3.424 59.398 40.471 1.00 16.26 34 LYS C C 1
ATOM 2586 O O . LYS C 1 40 ? -2.655 59.156 39.533 1.00 15.66 34 LYS C O 1
ATOM 2592 N N . ILE C 1 41 ? -4.440 58.629 40.828 1.00 14.82 35 ILE C N 1
ATOM 2593 C CA . ILE C 1 41 ? -4.782 57.429 40.114 1.00 16.83 35 ILE C CA 1
ATOM 2594 C C . ILE C 1 41 ? -6.302 57.409 39.962 1.00 17.58 35 ILE C C 1
ATOM 2595 O O . ILE C 1 41 ? -7.060 57.546 40.952 1.00 19.58 35 ILE C O 1
ATOM 2600 N N . VAL C 1 42 ? -6.748 57.284 38.722 1.00 16.51 36 VAL C N 1
ATOM 2601 C CA . VAL C 1 42 ? -8.172 57.200 38.441 1.00 16.58 36 VAL C CA 1
ATOM 2602 C C . VAL C 1 42 ? -8.498 55.761 37.987 1.00 17.28 36 VAL C C 1
ATOM 2603 O O . VAL C 1 42 ? -7.911 55.264 37.032 1.00 17.58 36 VAL C O 1
ATOM 2607 N N . LEU C 1 43 ? -9.422 55.105 38.687 1.00 15.84 37 LEU C N 1
ATOM 2608 C CA . LEU C 1 43 ? -9.833 53.745 38.377 1.00 16.43 37 LEU C CA 1
ATOM 2609 C C . LEU C 1 43 ? -11.156 53.878 37.668 1.00 17.18 37 LEU C C 1
ATOM 2610 O O . LEU C 1 43 ? -12.084 54.505 38.209 1.00 16.97 37 LEU C O 1
ATOM 2615 N N . SER C 1 44 ? -11.269 53.307 36.466 1.00 16.97 38 SER C N 1
ATOM 2616 C CA . SER C 1 44 ? -12.533 53.441 35.731 1.00 16.56 38 SER C CA 1
ATOM 2617 C C . SER C 1 44 ? -13.217 52.091 35.634 1.00 16.24 38 SER C C 1
ATOM 2618 O O . SER C 1 44 ? -12.574 51.065 35.353 1.00 15.63 38 SER C O 1
ATOM 2621 N N . PHE C 1 45 ? -14.523 52.098 35.871 1.00 15.29 39 PHE C N 1
ATOM 2622 C CA . PHE C 1 45 ? -15.294 50.854 35.916 1.00 16.80 39 PHE C CA 1
ATOM 2623 C C . PHE C 1 45 ? -16.594 50.848 35.136 1.00 16.57 39 PHE C C 1
ATOM 2624 O O . PHE C 1 45 ? -17.130 51.893 34.774 1.00 18.53 39 PHE C O 1
ATOM 2632 N N . SER C 1 46 ? -17.109 49.649 34.892 1.00 17.64 40 SER C N 1
ATOM 2633 C CA . SER C 1 46 ? -18.473 49.537 34.354 1.00 17.75 40 SER C CA 1
ATOM 2634 C C . SER C 1 46 ? -19.181 48.935 35.594 1.00 18.24 40 SER C C 1
ATOM 2635 O O . SER C 1 46 ? -18.545 48.700 36.653 1.00 17.82 40 SER C O 1
ATOM 2638 N N . GLY C 1 47 ? -20.473 48.657 35.480 1.00 19.09 41 GLY C N 1
ATOM 2639 C CA . GLY C 1 47 ? -21.197 48.120 36.629 1.00 20.69 41 GLY C CA 1
ATOM 2640 C C . GLY C 1 47 ? -21.715 49.251 37.511 1.00 21.34 41 GLY C C 1
ATOM 2641 O O . GLY C 1 47 ? -21.882 50.388 37.039 1.00 22.50 41 GLY C O 1
ATOM 2642 N N . SER C 1 48 ? -21.940 48.960 38.792 1.00 22.96 42 SER C N 1
ATOM 2643 C CA . SER C 1 48 ? -22.460 49.957 39.724 1.00 24.05 42 SER C CA 1
ATOM 2644 C C . SER C 1 48 ? -21.879 49.809 41.132 1.00 24.30 42 SER C C 1
ATOM 2645 O O . SER C 1 48 ? -21.823 48.706 41.660 1.00 25.49 42 SER C O 1
ATOM 2648 N N . PRO C 1 49 ? -21.464 50.923 41.762 1.00 25.72 43 PRO C N 1
ATOM 2649 C CA . PRO C 1 49 ? -20.893 50.881 43.107 1.00 28.22 43 PRO C CA 1
ATOM 2650 C C . PRO C 1 49 ? -21.928 50.399 44.084 1.00 30.32 43 PRO C C 1
ATOM 2651 O O . PRO C 1 49 ? -21.603 50.015 45.202 1.00 29.90 43 PRO C O 1
ATOM 2655 N N . ASP C 1 50 ? -23.180 50.403 43.635 1.00 31.58 44 ASP C N 1
ATOM 2656 C CA . ASP C 1 50 ? -24.290 49.955 44.442 1.00 35.01 44 ASP C CA 1
ATOM 2657 C C . ASP C 1 50 ? -24.513 48.456 44.223 1.00 34.93 44 ASP C C 1
ATOM 2658 O O . ASP C 1 50 ? -25.347 47.851 44.875 1.00 35.64 44 ASP C O 1
ATOM 2663 N N . GLN C 1 51 ? -23.769 47.868 43.293 1.00 34.65 45 GLN C N 1
ATOM 2664 C CA . GLN C 1 51 ? -23.893 46.442 42.968 1.00 33.34 45 GLN C CA 1
ATOM 2665 C C . GLN C 1 51 ? -22.455 45.929 42.799 1.00 30.71 45 GLN C C 1
ATOM 2666 O O . GLN C 1 51 ? -21.668 45.964 43.761 1.00 28.71 45 GLN C O 1
ATOM 2672 N N . THR C 1 52 ? -22.099 45.477 41.588 1.00 28.25 46 THR C N 1
ATOM 2673 C CA . THR C 1 52 ? -20.707 45.028 41.336 1.00 25.04 46 THR C CA 1
ATOM 2674 C C . THR C 1 52 ? -19.965 45.982 40.386 1.00 23.33 46 THR C C 1
ATOM 2675 O O . THR C 1 52 ? -20.477 46.357 39.334 1.00 22.10 46 THR C O 1
ATOM 2679 N N . LEU C 1 53 ? -18.762 46.389 40.769 1.00 19.81 47 LEU C N 1
ATOM 2680 C CA . LEU C 1 53 ? -17.975 47.283 39.934 1.00 18.18 47 LEU C CA 1
ATOM 2681 C C . LEU C 1 53 ? -16.995 46.463 39.107 1.00 17.28 47 LEU C C 1
ATOM 2682 O O . LEU C 1 53 ? -16.345 45.576 39.650 1.00 15.75 47 LEU C O 1
ATOM 2687 N N . ASN C 1 54 ? -16.897 46.722 37.798 1.00 14.22 48 ASN C N 1
ATOM 2688 C CA . ASN C 1 54 ? -15.939 45.962 36.998 1.00 14.69 48 ASN C CA 1
ATOM 2689 C C . ASN C 1 54 ? -14.794 46.869 36.552 1.00 14.62 48 ASN C C 1
ATOM 2690 O O . ASN C 1 54 ? -15.017 47.790 35.784 1.00 15.69 48 ASN C O 1
ATOM 2695 N N . LEU C 1 55 ? -13.580 46.620 37.052 1.00 14.67 49 LEU C N 1
ATOM 2696 C CA . LEU C 1 55 ? -12.454 47.461 36.683 1.00 15.09 49 LEU C CA 1
ATOM 2697 C C . LEU C 1 55 ? -12.157 47.276 35.194 1.00 16.56 49 LEU C C 1
ATOM 2698 O O . LEU C 1 55 ? -11.973 46.148 34.698 1.00 16.03 49 LEU C O 1
ATOM 2703 N N . ILE C 1 56 ? -12.104 48.399 34.486 1.00 15.20 50 ILE C N 1
ATOM 2704 C CA . ILE C 1 56 ? -11.842 48.378 33.065 1.00 14.90 50 ILE C CA 1
ATOM 2705 C C . ILE C 1 56 ? -10.473 49.047 32.764 1.00 14.28 50 ILE C C 1
ATOM 2706 O O . ILE C 1 56 ? -9.679 48.525 32.001 1.00 12.75 50 ILE C O 1
ATOM 2711 N N . SER C 1 57 ? -10.207 50.209 33.349 1.00 14.55 51 SER C N 1
ATOM 2712 C CA . SER C 1 57 ? -8.934 50.851 33.048 1.00 14.59 51 SER C CA 1
ATOM 2713 C C . SER C 1 57 ? -8.435 51.602 34.246 1.00 16.42 51 SER C C 1
ATOM 2714 O O . SER C 1 57 ? -9.195 51.841 35.187 1.00 16.24 51 SER C O 1
ATOM 2717 N N . ILE C 1 58 ? -7.151 51.980 34.192 1.00 16.96 52 ILE C N 1
ATOM 2718 C CA . ILE C 1 58 ? -6.534 52.746 35.276 1.00 16.55 52 ILE C CA 1
ATOM 2719 C C . ILE C 1 58 ? -5.765 53.872 34.618 1.00 17.36 52 ILE C C 1
ATOM 2720 O O . ILE C 1 58 ? -5.097 53.648 33.589 1.00 16.61 52 ILE C O 1
ATOM 2725 N N . THR C 1 59 ? -5.874 55.072 35.189 1.00 14.63 53 THR C N 1
ATOM 2726 C CA . THR C 1 59 ? -5.164 56.225 34.657 1.00 15.79 53 THR C CA 1
ATOM 2727 C C . THR C 1 59 ? -4.224 56.721 35.740 1.00 16.30 53 THR C C 1
ATOM 2728 O O . THR C 1 59 ? -4.668 57.116 36.825 1.00 16.98 53 THR C O 1
ATOM 2732 N N . PHE C 1 60 ? -2.920 56.666 35.463 1.00 16.18 54 PHE C N 1
ATOM 2733 C CA . PHE C 1 60 ? -1.914 57.119 36.427 1.00 16.70 54 PHE C CA 1
ATOM 2734 C C . PHE C 1 60 ? -1.418 58.489 35.985 1.00 16.13 54 PHE C C 1
ATOM 2735 O O . PHE C 1 60 ? -1.198 58.720 34.787 1.00 14.12 54 PHE C O 1
ATOM 2743 N N . SER C 1 61 ? -1.207 59.397 36.925 1.00 16.25 55 SER C N 1
ATOM 2744 C CA . SER C 1 61 ? -0.707 60.707 36.505 1.00 16.88 55 SER C CA 1
ATOM 2745 C C . SER C 1 61 ? 0.222 61.334 37.533 1.00 17.57 55 SER C C 1
ATOM 2746 O O . SER C 1 61 ? 0.176 61.030 38.718 1.00 19.39 55 SER C O 1
ATOM 2749 N N . SER C 1 62 ? 1.088 62.205 37.052 1.00 18.66 56 SER C N 1
ATOM 2750 C CA . SER C 1 62 ? 2.055 62.900 37.891 1.00 20.21 56 SER C CA 1
ATOM 2751 C C . SER C 1 62 ? 2.093 64.337 37.379 1.00 22.57 56 SER C C 1
ATOM 2752 O O . SER C 1 62 ? 2.318 64.578 36.186 1.00 21.80 56 SER C O 1
ATOM 2755 N N . ASN C 1 63 ? 1.894 65.287 38.291 1.00 25.85 57 ASN C N 1
ATOM 2756 C CA . ASN C 1 63 ? 1.872 66.700 37.926 1.00 28.07 57 ASN C CA 1
ATOM 2757 C C . ASN C 1 63 ? 3.223 67.145 37.401 1.00 28.63 57 ASN C C 1
ATOM 2758 O O . ASN C 1 63 ? 4.267 66.684 37.863 1.00 28.68 57 ASN C O 1
ATOM 2763 N N . PRO C 1 64 ? 3.231 68.109 36.465 1.00 29.49 58 PRO C N 1
ATOM 2764 C CA . PRO C 1 64 ? 2.056 68.784 35.906 1.00 28.75 58 PRO C CA 1
ATOM 2765 C C . PRO C 1 64 ? 1.206 68.122 34.819 1.00 27.55 58 PRO C C 1
ATOM 2766 O O . PRO C 1 64 ? -0.026 68.253 34.860 1.00 26.78 58 PRO C O 1
ATOM 2770 N N . THR C 1 65 ? 1.828 67.407 33.869 1.00 24.68 59 THR C N 1
ATOM 2771 C CA . THR C 1 65 ? 1.055 66.843 32.743 1.00 22.74 59 THR C CA 1
ATOM 2772 C C . THR C 1 65 ? 1.301 65.370 32.350 1.00 22.11 59 THR C C 1
ATOM 2773 O O . THR C 1 65 ? 0.773 64.927 31.324 1.00 21.47 59 THR C O 1
ATOM 2777 N N . ASP C 1 66 ? 2.096 64.628 33.125 1.00 18.71 60 ASP C N 1
ATOM 2778 C CA . ASP C 1 66 ? 2.349 63.208 32.829 1.00 19.88 60 ASP C CA 1
ATOM 2779 C C . ASP C 1 66 ? 1.094 62.390 33.062 1.00 18.45 60 ASP C C 1
ATOM 2780 O O . ASP C 1 66 ? 0.465 62.527 34.115 1.00 16.68 60 ASP C O 1
ATOM 2785 N N . ILE C 1 67 ? 0.768 61.490 32.128 1.00 16.62 61 ILE C N 1
ATOM 2786 C CA . ILE C 1 67 ? -0.427 60.709 32.304 1.00 17.40 61 ILE C CA 1
ATOM 2787 C C . ILE C 1 67 ? -0.467 59.498 31.382 1.00 16.82 61 ILE C C 1
ATOM 2788 O O . ILE C 1 67 ? 0.091 59.509 30.272 1.00 17.29 61 ILE C O 1
ATOM 2793 N N . ILE C 1 68 ? -1.091 58.428 31.855 1.00 15.99 62 ILE C N 1
ATOM 2794 C CA . ILE C 1 68 ? -1.208 57.252 31.031 1.00 15.91 62 ILE C CA 1
ATOM 2795 C C . ILE C 1 68 ? -2.467 56.465 31.419 1.00 14.98 62 ILE C C 1
ATOM 2796 O O . ILE C 1 68 ? -2.865 56.457 32.577 1.00 15.26 62 ILE C O 1
ATOM 2801 N N . THR C 1 69 ? -3.115 55.857 30.432 1.00 15.66 63 THR C N 1
ATOM 2802 C CA . THR C 1 69 ? -4.291 55.040 30.738 1.00 14.97 63 THR C CA 1
ATOM 2803 C C . THR C 1 69 ? -4.038 53.673 30.132 1.00 14.73 63 THR C C 1
ATOM 2804 O O . THR C 1 69 ? -3.661 53.564 28.972 1.00 11.82 63 THR C O 1
ATOM 2808 N N . VAL C 1 70 ? -4.252 52.638 30.935 1.00 12.82 64 VAL C N 1
ATOM 2809 C CA . VAL C 1 70 ? -4.022 51.279 30.469 1.00 13.65 64 VAL C CA 1
ATOM 2810 C C . VAL C 1 70 ? -5.332 50.562 30.710 1.00 13.10 64 VAL C C 1
ATOM 2811 O O . VAL C 1 70 ? -6.025 50.826 31.731 1.00 13.58 64 VAL C O 1
ATOM 2815 N N . GLY C 1 71 ? -5.672 49.657 29.776 1.00 13.76 65 GLY C N 1
ATOM 2816 C CA . GLY C 1 71 ? -6.983 49.004 29.776 1.00 12.63 65 GLY C CA 1
ATOM 2817 C C . GLY C 1 71 ? -7.995 49.952 29.069 1.00 14.66 65 GLY C C 1
ATOM 2818 O O . GLY C 1 71 ? -7.632 51.070 28.673 1.00 13.25 65 GLY C O 1
ATOM 2819 N N . GLY C 1 72 ? -9.254 49.525 28.903 1.00 14.11 66 GLY C N 1
ATOM 2820 C CA . GLY C 1 72 ? -10.257 50.402 28.322 1.00 13.85 66 GLY C CA 1
ATOM 2821 C C . GLY C 1 72 ? -10.273 50.624 26.815 1.00 16.62 66 GLY C C 1
ATOM 2822 O O . GLY C 1 72 ? -10.950 51.562 26.358 1.00 14.00 66 GLY C O 1
ATOM 2823 N N . VAL C 1 73 ? -9.578 49.787 26.030 1.00 16.02 67 VAL C N 1
ATOM 2824 C CA . VAL C 1 73 ? -9.570 50.024 24.589 1.00 18.12 67 VAL C CA 1
ATOM 2825 C C . VAL C 1 73 ? -10.738 49.349 23.900 1.00 17.82 67 VAL C C 1
ATOM 2826 O O . VAL C 1 73 ? -10.936 49.530 22.696 1.00 18.08 67 VAL C O 1
ATOM 2830 N N . GLY C 1 74 ? -11.508 48.610 24.682 1.00 17.75 68 GLY C N 1
ATOM 2831 C CA . GLY C 1 74 ? -12.697 47.934 24.194 1.00 17.68 68 GLY C CA 1
ATOM 2832 C C . GLY C 1 74 ? -13.902 48.875 24.123 1.00 15.82 68 GLY C C 1
ATOM 2833 O O . GLY C 1 74 ? -13.833 49.998 24.529 1.00 14.48 68 GLY C O 1
ATOM 2834 N N . PRO C 1 75 ? -15.045 48.395 23.654 1.00 18.86 69 PRO C N 1
ATOM 2835 C CA . PRO C 1 75 ? -16.247 49.225 23.516 1.00 19.81 69 PRO C CA 1
ATOM 2836 C C . PRO C 1 75 ? -17.118 49.454 24.724 1.00 21.13 69 PRO C C 1
ATOM 2837 O O . PRO C 1 75 ? -18.020 50.322 24.699 1.00 20.04 69 PRO C O 1
ATOM 2841 N N . GLU C 1 76 ? -16.862 48.714 25.789 1.00 18.81 70 GLU C N 1
ATOM 2842 C CA . GLU C 1 76 ? -17.729 48.842 26.929 1.00 19.44 70 GLU C CA 1
ATOM 2843 C C . GLU C 1 76 ? -17.700 50.216 27.591 1.00 19.60 70 GLU C C 1
ATOM 2844 O O . GLU C 1 76 ? -16.648 50.695 27.964 1.00 19.09 70 GLU C O 1
ATOM 2850 N N . PRO C 1 77 ? -18.870 50.853 27.766 1.00 20.02 71 PRO C N 1
ATOM 2851 C CA . PRO C 1 77 ? -18.915 52.183 28.394 1.00 21.70 71 PRO C CA 1
ATOM 2852 C C . PRO C 1 77 ? -18.604 52.161 29.872 1.00 20.57 71 PRO C C 1
ATOM 2853 O O . PRO C 1 77 ? -18.956 51.212 30.592 1.00 20.92 71 PRO C O 1
ATOM 2857 N N . LEU C 1 78 ? -17.929 53.206 30.324 1.00 20.61 72 LEU C N 1
ATOM 2858 C CA . LEU C 1 78 ? -17.583 53.316 31.731 1.00 21.36 72 LEU C CA 1
ATOM 2859 C C . LEU C 1 78 ? -18.772 53.916 32.449 1.00 24.26 72 LEU C C 1
ATOM 2860 O O . LEU C 1 78 ? -19.461 54.805 31.929 1.00 24.15 72 LEU C O 1
ATOM 2865 N N . THR C 1 79 ? -19.019 53.459 33.652 1.00 24.02 73 THR C N 1
ATOM 2866 C CA . THR C 1 79 ? -20.170 53.981 34.379 1.00 22.82 73 THR C CA 1
ATOM 2867 C C . THR C 1 79 ? -19.764 54.557 35.725 1.00 23.18 73 THR C C 1
ATOM 2868 O O . THR C 1 79 ? -20.581 55.173 36.398 1.00 22.48 73 THR C O 1
ATOM 2872 N N . TYR C 1 80 ? -18.518 54.381 36.136 1.00 20.76 74 TYR C N 1
ATOM 2873 C CA . TYR C 1 80 ? -18.160 54.881 37.461 1.00 22.41 74 TYR C CA 1
ATOM 2874 C C . TYR C 1 80 ? -16.655 55.041 37.531 1.00 22.45 74 TYR C C 1
ATOM 2875 O O . TYR C 1 80 ? -15.921 54.227 36.953 1.00 20.22 74 TYR C O 1
ATOM 2884 N N . THR C 1 81 ? -16.192 56.102 38.181 1.00 21.16 75 THR C N 1
ATOM 2885 C CA . THR C 1 81 ? -14.757 56.233 38.385 1.00 22.55 75 THR C CA 1
ATOM 2886 C C . THR C 1 81 ? -14.464 56.523 39.842 1.00 24.08 75 THR C C 1
ATOM 2887 O O . THR C 1 81 ? -15.287 57.122 40.590 1.00 23.69 75 THR C O 1
ATOM 2891 N N . GLU C 1 82 ? -13.298 56.048 40.263 1.00 22.58 76 GLU C N 1
ATOM 2892 C CA . GLU C 1 82 ? -12.800 56.287 41.605 1.00 22.27 76 GLU C CA 1
ATOM 2893 C C . GLU C 1 82 ? -11.513 57.103 41.403 1.00 22.02 76 GLU C C 1
ATOM 2894 O O . GLU C 1 82 ? -10.591 56.683 40.691 1.00 19.46 76 GLU C O 1
ATOM 2900 N N . THR C 1 83 ? -11.460 58.283 42.009 1.00 22.29 77 THR C N 1
ATOM 2901 C CA . THR C 1 83 ? -10.277 59.122 41.904 1.00 22.70 77 THR C CA 1
ATOM 2902 C C . THR C 1 83 ? -9.483 59.040 43.218 1.00 23.75 77 THR C C 1
ATOM 2903 O O . THR C 1 83 ? -9.998 59.312 44.316 1.00 24.99 77 THR C O 1
ATOM 2907 N N . VAL C 1 84 ? -8.233 58.604 43.120 1.00 22.61 78 VAL C N 1
ATOM 2908 C CA . VAL C 1 84 ? -7.400 58.487 44.295 1.00 23.03 78 VAL C CA 1
ATOM 2909 C C . VAL C 1 84 ? -6.314 59.556 44.267 1.00 23.05 78 VAL C C 1
ATOM 2910 O O . VAL C 1 84 ? -5.503 59.574 43.343 1.00 22.00 78 VAL C O 1
ATOM 2914 N N . ASN C 1 85 ? -6.305 60.467 45.241 1.00 23.05 79 ASN C N 1
ATOM 2915 C CA . ASN C 1 85 ? -5.263 61.503 45.300 1.00 23.37 79 ASN C CA 1
ATOM 2916 C C . ASN C 1 85 ? -4.227 61.000 46.296 1.00 24.45 79 ASN C C 1
ATOM 2917 O O . ASN C 1 85 ? -4.465 60.940 47.511 1.00 22.58 79 ASN C O 1
ATOM 2922 N N . ILE C 1 86 ? -3.070 60.636 45.766 1.00 23.63 80 ILE C N 1
ATOM 2923 C CA . ILE C 1 86 ? -2.005 60.053 46.550 1.00 22.85 80 ILE C CA 1
ATOM 2924 C C . ILE C 1 86 ? -1.286 60.988 47.489 1.00 23.85 80 ILE C C 1
ATOM 2925 O O . ILE C 1 86 ? -0.703 61.989 47.064 1.00 22.82 80 ILE C O 1
ATOM 2930 N N . ASP C 1 87 ? -1.309 60.663 48.781 1.00 23.91 81 ASP C N 1
ATOM 2931 C CA . ASP C 1 87 ? -0.587 61.487 49.744 1.00 23.50 81 ASP C CA 1
ATOM 2932 C C . ASP C 1 87 ? 0.498 60.588 50.321 1.00 24.31 81 ASP C C 1
ATOM 2933 O O . ASP C 1 87 ? 0.181 59.556 50.944 1.00 22.63 81 ASP C O 1
ATOM 2938 N N . GLY C 1 88 ? 1.758 60.977 50.086 1.00 22.25 82 GLY C N 1
ATOM 2939 C CA . GLY C 1 88 ? 2.929 60.218 50.525 1.00 23.48 82 GLY C CA 1
ATOM 2940 C C . GLY C 1 88 ? 3.518 59.244 49.482 1.00 22.54 82 GLY C C 1
ATOM 2941 O O . GLY C 1 88 ? 3.061 59.188 48.345 1.00 23.36 82 GLY C O 1
ATOM 2942 N N . ASP C 1 89 ? 4.541 58.482 49.856 1.00 20.97 83 ASP C N 1
ATOM 2943 C CA . ASP C 1 89 ? 5.130 57.538 48.931 1.00 20.49 83 ASP C CA 1
ATOM 2944 C C . ASP C 1 89 ? 4.313 56.236 48.932 1.00 20.07 83 ASP C C 1
ATOM 2945 O O . ASP C 1 89 ? 3.906 55.754 49.975 1.00 19.73 83 ASP C O 1
ATOM 2950 N N . ILE C 1 90 ? 4.062 55.669 47.759 1.00 18.63 84 ILE C N 1
ATOM 2951 C CA . ILE C 1 90 ? 3.345 54.411 47.704 1.00 17.43 84 ILE C CA 1
ATOM 2952 C C . ILE C 1 90 ? 4.367 53.334 48.109 1.00 16.58 84 ILE C C 1
ATOM 2953 O O . ILE C 1 90 ? 5.483 53.320 47.578 1.00 15.13 84 ILE C O 1
ATOM 2958 N N . ILE C 1 91 ? 4.004 52.432 49.023 1.00 15.99 85 ILE C N 1
ATOM 2959 C CA . ILE C 1 91 ? 4.928 51.386 49.444 1.00 17.31 85 ILE C CA 1
ATOM 2960 C C . ILE C 1 91 ? 4.388 49.979 49.250 1.00 17.75 85 ILE C C 1
ATOM 2961 O O . ILE C 1 91 ? 5.147 49.021 49.332 1.00 17.75 85 ILE C O 1
ATOM 2966 N N . GLU C 1 92 ? 3.093 49.855 48.975 1.00 17.91 86 GLU C N 1
ATOM 2967 C CA . GLU C 1 92 ? 2.494 48.546 48.801 1.00 18.73 86 GLU C CA 1
ATOM 2968 C C . GLU C 1 92 ? 1.213 48.573 47.979 1.00 19.08 86 GLU C C 1
ATOM 2969 O O . GLU C 1 92 ? 0.473 49.545 48.020 1.00 17.38 86 GLU C O 1
ATOM 2975 N N . ILE C 1 93 ? 0.958 47.496 47.246 1.00 18.20 87 ILE C N 1
ATOM 2976 C CA . ILE C 1 93 ? -0.256 47.406 46.464 1.00 17.72 87 ILE C CA 1
ATOM 2977 C C . ILE C 1 93 ? -0.793 46.014 46.648 1.00 17.15 87 ILE C C 1
ATOM 2978 O O . ILE C 1 93 ? -0.027 45.044 46.857 1.00 15.58 87 ILE C O 1
ATOM 2983 N N . SER C 1 94 ? -2.113 45.886 46.662 1.00 15.23 88 SER C N 1
ATOM 2984 C CA . SER C 1 94 ? -2.688 44.542 46.795 1.00 13.12 88 SER C CA 1
ATOM 2985 C C . SER C 1 94 ? -4.014 44.552 46.101 1.00 14.61 88 SER C C 1
ATOM 2986 O O . SER C 1 94 ? -4.475 45.618 45.680 1.00 13.17 88 SER C O 1
ATOM 2989 N N . GLY C 1 95 ? -4.643 43.387 45.988 1.00 14.22 89 GLY C N 1
ATOM 2990 C CA . GLY C 1 95 ? -5.928 43.338 45.318 1.00 16.95 89 GLY C CA 1
ATOM 2991 C C . GLY C 1 95 ? -6.377 41.910 45.030 1.00 17.36 89 GLY C C 1
ATOM 2992 O O . GLY C 1 95 ? -5.926 40.958 45.693 1.00 17.82 89 GLY C O 1
ATOM 2993 N N . MET C 1 96 ? -7.235 41.764 44.016 1.00 16.45 90 MET C N 1
ATOM 2994 C CA . MET C 1 96 ? -7.787 40.464 43.648 1.00 15.70 90 MET C CA 1
ATOM 2995 C C . MET C 1 96 ? -7.790 40.348 42.149 1.00 16.42 90 MET C C 1
ATOM 2996 O O . MET C 1 96 ? -7.973 41.356 41.445 1.00 15.44 90 MET C O 1
ATOM 3001 N N . ILE C 1 97 ? -7.617 39.112 41.687 1.00 15.02 91 ILE C N 1
ATOM 3002 C CA . ILE C 1 97 ? -7.629 38.754 40.278 1.00 15.90 91 ILE C CA 1
ATOM 3003 C C . ILE C 1 97 ? -8.780 37.763 40.084 1.00 16.71 91 ILE C C 1
ATOM 3004 O O . ILE C 1 97 ? -8.935 36.810 40.871 1.00 16.85 91 ILE C O 1
ATOM 3009 N N . ALA C 1 98 ? -9.599 37.982 39.067 1.00 16.50 92 ALA C N 1
ATOM 3010 C CA . ALA C 1 98 ? -10.700 37.049 38.820 1.00 17.90 92 ALA C CA 1
ATOM 3011 C C . ALA C 1 98 ? -11.151 37.208 37.389 1.00 18.07 92 ALA C C 1
ATOM 3012 O O . ALA C 1 98 ? -10.697 38.112 36.677 1.00 16.01 92 ALA C O 1
ATOM 3014 N N . ASN C 1 99 ? -12.074 36.344 36.971 1.00 17.97 93 ASN C N 1
ATOM 3015 C CA . ASN C 1 99 ? -12.564 36.393 35.613 1.00 19.50 93 ASN C CA 1
ATOM 3016 C C . ASN C 1 99 ? -13.495 37.555 35.339 1.00 18.63 93 ASN C C 1
ATOM 3017 O O . ASN C 1 99 ? -14.267 37.962 36.186 1.00 18.17 93 ASN C O 1
ATOM 3022 N N . TYR C 1 100 ? -13.382 38.113 34.145 1.00 18.37 94 TYR C N 1
ATOM 3023 C CA . TYR C 1 100 ? -14.319 39.141 33.711 1.00 17.64 94 TYR C CA 1
ATOM 3024 C C . TYR C 1 100 ? -14.463 38.993 32.208 1.00 17.35 94 TYR C C 1
ATOM 3025 O O . TYR C 1 100 ? -13.506 39.143 31.448 1.00 16.92 94 TYR C O 1
ATOM 3034 N N . LYS C 1 101 ? -15.658 38.596 31.794 1.00 17.65 95 LYS C N 1
ATOM 3035 C CA . LYS C 1 101 ? -15.948 38.466 30.385 1.00 18.26 95 LYS C CA 1
ATOM 3036 C C . LYS C 1 101 ? -14.875 37.721 29.590 1.00 18.10 95 LYS C C 1
ATOM 3037 O O . LYS C 1 101 ? -14.411 38.178 28.530 1.00 17.10 95 LYS C O 1
ATOM 3043 N N . GLY C 1 102 ? -14.488 36.578 30.141 1.00 16.20 96 GLY C N 1
ATOM 3044 C CA . GLY C 1 102 ? -13.550 35.712 29.468 1.00 18.13 96 GLY C CA 1
ATOM 3045 C C . GLY C 1 102 ? -12.093 35.840 29.801 1.00 17.76 96 GLY C C 1
ATOM 3046 O O . GLY C 1 102 ? -11.296 35.000 29.380 1.00 17.53 96 GLY C O 1
ATOM 3047 N N . TYR C 1 103 ? -11.738 36.849 30.588 1.00 16.86 97 TYR C N 1
ATOM 3048 C CA . TYR C 1 103 ? -10.339 37.064 30.906 1.00 15.58 97 TYR C CA 1
ATOM 3049 C C . TYR C 1 103 ? -10.086 37.217 32.389 1.00 16.86 97 TYR C C 1
ATOM 3050 O O . TYR C 1 103 ? -10.891 37.829 33.084 1.00 16.12 97 TYR C O 1
ATOM 3059 N N . ASN C 1 104 ? -8.961 36.676 32.872 1.00 16.49 98 ASN C N 1
ATOM 3060 C CA . ASN C 1 104 ? -8.628 36.848 34.293 1.00 16.10 98 ASN C CA 1
ATOM 3061 C C . ASN C 1 104 ? -7.960 38.175 34.319 1.00 16.04 98 ASN C C 1
ATOM 3062 O O . ASN C 1 104 ? -6.957 38.365 33.645 1.00 15.90 98 ASN C O 1
ATOM 3067 N N . VAL C 1 105 ? -8.514 39.081 35.116 1.00 15.80 99 VAL C N 1
ATOM 3068 C CA . VAL C 1 105 ? -8.009 40.420 35.186 1.00 16.74 99 VAL C CA 1
ATOM 3069 C C . VAL C 1 105 ? -7.882 40.947 36.603 1.00 16.12 99 VAL C C 1
ATOM 3070 O O . VAL C 1 105 ? -8.399 40.351 37.582 1.00 14.71 99 VAL C O 1
ATOM 3074 N N . ILE C 1 106 ? -7.195 42.083 36.705 1.00 15.02 100 ILE C N 1
ATOM 3075 C CA . ILE C 1 106 ? -7.091 42.750 37.996 1.00 15.17 100 ILE C CA 1
ATOM 3076 C C . ILE C 1 106 ? -8.531 43.233 38.266 1.00 15.03 100 ILE C C 1
ATOM 3077 O O . ILE C 1 106 ? -9.105 44.011 37.492 1.00 15.44 100 ILE C O 1
ATOM 3082 N N . ARG C 1 107 ? -9.118 42.758 39.357 1.00 14.65 101 ARG C N 1
ATOM 3083 C CA . ARG C 1 107 ? -10.497 43.107 39.663 1.00 14.65 101 ARG C CA 1
ATOM 3084 C C . ARG C 1 107 ? -10.674 44.105 40.810 1.00 15.22 101 ARG C C 1
ATOM 3085 O O . ARG C 1 107 ? -11.736 44.695 40.948 1.00 16.17 101 ARG C O 1
ATOM 3093 N N . SER C 1 108 ? -9.680 44.206 41.682 1.00 16.86 102 SER C N 1
ATOM 3094 C CA . SER C 1 108 ? -9.740 45.166 42.774 1.00 17.57 102 SER C CA 1
ATOM 3095 C C . SER C 1 108 ? -8.321 45.539 43.076 1.00 17.05 102 SER C C 1
ATOM 3096 O O . SER C 1 108 ? -7.398 44.744 42.838 1.00 15.46 102 SER C O 1
ATOM 3099 N N . ILE C 1 109 ? -8.136 46.744 43.605 1.00 16.07 103 ILE C N 1
ATOM 3100 C CA . ILE C 1 109 ? -6.798 47.185 43.923 1.00 16.29 103 ILE C CA 1
ATOM 3101 C C . ILE C 1 109 ? -6.813 48.127 45.106 1.00 17.04 103 ILE C C 1
ATOM 3102 O O . ILE C 1 109 ? -7.734 48.937 45.253 1.00 15.59 103 ILE C O 1
ATOM 3107 N N . LYS C 1 110 ? -5.808 47.980 45.962 1.00 15.99 104 LYS C N 1
ATOM 3108 C CA . LYS C 1 110 ? -5.637 48.808 47.165 1.00 16.60 104 LYS C CA 1
ATOM 3109 C C . LYS C 1 110 ? -4.223 49.391 47.164 1.00 17.20 104 LYS C C 1
ATOM 3110 O O . LYS C 1 110 ? -3.247 48.657 47.012 1.00 15.04 104 LYS C O 1
ATOM 3116 N N . PHE C 1 111 ? -4.116 50.699 47.370 1.00 16.17 105 PHE C N 1
ATOM 3117 C CA . PHE C 1 111 ? -2.814 51.368 47.384 1.00 17.06 105 PHE C CA 1
ATOM 3118 C C . PHE C 1 111 ? -2.501 51.779 48.817 1.00 17.65 105 PHE C C 1
ATOM 3119 O O . PHE C 1 111 ? -3.338 52.384 49.493 1.00 18.07 105 PHE C O 1
ATOM 3127 N N . THR C 1 112 ? -1.305 51.441 49.282 1.00 18.02 106 THR C N 1
ATOM 3128 C CA . THR C 1 112 ? -0.904 51.815 50.643 1.00 18.47 106 THR C CA 1
ATOM 3129 C C . THR C 1 112 ? 0.320 52.688 50.538 1.00 18.13 106 THR C C 1
ATOM 3130 O O . THR C 1 112 ? 1.295 52.305 49.879 1.00 16.23 106 THR C O 1
ATOM 3134 N N . THR C 1 113 ? 0.273 53.851 51.200 1.00 16.83 107 THR C N 1
ATOM 3135 C CA . THR C 1 113 ? 1.410 54.769 51.221 1.00 17.62 107 THR C CA 1
ATOM 3136 C C . THR C 1 113 ? 1.859 54.850 52.662 1.00 19.04 107 THR C C 1
ATOM 3137 O O . THR C 1 113 ? 1.251 54.224 53.544 1.00 19.78 107 THR C O 1
ATOM 3141 N N . ASN C 1 114 ? 2.926 55.606 52.900 1.00 18.87 108 ASN C N 1
ATOM 3142 C CA . ASN C 1 114 ? 3.415 55.792 54.238 1.00 22.04 108 ASN C CA 1
ATOM 3143 C C . ASN C 1 114 ? 2.465 56.702 55.039 1.00 23.60 108 ASN C C 1
ATOM 3144 O O . ASN C 1 114 ? 2.622 56.870 56.246 1.00 23.53 108 ASN C O 1
ATOM 3149 N N . LYS C 1 115 ? 1.468 57.283 54.385 1.00 23.34 109 LYS C N 1
ATOM 3150 C CA . LYS C 1 115 ? 0.521 58.154 55.101 1.00 26.12 109 LYS C CA 1
ATOM 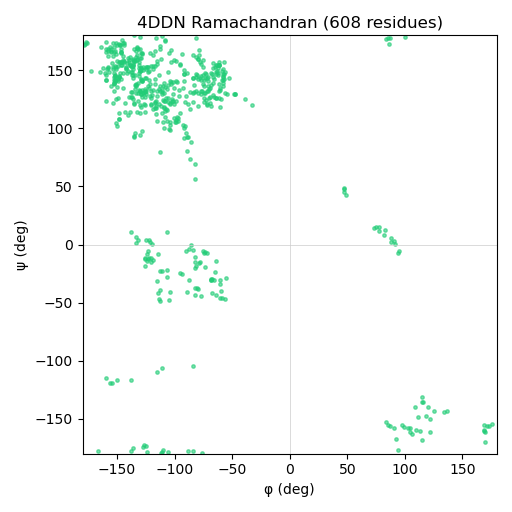3151 C C . LYS C 1 115 ? -0.894 57.602 55.200 1.00 25.99 109 LYS C C 1
ATOM 3152 O O . LYS C 1 115 ? -1.553 57.747 56.232 1.00 25.53 109 LYS C O 1
ATOM 3158 N N . LYS C 1 116 ? -1.377 56.974 54.138 1.00 25.16 110 LYS C N 1
ATOM 3159 C CA . LYS C 1 116 ? -2.751 56.475 54.141 1.00 25.48 110 LYS C CA 1
ATOM 3160 C C . LYS C 1 116 ? -2.893 55.203 53.330 1.00 24.04 110 LYS C C 1
ATOM 3161 O O . LYS C 1 116 ? -1.978 54.809 52.624 1.00 21.32 110 LYS C O 1
ATOM 3167 N N . GLU C 1 117 ? -4.069 54.598 53.436 1.00 23.28 111 GLU C N 1
ATOM 3168 C CA . GLU C 1 117 ? -4.427 53.415 52.679 1.00 24.09 111 GLU C CA 1
ATOM 3169 C C . GLU C 1 117 ? -5.610 53.840 51.814 1.00 22.97 111 GLU C C 1
ATOM 3170 O O . GLU C 1 117 ? -6.503 54.568 52.273 1.00 21.05 111 GLU C O 1
ATOM 3176 N N . TYR C 1 118 ? -5.646 53.338 50.584 1.00 20.17 112 TYR C N 1
ATOM 3177 C CA . TYR C 1 118 ? -6.705 53.690 49.647 1.00 19.73 112 TYR C CA 1
ATOM 3178 C C . TYR C 1 118 ? -7.263 52.408 49.058 1.00 20.23 112 TYR C C 1
ATOM 3179 O O . TYR C 1 118 ? -6.559 51.701 48.367 1.00 20.66 112 TYR C O 1
ATOM 3188 N N . GLY C 1 119 ? -8.509 52.074 49.356 1.00 19.69 113 GLY C N 1
ATOM 3189 C CA . GLY C 1 119 ? -9.057 50.867 48.771 1.00 19.94 113 GLY C CA 1
ATOM 3190 C C . GLY C 1 119 ? -9.366 49.797 49.800 1.00 21.02 113 GLY C C 1
ATOM 3191 O O . GLY C 1 119 ? -9.258 50.045 51.007 1.00 21.18 113 GLY C O 1
ATOM 3192 N N . PRO C 1 120 ? -9.643 48.571 49.364 1.00 20.10 114 PRO C N 1
ATOM 3193 C CA . PRO C 1 120 ? -9.672 48.064 47.990 1.00 19.48 114 PRO C CA 1
ATOM 3194 C C . PRO C 1 120 ? -10.777 48.680 47.151 1.00 19.78 114 PRO C C 1
ATOM 3195 O O . PRO C 1 120 ? -11.868 48.909 47.664 1.00 21.62 114 PRO C O 1
ATOM 3199 N N . TYR C 1 121 ? -10.522 48.946 45.869 1.00 18.01 115 TYR C N 1
ATOM 3200 C CA . TYR C 1 121 ? -11.585 49.496 45.012 1.00 18.89 115 TYR C CA 1
ATOM 3201 C C . TYR C 1 121 ? -11.931 48.438 43.962 1.00 19.19 115 TYR C C 1
ATOM 3202 O O . TYR C 1 121 ? -11.024 47.867 43.364 1.00 19.54 115 TYR C O 1
ATOM 3211 N N . GLY C 1 122 ? -13.215 48.178 43.731 1.00 18.04 116 GLY C N 1
ATOM 3212 C CA . GLY C 1 122 ? -13.574 47.205 42.709 1.00 18.63 116 GLY C CA 1
ATOM 3213 C C . GLY C 1 122 ? -14.33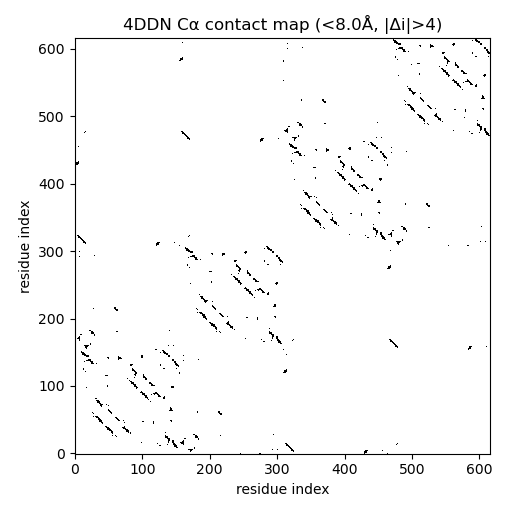3 46.025 43.264 1.00 20.52 116 GLY C C 1
ATOM 3214 O O . GLY C 1 122 ? -15.077 46.186 44.224 1.00 22.10 116 GLY C O 1
ATOM 3215 N N . ALA C 1 123 ? -14.159 44.846 42.672 1.00 20.25 117 ALA C N 1
ATOM 3216 C CA . ALA C 1 123 ? -14.859 43.650 43.127 1.00 19.92 117 ALA C CA 1
ATOM 3217 C C . ALA C 1 123 ? -13.834 42.819 43.885 1.00 19.88 117 ALA C C 1
ATOM 3218 O O . ALA C 1 123 ? -13.047 42.078 43.284 1.00 18.30 117 ALA C O 1
ATOM 3220 N N . ASN C 1 124 ? -13.872 42.932 45.211 1.00 21.01 118 ASN C N 1
ATOM 3221 C CA . ASN C 1 124 ? -12.893 42.275 46.068 1.00 23.63 118 ASN C CA 1
ATOM 3222 C C . ASN C 1 124 ? -13.204 40.828 46.340 1.00 25.37 118 ASN C C 1
ATOM 3223 O O . ASN C 1 124 ? -13.545 40.436 47.464 1.00 25.34 118 ASN C O 1
ATOM 3228 N N . ALA C 1 125 ? -13.072 40.042 45.285 1.00 24.79 119 ALA C N 1
ATOM 3229 C CA . ALA C 1 125 ? -13.320 38.621 45.328 1.00 24.44 119 ALA C CA 1
ATOM 3230 C C . ALA C 1 125 ? -12.423 37.994 44.273 1.00 23.77 119 ALA C C 1
ATOM 3231 O O . ALA C 1 125 ? -12.215 38.561 43.187 1.00 22.09 119 ALA C O 1
ATOM 3233 N N . GLY C 1 126 ? -11.864 36.835 44.585 1.00 22.20 120 GLY C N 1
ATOM 3234 C CA . GLY C 1 126 ? -10.975 36.210 43.615 1.00 22.33 120 GLY C CA 1
ATOM 3235 C C . GLY C 1 126 ? -9.676 35.690 44.235 1.00 21.39 120 GLY C C 1
ATOM 3236 O O . GLY C 1 126 ? -9.678 35.186 45.369 1.00 21.98 120 GLY C O 1
ATOM 3237 N N . THR C 1 127 ? -8.578 35.787 43.492 1.00 19.38 121 THR C N 1
ATOM 3238 C CA . THR C 1 127 ? -7.266 35.306 43.943 1.00 18.93 121 THR C CA 1
ATOM 3239 C C . THR C 1 127 ? -6.477 36.527 44.388 1.00 17.34 121 THR C C 1
ATOM 3240 O O . THR C 1 127 ? -6.263 37.422 43.598 1.00 17.94 121 THR C O 1
ATOM 3244 N N . PRO C 1 128 ? -5.985 36.555 45.638 1.00 17.72 122 PRO C N 1
ATOM 3245 C CA . PRO C 1 128 ? -5.232 37.740 46.091 1.00 16.80 122 PRO C CA 1
ATOM 3246 C C . PRO C 1 128 ? -3.831 37.942 45.521 1.00 16.47 122 PRO C C 1
ATOM 3247 O O . PRO C 1 128 ? -3.120 36.963 45.234 1.00 15.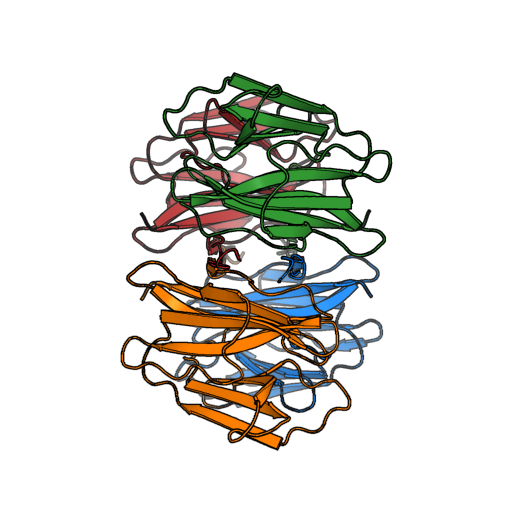91 122 PRO C O 1
ATOM 3251 N N . PHE C 1 129 ? -3.437 39.203 45.342 1.00 15.16 123 PHE C N 1
ATOM 3252 C CA . PHE C 1 129 ? -2.066 39.496 44.917 1.00 15.61 123 PHE C CA 1
ATOM 3253 C C . PHE C 1 129 ? -1.568 40.577 45.889 1.00 17.30 123 PHE C C 1
ATOM 3254 O O . PHE C 1 129 ? -2.355 41.301 46.493 1.00 16.27 123 PHE C O 1
ATOM 3262 N N . ASN C 1 130 ? -0.261 40.685 46.033 1.00 17.40 124 ASN C N 1
ATOM 3263 C CA . ASN C 1 130 ? 0.315 41.673 46.947 1.00 17.98 124 ASN C CA 1
ATOM 3264 C C . ASN C 1 130 ? 1.674 42.041 46.381 1.00 17.40 124 ASN C C 1
ATOM 3265 O O . ASN C 1 130 ? 2.469 41.146 46.097 1.00 17.10 124 ASN C O 1
ATOM 3270 N N . ILE C 1 131 ? 1.909 43.337 46.156 1.00 16.00 125 ILE C N 1
ATOM 3271 C CA . ILE C 1 131 ? 3.208 43.808 45.680 1.00 16.81 125 ILE C CA 1
ATOM 3272 C C . ILE C 1 131 ? 3.805 44.524 46.898 1.00 17.20 125 ILE C C 1
ATOM 3273 O O . ILE C 1 131 ? 3.321 45.594 47.310 1.00 16.05 125 ILE C O 1
ATOM 3278 N N . LYS C 1 132 ? 4.833 43.916 47.465 1.00 18.12 126 LYS C N 1
ATOM 3279 C CA . LYS C 1 132 ? 5.523 44.446 48.649 1.00 20.29 126 LYS C CA 1
ATOM 3280 C C . LYS C 1 132 ? 6.988 44.729 48.311 1.00 20.81 126 LYS C C 1
ATOM 3281 O O . LYS C 1 132 ? 7.565 44.044 47.452 1.00 21.32 126 LYS C O 1
ATOM 3287 N N . ILE C 1 133 ? 7.598 45.708 48.980 1.00 16.78 127 ILE C N 1
ATOM 3288 C CA . ILE C 1 133 ? 8.989 46.052 48.687 1.00 17.72 127 ILE C CA 1
ATOM 3289 C C . ILE C 1 133 ? 9.812 46.100 49.986 1.00 18.72 127 ILE C C 1
ATOM 3290 O O . ILE C 1 133 ? 9.245 46.153 51.097 1.00 18.19 127 ILE C O 1
ATOM 3295 N N . PRO C 1 134 ? 11.151 46.090 49.874 1.00 18.94 128 PRO C N 1
ATOM 3296 C CA . PRO C 1 134 ? 11.962 46.115 51.080 1.00 18.92 128 PRO C CA 1
ATOM 3297 C C . PRO C 1 134 ? 11.752 47.400 51.869 1.00 18.74 128 PRO C C 1
ATOM 3298 O O . PRO C 1 134 ? 11.370 48.436 51.340 1.00 16.51 128 PRO C O 1
ATOM 3302 N N . ASP C 1 135 ? 12.003 47.306 53.154 1.00 16.88 129 ASP C N 1
ATOM 3303 C CA . ASP C 1 135 ? 11.867 48.446 54.021 1.00 19.09 129 ASP C CA 1
ATOM 3304 C C . ASP C 1 135 ? 12.812 49.550 53.482 1.00 18.41 129 ASP C C 1
ATOM 3305 O O . ASP C 1 135 ? 13.942 49.271 53.012 1.00 17.05 129 ASP C O 1
ATOM 3310 N N . GLY C 1 136 ? 12.346 50.787 53.537 1.00 18.06 130 GLY C N 1
ATOM 3311 C CA . GLY C 1 136 ? 13.161 51.904 53.091 1.00 18.18 130 GLY C CA 1
ATOM 3312 C C . GLY C 1 136 ? 13.057 52.248 51.616 1.00 19.26 130 GLY C C 1
ATOM 3313 O O . GLY C 1 136 ? 13.771 53.142 51.125 1.00 17.40 130 GLY C O 1
ATOM 3314 N N . ASN C 1 137 ? 12.205 51.523 50.896 1.00 17.49 131 ASN C N 1
ATOM 3315 C CA . ASN C 1 137 ? 12.026 51.779 49.462 1.00 16.52 131 A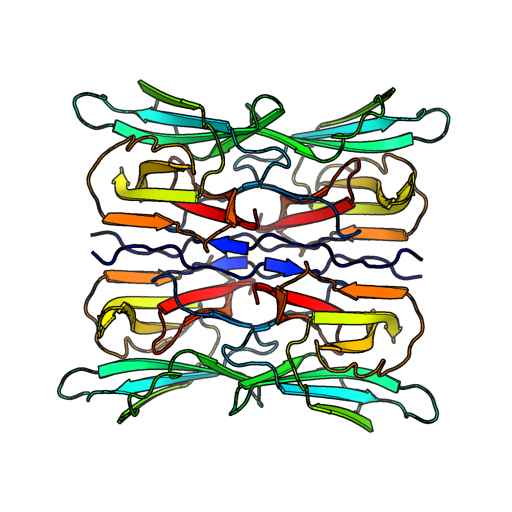SN C CA 1
ATOM 3316 C C . ASN C 1 137 ? 10.649 52.322 49.202 1.00 15.73 131 ASN C C 1
ATOM 3317 O O . ASN C 1 137 ? 9.782 52.310 50.084 1.00 14.85 131 ASN C O 1
ATOM 3322 N N . LYS C 1 138 ? 10.444 52.813 47.984 1.00 13.89 132 LYS C N 1
ATOM 3323 C CA . LYS C 1 138 ? 9.141 53.379 47.608 1.00 14.26 132 LYS C CA 1
ATOM 3324 C C . LYS C 1 138 ? 8.842 53.002 46.147 1.00 13.94 132 LYS C C 1
ATOM 3325 O O . LYS C 1 138 ? 9.755 52.802 45.346 1.00 13.48 132 LYS C O 1
ATOM 3331 N N . ILE C 1 139 ? 7.562 52.899 45.819 1.00 12.15 133 ILE C N 1
ATOM 3332 C CA . ILE C 1 139 ? 7.141 52.591 44.471 1.00 13.40 133 ILE C CA 1
ATOM 3333 C C . ILE C 1 139 ? 7.129 53.895 43.671 1.00 14.09 133 ILE C C 1
ATOM 3334 O O . ILE C 1 139 ? 6.582 54.907 44.116 1.00 13.76 133 ILE C O 1
ATOM 3339 N N . VAL C 1 140 ? 7.731 53.880 42.480 1.00 13.78 134 VAL C N 1
ATOM 3340 C CA . VAL C 1 140 ? 7.876 55.088 41.673 1.00 13.77 134 VAL C CA 1
ATOM 3341 C C . VAL C 1 140 ? 7.288 54.933 40.265 1.00 13.50 134 VAL C C 1
ATOM 3342 O O . VAL C 1 140 ? 7.381 55.832 39.455 1.00 13.10 134 VAL C O 1
ATOM 3346 N N . GLY C 1 141 ? 6.664 53.787 39.995 1.00 12.48 135 GLY C N 1
ATOM 3347 C CA . GLY C 1 141 ? 6.058 53.583 38.679 1.00 12.02 135 GLY C CA 1
ATOM 3348 C C . GLY C 1 141 ? 5.380 52.224 38.615 1.00 13.00 135 GLY C C 1
ATOM 3349 O O . GLY C 1 141 ? 5.522 51.419 39.553 1.00 12.35 135 GLY C O 1
ATOM 3350 N N . PHE C 1 142 ? 4.640 51.972 37.532 1.00 12.81 136 PHE C N 1
ATOM 3351 C CA . PHE C 1 142 ? 3.950 50.712 37.354 1.00 12.77 136 PHE C CA 1
ATOM 3352 C C . PHE C 1 142 ? 4.145 50.226 35.926 1.00 12.66 136 PHE C C 1
ATOM 3353 O O . PHE C 1 142 ? 4.487 51.003 35.021 1.00 13.04 136 PHE C O 1
ATOM 3361 N N . PHE C 1 143 ? 3.937 48.922 35.719 1.00 12.68 137 PHE C N 1
ATOM 3362 C CA . PHE C 1 143 ? 4.046 48.349 34.385 1.00 11.85 137 PHE C CA 1
ATOM 3363 C C . PHE C 1 143 ? 3.120 47.148 34.427 1.00 11.95 137 PHE C C 1
ATOM 3364 O O . PHE C 1 143 ? 2.665 46.741 35.515 1.00 10.98 137 PHE C O 1
ATOM 3372 N N . GLY C 1 144 ? 2.788 46.600 33.273 1.00 11.65 138 GLY C N 1
ATOM 3373 C CA . GLY C 1 144 ? 1.952 45.410 33.300 1.00 10.74 138 GLY C CA 1
ATOM 3374 C C . GLY C 1 144 ? 1.555 45.041 31.894 1.00 13.70 138 GLY C C 1
ATOM 3375 O O . GLY C 1 144 ? 2.246 45.396 30.925 1.00 12.81 138 GLY C O 1
ATOM 3376 N N . ASN C 1 145 ? 0.440 44.329 31.771 1.00 11.41 139 ASN C N 1
ATOM 3377 C CA . ASN C 1 145 ? -0.104 44.010 30.474 1.00 14.39 139 ASN C CA 1
ATOM 3378 C C . ASN C 1 145 ? -1.550 44.530 30.520 1.00 14.50 139 ASN C C 1
ATOM 3379 O O . ASN C 1 145 ? -2.144 44.610 31.605 1.00 15.74 139 ASN C O 1
ATOM 3384 N N . SER C 1 146 ? -2.097 44.878 29.356 1.00 13.82 140 SER C N 1
ATOM 3385 C CA . SER C 1 146 ? -3.495 45.318 29.285 1.00 14.29 140 SER C CA 1
ATOM 3386 C C . SER C 1 146 ? -4.077 45.153 27.878 1.00 14.30 140 SER C C 1
ATOM 3387 O O . SER C 1 146 ? -3.338 44.978 26.879 1.00 13.60 140 SER C O 1
ATOM 3390 N N . GLY C 1 147 ? -5.412 45.169 27.811 1.00 13.41 141 GLY C N 1
ATOM 3391 C CA . GLY C 1 147 ? -6.103 45.057 26.539 1.00 14.48 141 GLY C CA 1
ATOM 3392 C C . GLY C 1 147 ? -7.424 45.754 26.816 1.00 13.92 141 GLY C C 1
ATOM 3393 O O . GLY C 1 147 ? -7.431 46.938 27.133 1.00 12.73 141 GLY C O 1
ATOM 3394 N N . TRP C 1 148 ? -8.537 45.048 26.687 1.00 13.14 142 TRP C N 1
ATOM 3395 C CA . TRP C 1 148 ? -9.821 45.653 27.007 1.00 13.16 142 TRP C CA 1
ATOM 3396 C C . TRP C 1 148 ? -9.865 45.956 28.507 1.00 13.60 142 TRP C C 1
ATOM 3397 O O . TRP C 1 148 ? -10.491 46.934 28.939 1.00 15.09 142 TRP C O 1
ATOM 3408 N N . TYR C 1 149 ? -9.173 45.137 29.305 1.00 13.41 143 TYR C N 1
ATOM 3409 C CA . TYR C 1 149 ? -9.149 45.308 30.769 1.00 13.33 143 TYR C CA 1
ATOM 3410 C C . TYR C 1 149 ? -7.706 45.424 31.273 1.00 15.22 143 TYR C C 1
ATOM 3411 O O . TYR C 1 149 ? -6.783 45.472 30.470 1.00 15.40 143 TYR C O 1
ATOM 3420 N N . VAL C 1 150 ? -7.510 45.448 32.592 1.00 13.70 144 VAL C N 1
ATOM 3421 C CA . VAL C 1 150 ? -6.145 45.503 33.106 1.00 13.97 144 VAL C CA 1
ATOM 3422 C C . VAL C 1 150 ? -5.769 44.060 33.447 1.00 13.48 144 VAL C C 1
ATOM 3423 O O . VAL C 1 150 ? -6.282 43.450 34.399 1.00 10.06 144 VAL C O 1
ATOM 3427 N N . ASP C 1 151 ? -4.878 43.498 32.634 1.00 13.83 145 ASP C N 1
ATOM 3428 C CA . ASP C 1 151 ? -4.509 42.103 32.797 1.00 13.01 145 ASP C CA 1
ATOM 3429 C C . ASP C 1 151 ? -3.469 41.801 33.840 1.00 11.40 145 ASP C C 1
ATOM 3430 O O . ASP C 1 151 ? -3.589 40.811 34.572 1.00 11.40 145 ASP C O 1
ATOM 3435 N N . ALA C 1 152 ? -2.421 42.608 33.896 1.00 12.12 146 ALA C N 1
ATOM 3436 C CA . ALA C 1 152 ? -1.360 42.338 34.871 1.00 12.35 146 ALA C CA 1
ATOM 3437 C C . ALA C 1 152 ? -0.756 43.650 35.310 1.00 13.18 146 ALA C C 1
ATOM 3438 O O . ALA C 1 152 ? -0.797 44.659 34.585 1.00 13.95 146 ALA C O 1
ATOM 3440 N N . ILE C 1 153 ? -0.159 43.620 36.485 1.00 13.19 147 ILE C N 1
ATOM 3441 C CA . ILE C 1 153 ? 0.434 44.826 37.000 1.00 13.65 147 ILE C CA 1
ATOM 3442 C C . ILE C 1 153 ? 1.645 44.521 37.871 1.00 13.55 147 ILE C C 1
ATOM 3443 O O . ILE C 1 153 ? 1.671 43.523 38.617 1.00 14.03 147 ILE C O 1
ATOM 3448 N N . GLY C 1 154 ? 2.652 45.377 37.752 1.00 12.16 148 GLY C N 1
ATOM 3449 C CA . GLY C 1 154 ? 3.861 45.220 38.554 1.00 12.66 148 GLY C CA 1
ATOM 3450 C C . GLY C 1 154 ? 4.328 46.643 38.900 1.00 12.31 148 GLY C C 1
ATOM 3451 O O . GLY C 1 154 ? 3.777 47.632 38.416 1.00 10.57 148 GLY C O 1
ATOM 3452 N N . ALA C 1 155 ? 5.344 46.752 39.735 1.00 10.74 149 ALA C N 1
ATOM 3453 C CA . ALA C 1 155 ? 5.794 48.063 40.150 1.00 12.05 149 ALA C CA 1
ATOM 3454 C C . ALA C 1 155 ? 7.273 48.304 40.003 1.00 12.64 149 ALA C C 1
ATOM 3455 O O . ALA C 1 155 ? 8.086 47.345 40.065 1.00 13.36 149 ALA C O 1
ATOM 3457 N N . TYR C 1 156 ? 7.656 49.567 39.801 1.00 12.63 150 TYR C N 1
ATOM 3458 C CA . TYR C 1 156 ? 9.098 49.907 39.833 1.00 12.23 150 TYR C CA 1
ATOM 3459 C C . TYR C 1 156 ? 9.346 50.468 41.243 1.00 13.74 150 TYR C C 1
ATOM 3460 O O . TYR C 1 156 ? 8.473 51.193 41.787 1.00 12.26 150 TYR C O 1
ATOM 3469 N N . TYR C 1 157 ? 10.502 50.120 41.855 1.00 12.71 151 TYR C N 1
ATOM 3470 C CA . TYR C 1 157 ? 10.775 50.644 43.190 1.00 14.31 151 TYR C CA 1
ATOM 3471 C C . TYR C 1 157 ? 12.245 51.056 43.368 1.00 14.86 151 TYR C C 1
ATOM 3472 O O . TYR C 1 157 ? 13.142 50.578 42.651 1.00 15.67 151 TYR C O 1
ATOM 3481 N N . THR C 1 158 ? 12.503 51.944 44.319 1.00 14.24 152 THR C N 1
ATOM 3482 C CA . THR C 1 158 ? 13.863 52.434 44.502 1.00 14.37 152 THR C CA 1
ATOM 3483 C C . THR C 1 158 ? 14.003 52.905 45.957 1.00 16.62 152 THR C C 1
ATOM 3484 O O . THR C 1 158 ? 13.004 53.086 46.631 1.00 14.26 152 THR C O 1
ATOM 3488 N N . ALA C 1 159 ? 15.231 53.138 46.432 1.00 18.43 153 ALA C N 1
ATOM 3489 C CA . ALA C 1 159 ? 15.415 53.625 47.823 1.00 20.97 153 ALA C CA 1
ATOM 3490 C C . ALA C 1 159 ? 14.788 55.012 48.009 1.00 23.26 153 ALA C C 1
ATOM 3491 O O . ALA C 1 159 ? 14.801 55.838 47.086 1.00 22.71 153 ALA C O 1
ATOM 3493 N N . LYS C 1 160 ? 14.268 55.277 49.208 1.00 23.67 154 LYS C N 1
ATOM 3494 C CA . LYS C 1 160 ? 13.684 56.574 49.501 1.00 27.85 154 LYS C CA 1
ATOM 3495 C C . LYS C 1 160 ? 14.752 57.671 49.600 1.00 30.58 154 LYS C C 1
ATOM 3496 O O . LYS C 1 160 ? 15.830 57.437 50.162 1.00 33.40 154 LYS C O 1
ATOM 3502 N N . MET D 1 7 ? -7.156 30.111 42.658 1.00 48.80 1 MET D N 1
ATOM 3503 C CA . MET D 1 7 ? -7.658 29.370 41.457 1.00 48.52 1 MET D CA 1
ATOM 3504 C C . MET D 1 7 ? -6.967 29.861 40.191 1.00 46.05 1 MET D C 1
ATOM 3505 O O . MET D 1 7 ? -6.385 29.069 39.453 1.00 46.22 1 MET D O 1
ATOM 3510 N N . ALA D 1 8 ? -7.028 31.175 39.966 1.00 42.18 2 ALA D N 1
ATOM 3511 C CA . ALA D 1 8 ? -6.450 31.822 38.787 1.00 37.96 2 ALA D CA 1
ATOM 3512 C C . ALA D 1 8 ? -5.174 31.216 38.209 1.00 34.91 2 ALA D C 1
ATOM 3513 O O . ALA D 1 8 ? -4.150 31.145 38.883 1.00 33.75 2 ALA D O 1
ATOM 3515 N N . LEU D 1 9 ? -5.245 30.793 36.947 1.00 31.54 3 LEU D N 1
ATOM 3516 C CA . LEU D 1 9 ? -4.075 30.249 36.248 1.00 28.43 3 LEU D CA 1
ATOM 3517 C C . LEU D 1 9 ? -3.028 31.371 36.194 1.00 25.58 3 LEU D C 1
ATOM 3518 O O . LEU D 1 9 ? -3.365 32.511 35.850 1.00 25.79 3 LEU D O 1
ATOM 3523 N N . GLN D 1 10 ? -1.776 31.088 36.556 1.00 22.11 4 GLN D N 1
ATOM 3524 C CA . GLN D 1 10 ? -0.763 32.141 36.458 1.00 19.47 4 GLN D CA 1
ATOM 3525 C C . GLN D 1 10 ? -0.189 32.072 35.049 1.00 19.49 4 GLN D C 1
ATOM 3526 O O . GLN D 1 10 ? 0.733 31.290 34.747 1.00 18.74 4 GLN D O 1
ATOM 3532 N N . LEU D 1 11 ? -0.796 32.871 34.163 1.00 17.14 5 LEU D N 1
ATOM 3533 C CA . LEU D 1 11 ? -0.390 32.924 32.761 1.00 17.52 5 LEU D CA 1
ATOM 3534 C C . LEU D 1 11 ? 0.624 34.027 32.780 1.00 16.95 5 LEU D C 1
ATOM 3535 O O . LEU D 1 11 ? 0.243 35.200 32.794 1.00 14.85 5 LEU D O 1
ATOM 3540 N N . ALA D 1 12 ? 1.899 33.645 32.757 1.00 15.25 6 ALA D N 1
ATOM 3541 C CA . ALA D 1 12 ? 2.991 34.600 32.855 1.00 14.92 6 ALA D CA 1
ATOM 3542 C C . ALA D 1 12 ? 2.788 35.756 31.900 1.00 14.18 6 ALA D C 1
ATOM 3543 O O . ALA D 1 12 ? 2.553 35.544 30.707 1.00 13.38 6 ALA D O 1
ATOM 3545 N N . ALA D 1 13 ? 2.901 36.979 32.415 1.00 12.80 7 ALA D N 1
ATOM 3546 C CA . ALA D 1 13 ? 2.735 38.161 31.577 1.00 13.04 7 ALA D CA 1
ATOM 3547 C C . ALA D 1 13 ? 4.090 38.584 31.036 1.00 12.77 7 ALA D C 1
ATOM 3548 O O . ALA D 1 13 ? 5.104 38.465 31.723 1.00 13.49 7 ALA D O 1
ATOM 3550 N N . HIS D 1 14 ? 4.092 39.124 29.832 1.00 12.55 8 HIS D N 1
ATOM 3551 C CA . HIS D 1 14 ? 5.320 39.523 29.136 1.00 12.49 8 HIS D CA 1
ATOM 3552 C C . HIS D 1 14 ? 5.759 40.993 29.250 1.00 14.04 8 HIS D C 1
ATOM 3553 O O . HIS D 1 14 ? 4.934 41.906 29.502 1.00 13.78 8 HIS D O 1
ATOM 3560 N N . SER D 1 15 ? 7.065 41.216 29.079 1.00 12.06 9 SER D N 1
ATOM 3561 C CA . SER D 1 15 ? 7.656 42.564 29.138 1.00 12.85 9 SER D CA 1
ATOM 3562 C C . SER D 1 15 ? 8.467 42.665 27.866 1.00 14.52 9 SER D C 1
ATOM 3563 O O . SER D 1 15 ? 9.280 41.760 27.579 1.00 13.76 9 SER D O 1
ATOM 3566 N N . ASP D 1 16 ? 8.284 43.744 27.103 1.00 14.92 10 ASP D N 1
ATOM 3567 C CA . ASP D 1 16 ? 8.985 43.872 25.824 1.00 14.18 10 ASP D CA 1
ATOM 3568 C C . ASP D 1 16 ? 10.498 43.898 25.931 1.00 14.91 10 ASP D C 1
ATOM 3569 O O . ASP D 1 16 ? 11.060 44.262 26.969 1.00 14.79 10 ASP D O 1
ATOM 3574 N N . ALA D 1 17 ? 11.140 43.491 24.846 1.00 13.04 11 ALA D N 1
ATOM 3575 C CA . ALA D 1 17 ? 12.599 43.532 24.758 1.00 12.71 11 ALA D CA 1
ATOM 3576 C C . ALA D 1 17 ? 13.009 45.008 24.893 1.00 13.79 11 ALA D C 1
ATOM 3577 O O . ALA D 1 17 ? 12.207 45.927 24.618 1.00 12.99 11 ALA D O 1
ATOM 3579 N N . ARG D 1 18 ? 14.248 45.224 25.307 1.00 12.10 12 ARG D N 1
ATOM 3580 C CA . ARG D 1 18 ? 14.792 46.575 25.481 1.00 13.10 12 ARG D CA 1
ATOM 3581 C C . ARG D 1 18 ? 16.007 46.786 24.609 1.00 12.94 12 ARG D C 1
ATOM 3582 O O . ARG D 1 18 ? 16.679 45.832 24.265 1.00 13.23 12 ARG D O 1
ATOM 3590 N N . SER D 1 19 ? 16.286 48.037 24.234 1.00 13.94 13 SER D N 1
ATOM 3591 C CA . SER D 1 19 ? 17.508 48.336 23.477 1.00 12.52 13 SER D CA 1
ATOM 3592 C C . SER D 1 19 ? 18.064 49.583 24.167 1.00 13.99 13 SER D C 1
ATOM 3593 O O . SER D 1 19 ? 17.377 50.603 24.249 1.00 13.45 13 SER D O 1
ATOM 3596 N N . GLY D 1 20 ? 19.287 49.478 24.685 1.00 13.40 14 GLY D N 1
ATOM 3597 C CA . GLY D 1 20 ? 19.894 50.598 25.383 1.00 13.57 14 GLY D CA 1
ATOM 3598 C C . GLY D 1 20 ? 19.874 50.365 26.883 1.00 14.85 14 GLY D C 1
ATOM 3599 O O . GLY D 1 20 ? 19.626 49.260 27.352 1.00 14.71 14 GLY D O 1
ATOM 3600 N N . PRO D 1 21 ? 19.966 51.433 27.678 1.00 15.15 15 PRO D N 1
ATOM 3601 C CA . PRO D 1 21 ? 20.063 52.828 27.237 1.00 14.73 15 PRO D CA 1
ATOM 3602 C C . PRO D 1 21 ? 21.435 53.268 26.800 1.00 15.78 15 PRO D C 1
ATOM 3603 O O . PRO D 1 21 ? 22.437 52.635 27.142 1.00 18.21 15 PRO D O 1
ATOM 3607 N N . VAL D 1 22 ? 21.472 54.342 26.018 1.00 15.46 16 VAL D N 1
ATOM 3608 C CA . VAL D 1 22 ? 22.737 54.931 25.622 1.00 14.78 16 VAL D CA 1
ATOM 3609 C C . VAL D 1 22 ? 22.723 56.275 26.356 1.00 15.22 16 VAL D C 1
ATOM 3610 O O . VAL D 1 22 ? 21.661 56.728 26.800 1.00 16.35 16 VAL D O 1
ATOM 3614 N N . GLY D 1 23 ? 23.892 56.872 26.542 1.00 16.39 17 GLY D N 1
ATOM 3615 C CA . GLY D 1 23 ? 23.977 58.155 27.230 1.00 15.88 17 GLY D CA 1
ATOM 3616 C C . GLY D 1 23 ? 24.746 58.032 28.531 1.00 16.61 17 GLY D C 1
ATOM 3617 O O . GLY D 1 23 ? 25.786 57.354 28.591 1.00 17.77 17 GLY D O 1
ATOM 3618 N N . SER D 1 24 ? 24.214 58.653 29.576 1.00 15.81 18 SER D N 1
ATOM 3619 C CA . SER D 1 24 ? 24.833 58.656 30.890 1.00 16.21 18 SER D CA 1
ATOM 3620 C C . SER D 1 24 ? 23.867 58.483 32.019 1.00 16.03 18 SER D C 1
ATOM 3621 O O . SER D 1 24 ? 22.680 58.863 31.912 1.00 13.06 18 SER D O 1
ATOM 3624 N N . ASN D 1 25 ? 24.374 57.960 33.136 1.00 16.76 19 ASN D N 1
ATOM 3625 C CA . ASN D 1 25 ? 23.514 57.790 34.319 1.00 16.67 19 ASN D CA 1
ATOM 3626 C C . ASN D 1 25 ? 22.954 59.153 34.711 1.00 17.69 19 ASN D C 1
ATOM 3627 O O . ASN D 1 25 ? 23.650 60.154 34.616 1.00 17.72 19 ASN D O 1
ATOM 3632 N N . GLY D 1 26 ? 21.723 59.178 35.194 1.00 16.71 20 GLY D N 1
ATOM 3633 C CA . GLY D 1 26 ? 21.124 60.439 35.574 1.00 17.24 20 GLY D CA 1
ATOM 3634 C C . GLY D 1 26 ? 20.377 60.282 36.874 1.00 16.83 20 GLY D C 1
ATOM 3635 O O . GLY D 1 26 ? 20.318 59.191 37.455 1.00 14.97 20 GLY D O 1
ATOM 3636 N N . GLY D 1 27 ? 19.748 61.372 37.294 1.00 16.13 21 GLY D N 1
ATOM 3637 C CA . GLY D 1 27 ? 19.061 61.370 38.560 1.00 16.16 21 GLY D CA 1
ATOM 3638 C C . GLY D 1 27 ? 17.958 60.358 38.755 1.00 16.73 21 GLY D C 1
ATOM 3639 O O . GLY D 1 27 ? 17.902 59.716 39.798 1.00 17.03 21 GLY D O 1
ATOM 3640 N N . GLN D 1 28 ? 17.084 60.227 37.762 1.00 14.52 22 GLN D N 1
ATOM 3641 C CA . GLN D 1 28 ? 15.957 59.351 37.882 1.00 14.16 22 GLN D CA 1
ATOM 3642 C C . GLN D 1 28 ? 15.760 58.511 36.673 1.00 13.19 22 GLN D C 1
ATOM 3643 O O . GLN D 1 28 ? 15.964 58.978 35.541 1.00 12.73 22 GLN D O 1
ATOM 3649 N N . PHE D 1 29 ? 15.292 57.286 36.920 1.00 13.35 23 PHE D N 1
ATOM 3650 C CA . PHE D 1 29 ? 14.970 56.344 35.836 1.00 12.28 23 PHE D CA 1
ATOM 3651 C C . PHE D 1 29 ? 13.576 56.813 35.394 1.00 13.35 23 PHE D C 1
ATOM 3652 O O . PHE D 1 29 ? 12.800 57.289 36.227 1.00 12.34 23 PHE D O 1
ATOM 3660 N N . TRP D 1 30 ? 13.275 56.733 34.097 1.00 13.19 24 TRP D N 1
ATOM 3661 C CA . TRP D 1 30 ? 11.947 57.047 33.598 1.00 11.95 24 TRP D CA 1
ATOM 3662 C C . TRP D 1 30 ? 11.578 55.991 32.559 1.00 11.09 24 TRP D C 1
ATOM 3663 O O . TRP D 1 30 ? 12.467 55.402 31.919 1.00 12.39 24 TRP D O 1
ATOM 3674 N N . SER D 1 31 ? 10.281 55.755 32.371 1.00 10.99 25 SER D N 1
ATOM 3675 C CA . SER D 1 31 ? 9.857 54.760 31.410 1.00 10.54 25 SER D CA 1
ATOM 3676 C C . SER D 1 31 ? 8.467 55.118 30.895 1.00 11.04 25 SER D C 1
ATOM 3677 O O . SER D 1 31 ? 7.624 55.541 31.652 1.00 12.74 25 SER D O 1
ATOM 3680 N N . PHE D 1 32 ? 8.250 54.945 29.595 1.00 10.42 26 PHE D N 1
ATOM 3681 C CA . PHE D 1 32 ? 6.963 55.258 28.992 1.00 11.07 26 PHE D CA 1
ATOM 3682 C C . PHE D 1 32 ? 6.720 54.300 27.812 1.00 11.83 26 PHE D C 1
ATOM 3683 O O . PHE D 1 32 ? 7.371 54.394 26.780 1.00 13.22 26 PHE D O 1
ATOM 3691 N N . ARG D 1 33 ? 5.786 53.361 27.991 1.00 12.97 27 ARG D N 1
ATOM 3692 C CA . ARG D 1 33 ? 5.425 52.415 26.933 1.00 12.38 27 ARG D CA 1
ATOM 3693 C C . ARG D 1 33 ? 3.896 52.402 26.986 1.00 12.34 27 ARG D C 1
ATOM 3694 O O . ARG D 1 33 ? 3.295 51.672 27.800 1.00 11.45 27 ARG D O 1
ATOM 3702 N N . PRO D 1 34 ? 3.247 53.247 26.159 1.00 12.07 28 PRO D N 1
ATOM 3703 C CA . PRO D 1 34 ? 1.783 53.327 26.127 1.00 12.52 28 PRO D CA 1
ATOM 3704 C C . PRO D 1 34 ? 1.182 52.183 25.299 1.00 13.88 28 PRO D C 1
ATOM 3705 O O . PRO D 1 34 ? 1.886 51.595 24.479 1.00 15.42 28 PRO D O 1
ATOM 3709 N N . VAL D 1 35 ? -0.093 51.866 25.503 1.00 15.58 29 VAL D N 1
ATOM 3710 C CA . VAL D 1 35 ? -0.699 50.761 24.752 1.00 17.38 29 VAL D CA 1
ATOM 3711 C C . VAL D 1 35 ? -1.099 51.137 23.320 1.00 21.40 29 VAL D C 1
ATOM 3712 O O . VAL D 1 35 ? -1.381 50.250 22.500 1.00 21.71 29 VAL D O 1
ATOM 3716 N N . ARG D 1 36 ? -1.158 52.432 23.033 1.00 19.91 30 ARG D N 1
ATOM 3717 C CA . ARG D 1 36 ? -1.469 52.909 21.672 1.00 24.32 30 ARG D CA 1
ATOM 3718 C C . ARG D 1 36 ? -0.120 53.363 21.078 1.00 24.01 30 ARG D C 1
ATOM 3719 O O . ARG D 1 36 ? 0.801 53.700 21.815 1.00 22.04 30 ARG D O 1
ATOM 3727 N N . PRO D 1 37 ? 0.000 53.403 19.740 1.00 23.79 31 PRO D N 1
ATOM 3728 C CA . PRO D 1 37 ? 1.238 53.808 19.070 1.00 22.29 31 PRO D CA 1
ATOM 3729 C C . PRO D 1 37 ? 1.675 55.220 19.482 1.00 22.57 31 PRO D C 1
ATOM 3730 O O . PRO D 1 37 ? 0.844 56.097 19.685 1.00 19.78 31 PRO D O 1
ATOM 3734 N N . LEU D 1 38 ? 2.975 55.429 19.594 1.00 23.82 32 LEU D N 1
ATOM 3735 C CA . LEU D 1 38 ? 3.499 56.745 19.918 1.00 24.53 32 LEU D CA 1
ATOM 3736 C C . LEU D 1 38 ? 3.349 57.530 18.655 1.00 26.81 32 LEU D C 1
ATOM 3737 O O . LEU D 1 38 ? 3.761 57.072 17.590 1.00 29.80 32 LEU D O 1
ATOM 3742 N N . ASN D 1 39 ? 2.783 58.719 18.724 1.00 23.33 33 ASN D N 1
ATOM 3743 C CA . ASN D 1 39 ? 2.630 59.442 17.497 1.00 21.96 33 ASN D CA 1
ATOM 3744 C C . ASN D 1 39 ? 2.954 60.922 17.613 1.00 19.64 33 ASN D C 1
ATOM 3745 O O . ASN D 1 39 ? 2.679 61.681 16.693 1.00 20.28 33 ASN D O 1
ATOM 3750 N N . LYS D 1 40 ? 3.538 61.326 18.742 1.00 19.08 34 LYS D N 1
ATOM 3751 C CA . LYS D 1 40 ? 3.916 62.709 18.943 1.00 17.40 34 LYS D CA 1
ATOM 3752 C C . LYS D 1 40 ? 5.095 62.854 19.912 1.00 17.34 34 LYS D C 1
ATOM 3753 O O . LYS D 1 40 ? 5.102 62.271 21.010 1.00 16.00 34 LYS D O 1
ATOM 3759 N N . ILE D 1 41 ? 6.081 63.651 19.510 1.00 14.07 35 ILE D N 1
ATOM 3760 C CA . ILE D 1 41 ? 7.253 63.863 20.348 1.00 15.23 35 ILE D CA 1
ATOM 3761 C C . ILE D 1 41 ? 7.565 65.356 20.297 1.00 15.36 35 ILE D C 1
ATOM 3762 O O . ILE D 1 41 ? 7.619 65.936 19.206 1.00 17.40 35 ILE D O 1
ATOM 3767 N N . VAL D 1 42 ? 7.689 65.983 21.460 1.00 13.62 36 VAL D N 1
ATOM 3768 C CA . VAL D 1 42 ? 8.018 67.397 21.490 1.00 14.74 36 VAL D CA 1
ATOM 3769 C C . VAL D 1 42 ? 9.401 67.506 22.144 1.00 15.30 36 VAL D C 1
ATOM 3770 O O . VAL D 1 42 ? 9.617 66.976 23.249 1.00 14.61 36 VAL D O 1
ATOM 3774 N N . LEU D 1 43 ? 10.323 68.196 21.473 1.00 14.25 37 LEU D N 1
ATOM 3775 C CA . LEU D 1 43 ? 11.667 68.378 22.000 1.00 15.65 37 LEU D CA 1
ATOM 3776 C C . LEU D 1 43 ? 11.749 69.832 22.424 1.00 15.71 37 LEU D C 1
ATOM 3777 O O . LEU D 1 43 ? 11.497 70.715 21.606 1.00 15.23 37 LEU D O 1
ATOM 3782 N N . SER D 1 44 ? 12.129 70.068 23.672 1.00 15.02 38 SER D N 1
ATOM 3783 C CA . SER D 1 44 ? 12.206 71.425 24.222 1.00 14.85 38 SER D CA 1
ATOM 3784 C C . SER D 1 44 ? 13.649 71.784 24.508 1.00 15.74 38 SER D C 1
ATOM 3785 O O . SER D 1 44 ? 14.365 71.031 25.173 1.00 14.93 38 SER D O 1
ATOM 3788 N N . PHE D 1 45 ? 14.030 72.980 24.058 1.00 14.69 39 PHE D N 1
ATOM 3789 C CA . PHE D 1 45 ? 15.386 73.458 24.149 1.00 13.74 39 PHE D CA 1
ATOM 3790 C C . PHE D 1 45 ? 15.546 74.831 24.765 1.00 15.75 39 PHE D C 1
ATOM 3791 O O . PHE D 1 45 ? 14.581 75.584 24.873 1.00 16.98 39 PHE D O 1
ATOM 3799 N N . SER D 1 46 ? 16.787 75.132 25.157 1.00 14.83 40 SER D N 1
ATOM 3800 C CA . SER D 1 46 ? 17.125 76.495 25.496 1.00 15.52 40 SER D CA 1
ATOM 3801 C C . SER D 1 46 ? 18.082 76.825 24.346 1.00 16.18 40 SER D C 1
ATOM 3802 O O . SER D 1 46 ? 18.346 75.987 23.466 1.00 14.94 40 SER D O 1
ATOM 3805 N N . GLY D 1 47 ? 18.621 78.032 24.331 1.00 16.39 41 GLY D N 1
ATOM 3806 C CA . GLY D 1 47 ? 19.528 78.395 23.255 1.00 19.22 41 GLY D CA 1
ATOM 3807 C C . GLY D 1 47 ? 18.779 79.034 22.081 1.00 20.26 41 GLY D C 1
ATOM 3808 O O . GLY D 1 47 ? 17.646 79.521 22.229 1.00 23.67 41 GLY D O 1
ATOM 3809 N N . SER D 1 48 ? 19.392 78.988 20.915 1.00 20.66 42 SER D N 1
ATOM 3810 C CA . SER D 1 48 ? 18.861 79.594 19.684 1.00 25.06 42 SER D CA 1
ATOM 3811 C C . SER D 1 48 ? 19.030 78.658 18.501 1.00 24.74 42 SER D C 1
ATOM 3812 O O . SER D 1 48 ? 20.123 78.147 18.268 1.00 24.48 42 SER D O 1
ATOM 3815 N N . PRO D 1 49 ? 17.962 78.455 17.717 1.00 26.95 43 PRO D N 1
ATOM 3816 C CA . PRO D 1 49 ? 18.005 77.569 16.550 1.00 28.22 43 PRO D CA 1
ATOM 3817 C C . PRO D 1 49 ? 19.127 77.979 15.605 1.00 31.51 43 PRO D C 1
ATOM 3818 O O . PRO D 1 49 ? 19.687 77.150 14.899 1.00 33.60 43 PRO D O 1
ATOM 3822 N N . ASP D 1 50 ? 19.461 79.258 15.591 1.00 35.34 44 ASP D N 1
ATOM 3823 C CA . ASP D 1 50 ? 20.558 79.738 14.745 1.00 39.33 44 ASP D CA 1
ATOM 3824 C C . ASP D 1 50 ? 21.956 79.416 15.338 1.00 40.14 44 ASP D C 1
ATOM 3825 O O . ASP D 1 50 ? 22.859 78.961 14.616 1.00 41.54 44 ASP D O 1
ATOM 3830 N N . GLN D 1 51 ? 22.119 79.633 16.645 1.00 39.32 45 GLN D N 1
ATOM 3831 C CA . GLN D 1 51 ? 23.384 79.383 17.342 1.00 36.79 45 GLN D CA 1
ATOM 3832 C C . GLN D 1 51 ? 23.453 77.883 17.731 1.00 34.47 45 GLN D C 1
ATOM 3833 O O . GLN D 1 51 ? 23.711 76.999 16.891 1.00 34.48 45 GLN D O 1
ATOM 3839 N N . THR D 1 52 ? 23.242 77.589 19.006 1.00 29.53 46 THR D N 1
ATOM 3840 C CA . THR D 1 52 ? 23.222 76.199 19.403 1.00 26.50 46 THR D CA 1
ATOM 3841 C C . THR D 1 52 ? 22.022 75.968 20.322 1.00 23.07 46 THR D C 1
ATOM 3842 O O . THR D 1 52 ? 21.737 76.763 21.211 1.00 21.22 46 THR D O 1
ATOM 3846 N N . LEU D 1 53 ? 21.293 74.887 20.048 1.00 18.82 47 LEU D N 1
ATOM 3847 C CA . LEU D 1 53 ? 20.128 74.491 20.840 1.00 17.32 47 LEU D CA 1
ATOM 3848 C C . LEU D 1 53 ? 20.603 73.553 21.910 1.00 17.13 47 LEU D C 1
ATOM 3849 O O . LEU D 1 53 ? 21.469 72.700 21.648 1.00 17.73 47 LEU D O 1
ATOM 3854 N N . ASN D 1 54 ? 20.029 73.696 23.099 1.00 17.04 48 ASN D N 1
ATOM 3855 C CA . ASN D 1 54 ? 20.385 72.835 24.219 1.00 16.39 48 ASN D CA 1
ATOM 3856 C C . ASN D 1 54 ? 19.137 72.033 24.575 1.00 15.33 48 ASN D C 1
ATOM 3857 O O . ASN D 1 54 ? 18.150 72.566 25.105 1.00 14.45 48 ASN D O 1
ATOM 3862 N N . LEU D 1 55 ? 19.150 70.753 24.214 1.00 15.32 49 LEU D N 1
ATOM 3863 C CA . LEU D 1 55 ? 18.033 69.882 24.555 1.00 14.87 49 LEU D CA 1
ATOM 3864 C C . LEU D 1 55 ? 17.866 69.819 26.086 1.00 15.02 49 LEU D C 1
ATOM 3865 O O . LEU D 1 55 ? 18.766 69.372 26.818 1.00 13.53 49 LEU D O 1
ATOM 3870 N N . ILE D 1 56 ? 16.714 70.268 26.566 1.00 14.98 50 ILE D N 1
ATOM 3871 C CA . ILE D 1 56 ? 16.425 70.275 27.998 1.00 14.66 50 ILE D CA 1
ATOM 3872 C C . ILE D 1 56 ? 15.436 69.133 28.331 1.00 14.83 50 ILE D C 1
ATOM 3873 O O . ILE D 1 56 ? 15.635 68.374 29.281 1.00 14.44 50 ILE D O 1
ATOM 3878 N N . SER D 1 57 ? 14.364 69.003 27.571 1.00 12.70 51 SER D N 1
ATOM 3879 C CA . SER D 1 57 ? 13.429 67.920 27.904 1.00 13.54 51 SER D CA 1
ATOM 3880 C C . SER D 1 57 ? 12.782 67.348 26.663 1.00 14.72 51 SER D C 1
ATOM 3881 O O . SER D 1 57 ? 12.866 67.925 25.571 1.00 15.12 51 SER D O 1
ATOM 3884 N N . ILE D 1 58 ? 12.153 66.186 26.831 1.00 14.73 52 ILE D N 1
ATOM 3885 C CA . ILE D 1 58 ? 11.428 65.555 25.712 1.00 14.88 52 ILE D CA 1
ATOM 3886 C C . ILE D 1 58 ? 10.087 65.134 26.276 1.00 15.86 52 ILE D C 1
ATOM 3887 O O . ILE D 1 58 ? 10.016 64.636 27.418 1.00 15.60 52 ILE D O 1
ATOM 3892 N N . THR D 1 59 ? 9.031 65.391 25.500 1.00 16.36 53 THR D N 1
ATOM 3893 C CA . THR D 1 59 ? 7.679 64.992 25.862 1.00 17.80 53 THR D CA 1
ATOM 3894 C C . THR D 1 59 ? 7.260 63.930 24.829 1.00 17.92 53 THR D C 1
ATOM 3895 O O . THR D 1 59 ? 7.226 64.199 23.618 1.00 17.24 53 THR D O 1
ATOM 3899 N N . PHE D 1 60 ? 6.938 62.725 25.294 1.00 15.79 54 PHE D N 1
ATOM 3900 C CA . PHE D 1 60 ? 6.541 61.656 24.363 1.00 18.04 54 PHE D CA 1
ATOM 3901 C C . PHE D 1 60 ? 5.042 61.461 24.582 1.00 18.00 54 PHE D C 1
ATOM 3902 O O . PHE D 1 60 ? 4.588 61.490 25.723 1.00 17.04 54 PHE D O 1
ATOM 3910 N N . SER D 1 61 ? 4.265 61.273 23.521 1.00 18.19 55 SER D N 1
ATOM 3911 C CA . SER D 1 61 ? 2.870 61.024 23.754 1.00 20.75 55 SER D CA 1
ATOM 3912 C C . SER D 1 61 ? 2.173 60.072 22.794 1.00 21.76 55 SER D C 1
ATOM 3913 O O . SER D 1 61 ? 2.653 59.792 21.689 1.00 18.44 55 SER D O 1
ATOM 3916 N N . SER D 1 62 ? 1.080 59.502 23.298 1.00 24.33 56 SER D N 1
ATOM 3917 C CA . SER D 1 62 ? 0.173 58.667 22.492 1.00 25.29 56 SER D CA 1
ATOM 3918 C C . SER D 1 62 ? -0.984 59.609 22.543 1.00 26.00 56 SER D C 1
ATOM 3919 O O . SER D 1 62 ? -1.880 59.463 23.373 1.00 26.35 56 SER D O 1
ATOM 3922 N N . ASN D 1 63 ? -0.884 60.620 21.690 1.00 27.26 57 ASN D N 1
ATOM 3923 C CA . ASN D 1 63 ? -1.844 61.691 21.567 1.00 30.18 57 ASN D CA 1
ATOM 3924 C C . ASN D 1 63 ? -3.223 61.065 21.278 1.00 31.67 57 ASN D C 1
ATOM 3925 O O . ASN D 1 63 ? -3.355 60.202 20.402 1.00 30.24 57 ASN D O 1
ATOM 3930 N N . PRO D 1 64 ? -4.254 61.480 22.033 1.00 32.24 58 PRO D N 1
ATOM 3931 C CA . PRO D 1 64 ? -4.174 62.486 23.096 1.00 32.11 58 PRO D CA 1
ATOM 3932 C C . PRO D 1 64 ? -4.257 61.942 24.543 1.00 31.57 58 PRO D C 1
ATOM 3933 O O . PRO D 1 64 ? -4.360 62.711 25.490 1.00 31.31 58 PRO D O 1
ATOM 3937 N N . THR D 1 65 ? -4.177 60.633 24.734 1.00 30.14 59 THR D N 1
ATOM 3938 C CA . THR D 1 65 ? -4.364 60.082 26.081 1.00 28.66 59 THR D CA 1
ATOM 3939 C C . THR D 1 65 ? -3.159 59.792 26.964 1.00 26.08 59 THR D C 1
ATOM 3940 O O . THR D 1 65 ? -3.296 59.723 28.186 1.00 26.95 59 THR D O 1
ATOM 3944 N N . ASP D 1 66 ? -1.993 59.577 26.363 1.00 22.36 60 ASP D N 1
ATOM 3945 C CA . ASP D 1 66 ? -0.812 59.214 27.161 1.00 18.95 60 ASP D CA 1
ATOM 3946 C C . ASP D 1 66 ? 0.319 60.188 26.873 1.00 17.79 60 ASP D C 1
ATOM 3947 O O . ASP D 1 66 ? 0.639 60.466 25.706 1.00 17.18 60 ASP D O 1
ATOM 3952 N N . ILE D 1 67 ? 0.933 60.680 27.940 1.00 16.55 61 ILE D N 1
ATOM 3953 C CA . ILE D 1 67 ? 1.984 61.701 27.819 1.00 17.29 61 ILE D CA 1
ATOM 3954 C C . ILE D 1 67 ? 2.996 61.645 28.962 1.00 17.33 61 ILE D C 1
ATOM 3955 O O . ILE D 1 67 ? 2.640 61.406 30.108 1.00 17.52 61 ILE D O 1
ATOM 3960 N N . ILE D 1 68 ? 4.264 61.865 28.659 1.00 16.13 62 ILE D N 1
ATOM 3961 C CA . ILE D 1 68 ? 5.247 61.938 29.728 1.00 15.15 62 ILE D CA 1
ATOM 3962 C C . ILE D 1 68 ? 6.272 62.993 29.307 1.00 16.05 62 ILE D C 1
ATOM 3963 O O . ILE D 1 68 ? 6.478 63.204 28.100 1.00 15.82 62 ILE D O 1
ATOM 3968 N N . THR D 1 69 ? 6.833 63.707 30.279 1.00 16.11 63 THR D N 1
ATOM 3969 C CA . THR D 1 69 ? 7.892 64.673 29.993 1.00 13.46 63 THR D CA 1
ATOM 3970 C C . THR D 1 69 ? 9.073 64.299 30.885 1.00 14.00 63 THR D C 1
ATOM 3971 O O . THR D 1 69 ? 8.921 64.158 32.107 1.00 14.77 63 THR D O 1
ATOM 3975 N N . VAL D 1 70 ? 10.244 64.123 30.276 1.00 12.58 64 VAL D N 1
ATOM 3976 C CA . VAL D 1 70 ? 11.452 63.716 30.995 1.00 12.59 64 VAL D CA 1
ATOM 3977 C C . VAL D 1 70 ? 12.502 64.774 30.755 1.00 13.35 64 VAL D C 1
ATOM 3978 O O . VAL D 1 70 ? 12.592 65.306 29.647 1.00 13.67 64 VAL D O 1
ATOM 3982 N N . GLY D 1 71 ? 13.281 65.080 31.796 1.00 14.52 65 GLY D N 1
ATOM 3983 C CA . GLY D 1 71 ? 14.256 66.173 31.741 1.00 14.47 65 GLY D CA 1
ATOM 3984 C C . GLY D 1 71 ? 13.462 67.449 32.095 1.00 16.17 65 GLY D C 1
ATOM 3985 O O . GLY D 1 71 ? 12.252 67.353 32.348 1.00 15.65 65 GLY D O 1
ATOM 3986 N N . GLY D 1 72 ? 14.129 68.612 32.170 1.00 16.75 66 GLY D N 1
ATOM 3987 C CA . GLY D 1 72 ? 13.433 69.871 32.394 1.00 16.47 66 GLY D CA 1
ATOM 3988 C C . GLY D 1 72 ? 12.973 70.205 33.791 1.00 18.16 66 GLY D C 1
ATOM 3989 O O . GLY D 1 72 ? 12.198 71.160 33.957 1.00 17.08 66 GLY D O 1
ATOM 3990 N N . VAL D 1 73 ? 13.418 69.455 34.796 1.00 18.03 67 VAL D N 1
ATOM 3991 C CA . VAL D 1 73 ? 12.958 69.764 36.136 1.00 18.02 67 VAL D CA 1
ATOM 3992 C C . VAL D 1 73 ? 13.794 70.869 36.755 1.00 19.57 67 VAL D C 1
ATOM 3993 O O . VAL D 1 73 ? 13.487 71.302 37.861 1.00 21.65 67 VAL D O 1
ATOM 3997 N N . GLY D 1 74 ? 14.847 71.314 36.065 1.00 17.79 68 GLY D N 1
ATOM 3998 C CA . GLY D 1 74 ? 15.681 72.389 36.593 1.00 19.28 68 GLY D CA 1
ATOM 3999 C C . GLY D 1 74 ? 15.119 73.780 36.294 1.00 19.14 68 GLY D C 1
ATOM 4000 O O . GLY D 1 74 ? 14.062 73.936 35.656 1.00 18.37 68 GLY D O 1
ATOM 4001 N N . PRO D 1 75 ? 15.848 74.818 36.700 1.00 19.47 69 PRO D N 1
ATOM 4002 C CA . PRO D 1 75 ? 15.477 76.219 36.527 1.00 20.88 69 PRO D CA 1
ATOM 4003 C C . PRO D 1 75 ? 15.659 76.871 35.180 1.00 22.46 69 PRO D C 1
ATOM 4004 O O . PRO D 1 75 ? 15.118 77.949 34.954 1.00 21.57 69 PRO D O 1
ATOM 4008 N N . GLU D 1 76 ? 16.413 76.263 34.279 1.00 22.01 70 GLU D N 1
ATOM 4009 C CA . GLU D 1 76 ? 16.631 76.935 33.009 1.00 22.74 70 GLU D CA 1
ATOM 4010 C C . GLU D 1 76 ? 15.367 77.070 32.151 1.00 22.68 70 GLU D C 1
ATOM 4011 O O . GLU D 1 76 ? 14.659 76.103 31.934 1.00 21.12 70 GLU D O 1
ATOM 4017 N N . PRO D 1 77 ? 15.061 78.296 31.673 1.00 22.68 71 PRO D N 1
ATOM 4018 C CA . PRO D 1 77 ? 13.850 78.467 30.841 1.00 23.55 71 PRO D CA 1
ATOM 4019 C C . PRO D 1 77 ? 14.004 77.946 29.393 1.00 20.42 71 PRO D C 1
ATOM 4020 O O . PRO D 1 77 ? 15.076 78.011 28.816 1.00 20.98 71 PRO D O 1
ATOM 4024 N N . LEU D 1 78 ? 12.924 77.421 28.846 1.00 20.15 72 LEU D N 1
ATOM 4025 C CA . LEU D 1 78 ? 12.919 76.919 27.496 1.00 18.47 72 LEU D CA 1
ATOM 4026 C C . LEU D 1 78 ? 12.732 78.103 26.560 1.00 20.77 72 LEU D C 1
ATOM 4027 O O . LEU D 1 78 ? 12.025 79.078 26.890 1.00 20.13 72 LEU D O 1
ATOM 4032 N N . THR D 1 79 ? 13.348 78.009 25.395 1.00 17.87 73 THR D N 1
ATOM 4033 C CA . THR D 1 79 ? 13.263 79.085 24.425 1.00 19.49 73 THR D CA 1
ATOM 4034 C C . THR D 1 79 ? 12.727 78.646 23.067 1.00 19.29 73 THR D C 1
ATOM 4035 O O . THR D 1 79 ? 12.385 79.498 22.248 1.00 20.96 73 THR D O 1
ATOM 4039 N N . TYR D 1 80 ? 12.683 77.333 22.819 1.00 16.79 74 TYR D N 1
ATOM 4040 C CA . TYR D 1 80 ? 12.288 76.828 21.513 1.00 16.53 74 TYR D CA 1
ATOM 4041 C C . TYR D 1 80 ? 11.840 75.365 21.594 1.00 15.17 74 TYR D C 1
ATOM 4042 O O . TYR D 1 80 ? 12.452 74.592 22.311 1.00 15.47 74 TYR D O 1
ATOM 4051 N N . THR D 1 81 ? 10.805 74.982 20.853 1.00 16.47 75 THR D N 1
ATOM 4052 C CA . THR D 1 81 ? 10.363 73.586 20.859 1.00 18.74 75 THR D CA 1
ATOM 4053 C C . THR D 1 81 ? 10.188 73.052 19.421 1.00 19.68 75 THR D C 1
ATOM 4054 O O . THR D 1 81 ? 9.892 73.813 18.507 1.00 18.38 75 THR D O 1
ATOM 4058 N N . GLU D 1 82 ? 10.445 71.759 19.219 1.00 19.11 76 GLU D N 1
ATOM 4059 C CA . GLU D 1 82 ? 10.270 71.106 17.908 1.00 19.04 76 GLU D CA 1
ATOM 4060 C C . GLU D 1 82 ? 9.158 70.083 18.161 1.00 19.54 76 GLU D C 1
ATOM 4061 O O . GLU D 1 82 ? 9.277 69.232 19.072 1.00 17.29 76 GLU D O 1
ATOM 4067 N N . THR D 1 83 ? 8.079 70.161 17.395 1.00 17.88 77 THR D N 1
ATOM 4068 C CA . THR D 1 83 ? 6.979 69.216 17.581 1.00 19.91 77 THR D CA 1
ATOM 4069 C C . THR D 1 83 ? 7.032 68.238 16.443 1.00 18.78 77 THR D C 1
ATOM 4070 O O . THR D 1 83 ? 7.043 68.614 15.271 1.00 19.63 77 THR D O 1
ATOM 4074 N N . VAL D 1 84 ? 7.077 66.967 16.783 1.00 19.03 78 VAL D N 1
ATOM 4075 C CA . VAL D 1 84 ? 7.203 65.941 15.758 1.00 20.02 78 VAL D CA 1
ATOM 4076 C C . VAL D 1 84 ? 5.981 65.038 15.735 1.00 20.48 78 VAL D C 1
ATOM 4077 O O . VAL D 1 84 ? 5.693 64.369 16.721 1.00 17.73 78 VAL D O 1
ATOM 4081 N N . ASN D 1 85 ? 5.258 65.038 14.619 1.00 20.65 79 ASN D N 1
ATOM 4082 C CA . ASN D 1 85 ? 4.076 64.183 14.504 1.00 23.51 79 ASN D CA 1
ATOM 4083 C C . ASN D 1 85 ? 4.500 62.972 13.686 1.00 23.75 79 ASN D C 1
ATOM 4084 O O . ASN D 1 85 ? 4.725 63.050 12.490 1.00 23.20 79 ASN D O 1
ATOM 4089 N N . ILE D 1 86 ? 4.594 61.841 14.370 1.00 23.94 80 ILE D N 1
ATOM 4090 C CA . ILE D 1 86 ? 5.063 60.591 13.791 1.00 25.22 80 ILE D CA 1
ATOM 4091 C C . ILE D 1 86 ? 4.056 59.878 12.930 1.00 24.21 80 ILE D C 1
ATOM 4092 O O . ILE D 1 86 ? 2.929 59.666 13.333 1.00 25.50 80 ILE D O 1
ATOM 4097 N N . ASP D 1 87 ? 4.465 59.511 11.733 1.00 25.13 81 ASP D N 1
ATOM 4098 C CA . ASP D 1 87 ? 3.584 58.751 10.867 1.00 26.38 81 ASP D CA 1
ATOM 4099 C C . ASP D 1 87 ? 4.209 57.354 10.741 1.00 25.13 81 ASP D C 1
ATOM 4100 O O . ASP D 1 87 ? 5.334 57.217 10.267 1.00 25.54 81 ASP D O 1
ATOM 4105 N N . GLY D 1 88 ? 3.479 56.329 11.169 1.00 24.38 82 GLY D N 1
ATOM 4106 C CA . GLY D 1 88 ? 3.994 54.978 11.091 1.00 23.58 82 GLY D CA 1
ATOM 4107 C C . GLY D 1 88 ? 4.734 54.491 12.332 1.00 23.18 82 GLY D C 1
ATOM 4108 O O . GLY D 1 88 ? 4.674 55.116 13.398 1.00 22.42 82 GLY D O 1
ATOM 4109 N N . ASP D 1 89 ? 5.438 53.373 12.188 1.00 21.43 83 ASP D N 1
ATOM 4110 C CA . ASP D 1 89 ? 6.178 52.770 13.302 1.00 21.22 83 ASP D CA 1
ATOM 4111 C C . ASP D 1 89 ? 7.628 53.264 13.342 1.00 18.86 83 ASP D C 1
ATOM 4112 O O . ASP D 1 89 ? 8.313 53.333 12.310 1.00 17.02 83 ASP D O 1
ATOM 4117 N N . ILE D 1 90 ? 8.096 53.612 14.537 1.00 17.76 84 ILE D N 1
ATOM 4118 C CA . ILE D 1 90 ? 9.465 54.066 14.681 1.00 15.42 84 ILE D CA 1
ATOM 4119 C C . ILE D 1 90 ? 10.309 52.816 14.634 1.00 14.52 84 ILE D C 1
ATOM 4120 O O . ILE D 1 90 ? 9.995 51.831 15.302 1.00 15.52 84 ILE D O 1
ATOM 4125 N N . ILE D 1 91 ? 11.361 52.832 13.837 1.00 14.54 85 ILE D N 1
ATOM 4126 C CA . ILE D 1 91 ? 12.188 51.640 13.744 1.00 16.48 85 ILE D CA 1
ATOM 4127 C C . ILE D 1 91 ? 13.599 51.929 14.112 1.00 16.78 85 ILE D C 1
ATOM 4128 O O . ILE D 1 91 ? 14.372 51.014 14.316 1.00 17.71 85 ILE D O 1
ATOM 4133 N N . GLU D 1 92 ? 13.951 53.203 14.226 1.00 17.05 86 GLU D N 1
ATOM 4134 C CA . GLU D 1 92 ? 15.329 53.516 14.539 1.00 16.02 86 GLU D CA 1
ATOM 4135 C C . GLU D 1 92 ? 15.447 54.922 15.092 1.00 17.02 86 GLU D C 1
ATOM 4136 O O . GLU D 1 92 ? 14.621 55.797 14.794 1.00 15.86 86 GLU D O 1
ATOM 4142 N N . ILE D 1 93 ? 16.397 55.130 15.986 1.00 16.27 87 ILE D N 1
ATOM 4143 C CA . ILE D 1 93 ? 16.658 56.504 16.415 1.00 17.16 87 ILE D CA 1
ATOM 4144 C C . ILE D 1 93 ? 18.188 56.663 16.458 1.00 17.38 87 ILE D C 1
ATOM 4145 O O . ILE D 1 93 ? 18.952 55.676 16.616 1.00 15.40 87 ILE D O 1
ATOM 4150 N N . SER D 1 94 ? 18.674 57.882 16.270 1.00 15.95 88 SER D N 1
ATOM 4151 C CA . SER D 1 94 ? 20.113 58.097 16.367 1.00 14.94 88 SER D CA 1
ATOM 4152 C C . SER D 1 94 ? 20.253 59.544 16.857 1.00 15.96 88 SER D C 1
ATOM 4153 O O . SER D 1 94 ? 19.265 60.287 16.903 1.00 15.10 88 SER D O 1
ATOM 4156 N N . GLY D 1 95 ? 21.473 59.949 17.195 1.00 16.32 89 GLY D N 1
ATOM 4157 C CA . GLY D 1 95 ? 21.681 61.297 17.677 1.00 15.87 89 GLY D CA 1
ATOM 4158 C C . GLY D 1 95 ? 23.076 61.469 18.240 1.00 17.01 89 GLY D C 1
ATOM 4159 O O . GLY D 1 95 ? 23.950 60.597 18.084 1.00 17.45 89 GLY D O 1
ATOM 4160 N N . MET D 1 96 ? 23.288 62.607 18.888 1.00 15.93 90 MET D N 1
ATOM 4161 C CA . MET D 1 96 ? 24.572 62.921 19.499 1.00 16.50 90 MET D CA 1
ATOM 4162 C C . MET D 1 96 ? 24.416 63.099 21.013 1.00 15.41 90 MET D C 1
ATOM 4163 O O . MET D 1 96 ? 23.350 63.489 21.506 1.00 14.69 90 MET D O 1
ATOM 4168 N N . ILE D 1 97 ? 25.526 62.833 21.709 1.00 14.90 91 ILE D N 1
ATOM 4169 C CA . ILE D 1 97 ? 25.659 62.972 23.152 1.00 15.07 91 ILE D CA 1
ATOM 4170 C C . ILE D 1 97 ? 26.828 63.922 23.398 1.00 14.72 91 ILE D C 1
ATOM 4171 O O . ILE D 1 97 ? 27.852 63.828 22.727 1.00 15.77 91 ILE D O 1
ATOM 4176 N N . ALA D 1 98 ? 26.682 64.859 24.326 1.00 15.98 92 ALA D N 1
ATOM 4177 C CA . ALA D 1 98 ? 27.819 65.738 24.589 1.00 14.89 92 ALA D CA 1
ATOM 4178 C C . ALA D 1 98 ? 27.584 66.432 25.894 1.00 14.22 92 ALA D C 1
ATOM 4179 O O . ALA D 1 98 ? 26.510 66.403 26.449 1.00 14.91 92 ALA D O 1
ATOM 4181 N N . ASN D 1 99 ? 28.613 67.100 26.370 1.00 14.79 93 ASN D N 1
ATOM 4182 C CA . ASN D 1 99 ? 28.516 67.826 27.615 1.00 17.20 93 ASN D CA 1
ATOM 4183 C C . ASN D 1 99 ? 27.644 69.088 27.573 1.00 17.65 93 ASN D C 1
ATOM 4184 O O . ASN D 1 99 ? 27.697 69.889 26.627 1.00 18.71 93 ASN D O 1
ATOM 4189 N N . TYR D 1 100 ? 26.826 69.250 28.599 1.00 15.72 94 TYR D N 1
ATOM 4190 C CA . TYR D 1 100 ? 26.017 70.448 28.768 1.00 17.06 94 TYR D CA 1
ATOM 4191 C C . TYR D 1 100 ? 26.025 70.796 30.249 1.00 16.35 94 TYR D C 1
ATOM 4192 O O . TYR D 1 100 ? 25.486 70.063 31.082 1.00 15.22 94 TYR D O 1
ATOM 4201 N N . LYS D 1 101 ? 26.672 71.911 30.581 1.00 15.23 95 LYS D N 1
ATOM 4202 C CA . LYS D 1 101 ? 26.741 72.359 31.964 1.00 16.36 95 LYS D CA 1
ATOM 4203 C C . LYS D 1 101 ? 27.108 71.270 32.945 1.00 17.82 95 LYS D C 1
ATOM 4204 O O . LYS D 1 101 ? 26.457 71.106 33.980 1.00 19.59 95 LYS D O 1
ATOM 4210 N N . GLY D 1 102 ? 28.151 70.526 32.613 1.00 18.21 96 GLY D N 1
ATOM 4211 C CA . GLY D 1 102 ? 28.649 69.500 33.513 1.00 19.17 96 GLY D CA 1
ATOM 4212 C C . GLY D 1 102 ? 28.179 68.065 33.353 1.00 18.04 96 GLY D C 1
ATOM 4213 O O . GLY D 1 102 ? 28.699 67.192 34.027 1.00 20.71 96 GLY D O 1
ATOM 4214 N N . TYR D 1 103 ? 27.235 67.807 32.465 1.00 15.77 97 TYR D N 1
ATOM 4215 C CA . TYR D 1 103 ? 26.684 66.470 32.287 1.00 16.27 97 TYR D CA 1
ATOM 4216 C C . TYR D 1 103 ? 26.714 66.036 30.836 1.00 16.54 97 TYR D C 1
ATOM 4217 O O . TYR D 1 103 ? 26.457 66.853 29.964 1.00 17.84 97 TYR D O 1
ATOM 4226 N N . ASN D 1 104 ? 27.023 64.770 30.571 1.00 16.87 98 ASN D N 1
ATOM 4227 C CA . ASN D 1 104 ? 26.989 64.286 29.188 1.00 16.99 98 ASN D CA 1
ATOM 4228 C C . ASN D 1 104 ? 25.546 63.866 28.960 1.00 17.64 98 ASN D C 1
ATOM 4229 O O . ASN D 1 104 ? 25.065 62.929 29.597 1.00 20.42 98 ASN D O 1
ATOM 4234 N N . VAL D 1 105 ? 24.867 64.539 28.036 1.00 16.23 99 VAL D N 1
ATOM 4235 C CA . VAL D 1 105 ? 23.448 64.320 27.810 1.00 15.84 99 VAL D CA 1
ATOM 4236 C C . VAL D 1 105 ? 23.080 64.145 26.331 1.00 15.64 99 VAL D C 1
ATOM 4237 O O . VAL D 1 105 ? 23.876 64.402 25.450 1.00 15.55 99 VAL D O 1
ATOM 4241 N N . ILE D 1 106 ? 21.850 63.695 26.083 1.00 15.03 100 ILE D N 1
ATOM 4242 C CA . ILE D 1 106 ? 21.371 63.555 24.716 1.00 15.05 100 ILE D CA 1
ATOM 4243 C C . ILE D 1 106 ? 21.221 65.013 24.246 1.00 15.91 100 ILE D C 1
ATOM 4244 O O . ILE D 1 106 ? 20.535 65.801 24.897 1.00 16.93 100 ILE D O 1
ATOM 4249 N N . ARG D 1 107 ? 21.847 65.344 23.121 1.00 15.92 101 ARG D N 1
ATOM 4250 C CA . ARG D 1 107 ? 21.828 66.700 22.552 1.00 15.85 101 ARG D CA 1
ATOM 4251 C C . ARG D 1 107 ? 21.071 66.828 21.215 1.00 17.17 101 ARG D C 1
ATOM 4252 O O . ARG D 1 107 ? 20.691 67.933 20.835 1.00 15.59 101 ARG D O 1
ATOM 4260 N N . SER D 1 108 ? 20.924 65.723 20.468 1.00 16.43 102 SER D N 1
ATOM 4261 C CA . SER D 1 108 ? 20.196 65.764 19.209 1.00 16.16 102 SER D CA 1
ATOM 4262 C C . SER D 1 108 ? 19.578 64.401 19.013 1.00 18.56 102 SER D C 1
ATOM 4263 O O . SER D 1 108 ? 20.060 63.408 19.590 1.00 17.66 102 SER D O 1
ATOM 4266 N N . ILE D 1 109 ? 18.522 64.344 18.201 1.00 18.33 103 ILE D N 1
ATOM 4267 C CA . ILE D 1 109 ? 17.864 63.094 17.967 1.00 17.48 103 ILE D CA 1
ATOM 4268 C C . ILE D 1 109 ? 17.197 63.094 16.595 1.00 17.58 103 ILE D C 1
ATOM 4269 O O . ILE D 1 109 ? 16.742 64.137 16.078 1.00 18.84 103 ILE D O 1
ATOM 4274 N N . LYS D 1 110 ? 17.228 61.930 15.973 1.00 13.55 104 LYS D N 1
ATOM 4275 C CA . LYS D 1 110 ? 16.644 61.755 14.664 1.00 14.11 104 LYS D CA 1
ATOM 4276 C C . LYS D 1 110 ? 15.853 60.477 14.764 1.00 14.71 104 LYS D C 1
ATOM 4277 O O . LYS D 1 110 ? 16.352 59.461 15.264 1.00 13.81 104 LYS D O 1
ATOM 4283 N N . PHE D 1 111 ? 14.602 60.539 14.328 1.00 13.36 105 PHE D N 1
ATOM 4284 C CA . PHE D 1 111 ? 13.726 59.373 14.366 1.00 14.96 105 PHE D CA 1
ATOM 4285 C C . PHE D 1 111 ? 13.456 58.855 12.983 1.00 15.78 105 PHE D C 1
ATOM 4286 O O . PHE D 1 111 ? 13.178 59.645 12.057 1.00 16.64 105 PHE D O 1
ATOM 4294 N N . THR D 1 112 ? 13.506 57.535 12.828 1.00 14.99 106 THR D N 1
ATOM 4295 C CA . THR D 1 112 ? 13.199 56.941 11.528 1.00 15.83 106 THR D CA 1
ATOM 4296 C C . THR D 1 112 ? 12.018 55.986 11.631 1.00 16.84 106 THR D C 1
ATOM 4297 O O . THR D 1 112 ? 12.003 55.110 12.531 1.00 15.44 106 THR D O 1
ATOM 4301 N N . THR D 1 113 ? 10.994 56.195 10.789 1.00 17.18 107 THR D N 1
ATOM 4302 C CA . THR D 1 113 ? 9.847 55.279 10.766 1.00 17.65 107 THR D CA 1
ATOM 4303 C C . THR D 1 113 ? 9.897 54.535 9.430 1.00 19.65 107 THR D C 1
ATOM 4304 O O . THR D 1 113 ? 10.791 54.759 8.606 1.00 19.07 107 THR D O 1
ATOM 4308 N N . ASN D 1 114 ? 8.940 53.648 9.217 1.00 21.22 108 ASN D N 1
ATOM 4309 C CA . ASN D 1 114 ? 8.928 52.905 7.983 1.00 24.53 108 ASN D CA 1
ATOM 4310 C C . ASN D 1 114 ? 8.447 53.812 6.857 1.00 25.32 108 ASN D C 1
ATOM 4311 O O . ASN D 1 114 ? 8.475 53.419 5.694 1.00 25.72 108 ASN D O 1
ATOM 4316 N N . LYS D 1 115 ? 8.027 55.026 7.207 1.00 25.65 109 LYS D N 1
ATOM 4317 C CA . LYS D 1 115 ? 7.515 55.982 6.220 1.00 25.80 109 LYS D CA 1
ATOM 4318 C C . LYS D 1 115 ? 8.500 57.097 5.877 1.00 24.58 109 LYS D C 1
ATOM 4319 O O . LYS D 1 115 ? 8.611 57.500 4.727 1.00 23.44 109 LYS D O 1
ATOM 4325 N N . LYS D 1 116 ? 9.185 57.626 6.880 1.00 24.81 110 LYS D N 1
ATOM 4326 C CA . LYS D 1 116 ? 10.148 58.695 6.645 1.00 24.61 110 LYS D CA 1
ATOM 4327 C C . LYS D 1 116 ? 11.059 58.963 7.820 1.00 22.25 110 LYS D C 1
ATOM 4328 O O . LYS D 1 116 ? 10.992 58.304 8.844 1.00 22.37 110 LYS D O 1
ATOM 4334 N N . GLU D 1 117 ? 11.911 59.956 7.640 1.00 18.67 111 GLU D N 1
ATOM 4335 C CA . GLU D 1 117 ? 12.868 60.357 8.657 1.00 20.28 111 GLU D CA 1
ATOM 4336 C C . GLU D 1 117 ? 12.380 61.638 9.265 1.00 20.76 111 GLU D C 1
ATOM 4337 O O . GLU D 1 117 ? 11.736 62.454 8.566 1.00 18.80 111 GLU D O 1
ATOM 4343 N N . TYR D 1 118 ? 12.677 61.819 10.549 1.00 17.55 112 TYR D N 1
ATOM 4344 C CA . TYR D 1 118 ? 12.322 63.056 11.249 1.00 17.34 112 TYR D CA 1
ATOM 4345 C C . TYR D 1 118 ? 13.594 63.521 11.926 1.00 19.29 112 TYR D C 1
ATOM 4346 O O . TYR D 1 118 ? 14.166 62.825 12.778 1.00 17.87 112 TYR D O 1
ATOM 4355 N N . GLY D 1 119 ? 14.051 64.695 11.534 1.00 18.13 113 GLY D N 1
ATOM 4356 C CA . GLY D 1 119 ? 15.240 65.230 12.141 1.00 18.97 113 GLY D CA 1
ATOM 4357 C C . GLY D 1 119 ? 16.490 65.197 11.295 1.00 19.00 113 GLY D C 1
ATOM 4358 O O . GLY D 1 119 ? 16.423 64.935 10.095 1.00 20.73 113 GLY D O 1
ATOM 4359 N N . PRO D 1 120 ? 17.666 65.358 11.908 1.00 18.13 114 PRO D N 1
ATOM 4360 C CA . PRO D 1 120 ? 17.918 65.551 13.332 1.00 18.11 114 PRO D CA 1
ATOM 4361 C C . PRO D 1 120 ? 17.397 66.864 13.908 1.00 19.84 114 PRO D C 1
ATOM 4362 O O . PRO D 1 120 ? 17.242 67.853 13.168 1.00 19.61 114 PRO D O 1
ATOM 4366 N N . TYR D 1 121 ? 17.170 66.864 15.222 1.00 18.04 115 TYR D N 1
ATOM 4367 C CA . TYR D 1 121 ? 16.711 68.047 15.950 1.00 18.01 115 TYR D CA 1
ATOM 4368 C C . TYR D 1 121 ? 17.665 68.219 17.121 1.00 18.91 115 TYR D C 1
ATOM 4369 O O . TYR D 1 121 ? 17.870 67.273 17.895 1.00 19.67 115 TYR D O 1
ATOM 4378 N N . GLY D 1 122 ? 18.246 69.403 17.269 1.00 17.49 116 GLY D N 1
ATOM 4379 C CA . GLY D 1 122 ? 19.173 69.609 18.368 1.00 19.61 116 GLY D CA 1
ATOM 4380 C C . GLY D 1 122 ? 20.557 70.037 17.916 1.00 22.16 116 GLY D C 1
ATOM 4381 O O . GLY D 1 122 ? 20.732 70.510 16.792 1.00 22.75 116 GLY D O 1
ATOM 4382 N N . ALA D 1 123 ? 21.542 69.868 18.793 1.00 21.96 117 ALA D N 1
ATOM 4383 C CA . ALA D 1 123 ? 22.928 70.262 18.513 1.00 25.24 117 ALA D CA 1
ATOM 4384 C C . ALA D 1 123 ? 23.713 69.128 17.907 1.00 27.56 117 ALA D C 1
ATOM 4385 O O . ALA D 1 123 ? 23.849 68.051 18.531 1.00 27.68 117 ALA D O 1
ATOM 4387 N N . ASN D 1 124 ? 24.249 69.391 16.721 1.00 27.73 118 ASN D N 1
ATOM 4388 C CA . ASN D 1 124 ? 25.032 68.421 15.983 1.00 31.52 118 ASN D CA 1
ATOM 4389 C C . ASN D 1 124 ? 26.506 68.492 16.327 1.00 31.68 118 ASN D C 1
ATOM 4390 O O . ASN D 1 124 ? 27.297 69.124 15.599 1.00 33.77 118 ASN D O 1
ATOM 4395 N N . ALA D 1 125 ? 26.866 67.875 17.449 1.00 29.02 119 ALA D N 1
ATOM 4396 C CA . ALA D 1 125 ? 28.237 67.807 17.919 1.00 27.43 119 ALA D CA 1
ATOM 4397 C C . ALA D 1 125 ? 28.240 66.861 19.110 1.00 25.92 119 ALA D C 1
ATOM 4398 O O . ALA D 1 125 ? 27.258 66.757 19.842 1.00 24.60 119 ALA D O 1
ATOM 4400 N N . GLY D 1 126 ? 29.350 66.174 19.291 1.00 24.32 120 GLY D N 1
ATOM 4401 C CA . GLY D 1 126 ? 29.466 65.258 20.401 1.00 23.64 120 GLY D CA 1
ATOM 4402 C C . GLY D 1 126 ? 29.854 63.892 19.882 1.00 23.91 120 GLY D C 1
ATOM 4403 O O . GLY D 1 126 ? 30.638 63.782 18.938 1.00 23.09 120 GLY D O 1
ATOM 4404 N N . THR D 1 127 ? 29.305 62.860 20.504 1.00 20.55 121 THR D N 1
ATOM 4405 C CA . THR D 1 127 ? 29.596 61.499 20.131 1.00 17.79 121 THR D CA 1
ATOM 4406 C C . THR D 1 127 ? 28.254 60.831 19.756 1.00 17.00 121 THR D C 1
ATOM 4407 O O . THR D 1 127 ? 27.248 61.003 20.452 1.00 15.73 121 THR D O 1
ATOM 4411 N N . PRO D 1 128 ? 28.236 60.035 18.679 1.00 15.05 122 PRO D N 1
ATOM 4412 C CA . PRO D 1 128 ? 26.967 59.423 18.267 1.00 14.21 122 PRO D CA 1
ATOM 4413 C C . PRO D 1 128 ? 26.406 58.217 19.004 1.00 14.94 122 PRO D C 1
ATOM 4414 O O . PRO D 1 128 ? 27.154 57.459 19.644 1.00 13.78 122 PRO D O 1
ATOM 4418 N N . PHE D 1 129 ? 25.079 58.071 18.910 1.00 14.11 123 PHE D N 1
ATOM 4419 C CA . PHE D 1 129 ? 24.364 56.900 19.448 1.00 12.45 123 PHE D CA 1
ATOM 4420 C C . PHE D 1 129 ? 23.397 56.436 18.363 1.00 13.47 123 PHE D C 1
ATOM 4421 O O . PHE D 1 129 ? 23.089 57.181 17.428 1.00 14.41 123 PHE D O 1
ATOM 4429 N N . ASN D 1 130 ? 22.925 55.199 18.467 1.00 13.99 124 ASN D N 1
ATOM 4430 C CA . ASN D 1 130 ? 22.032 54.673 17.451 1.00 13.72 124 ASN D CA 1
ATOM 4431 C C . ASN D 1 130 ? 21.288 53.500 18.090 1.00 15.48 124 ASN D C 1
ATOM 4432 O O . ASN D 1 130 ? 21.923 52.620 18.659 1.00 15.66 124 ASN D O 1
ATOM 4437 N N . ILE D 1 131 ? 19.952 53.552 18.080 1.00 13.90 125 ILE D N 1
ATOM 4438 C CA . ILE D 1 131 ? 19.128 52.437 18.578 1.00 13.89 125 ILE D CA 1
ATOM 4439 C C . ILE D 1 131 ? 18.540 51.802 17.308 1.00 16.63 125 ILE D C 1
ATOM 4440 O O . ILE D 1 131 ? 17.802 52.475 16.553 1.00 14.72 125 ILE D O 1
ATOM 4445 N N . LYS D 1 132 ? 18.906 50.540 17.045 1.00 13.89 126 LYS D N 1
ATOM 4446 C CA . LYS D 1 132 ? 18.415 49.805 15.889 1.00 15.15 126 LYS D CA 1
ATOM 4447 C C . LYS D 1 132 ? 17.767 48.529 16.462 1.00 16.62 126 LYS D C 1
ATOM 4448 O O . LYS D 1 132 ? 18.163 48.055 17.536 1.00 17.63 126 LYS D O 1
ATOM 4454 N N . ILE D 1 133 ? 16.787 47.978 15.757 1.00 13.53 127 ILE D N 1
ATOM 4455 C CA . ILE D 1 133 ? 16.077 46.794 16.236 1.00 14.37 127 ILE D CA 1
ATOM 4456 C C . ILE D 1 133 ? 16.032 45.759 15.124 1.00 13.69 127 ILE D C 1
ATOM 4457 O O . ILE D 1 133 ? 16.335 46.085 13.959 1.00 14.05 127 ILE D O 1
ATOM 4462 N N . PRO D 1 134 ? 15.639 44.513 15.445 1.00 15.90 128 PRO D N 1
ATOM 4463 C CA . PRO D 1 134 ? 15.588 43.462 14.415 1.00 15.65 128 PRO D CA 1
ATOM 4464 C C . PRO D 1 134 ? 14.622 43.770 13.284 1.00 15.93 128 PRO D C 1
ATOM 4465 O O . PRO D 1 134 ? 13.653 44.493 13.459 1.00 16.20 128 PRO D O 1
ATOM 4469 N N . ASP D 1 135 ? 14.848 43.201 12.103 1.00 17.11 129 ASP D N 1
ATOM 4470 C CA . ASP D 1 135 ? 13.902 43.462 11.001 1.00 17.98 129 ASP D CA 1
ATOM 4471 C C . ASP D 1 135 ? 12.496 43.052 11.463 1.00 17.67 129 ASP D C 1
ATOM 4472 O O . ASP D 1 135 ? 12.353 42.116 12.258 1.00 19.09 129 ASP D O 1
ATOM 4477 N N . GLY D 1 136 ? 11.474 43.747 10.967 1.00 17.84 130 GLY D N 1
ATOM 4478 C CA . GLY D 1 136 ? 10.110 43.406 11.290 1.00 18.48 130 GLY D CA 1
ATOM 4479 C C . GLY D 1 136 ? 9.638 43.748 12.695 1.00 17.54 130 GLY D C 1
ATOM 4480 O O . GLY D 1 136 ? 8.621 43.236 13.166 1.00 17.98 130 GLY D O 1
ATOM 4481 N N . ASN D 1 137 ? 10.402 44.565 13.393 1.00 15.81 131 ASN D N 1
ATOM 4482 C CA . ASN D 1 137 ? 10.006 44.965 14.742 1.00 15.59 131 ASN D CA 1
ATOM 4483 C C . ASN D 1 137 ? 9.683 46.453 14.711 1.00 15.76 131 ASN D C 1
ATOM 4484 O O . ASN D 1 137 ? 9.954 47.129 13.706 1.00 16.33 131 ASN D O 1
ATOM 4489 N N . LYS D 1 138 ? 9.123 46.973 15.799 1.00 13.35 132 LYS D N 1
ATOM 4490 C CA . LYS D 1 138 ? 8.801 48.379 15.882 1.00 12.18 132 LYS D CA 1
ATOM 4491 C C . LYS D 1 138 ? 9.090 48.815 17.313 1.00 13.34 132 LYS D C 1
ATOM 4492 O O . LYS D 1 138 ? 9.039 48.006 18.254 1.00 11.21 132 LYS D O 1
ATOM 4498 N N . ILE D 1 139 ? 9.398 50.106 17.464 1.00 12.27 133 ILE D N 1
ATOM 4499 C CA . ILE D 1 139 ? 9.625 50.667 18.782 1.00 10.20 133 ILE D CA 1
ATOM 4500 C C . ILE D 1 139 ? 8.258 51.067 19.299 1.00 12.52 133 ILE D C 1
ATOM 4501 O O . ILE D 1 139 ? 7.471 51.699 18.599 1.00 11.58 133 ILE D O 1
ATOM 4506 N N . VAL D 1 140 ? 7.958 50.656 20.526 1.00 11.52 134 VAL D N 1
ATOM 4507 C CA . VAL D 1 140 ? 6.665 50.896 21.125 1.00 12.75 134 VAL D CA 1
ATOM 4508 C C . VAL D 1 140 ? 6.746 51.701 22.433 1.00 13.83 134 VAL D C 1
ATOM 4509 O O . VAL D 1 140 ? 5.737 51.949 23.078 1.00 14.94 134 VAL D O 1
ATOM 4513 N N . GLY D 1 141 ? 7.948 52.109 22.822 1.00 13.57 135 GLY D N 1
ATOM 4514 C CA . GLY D 1 141 ? 8.089 52.912 24.021 1.00 12.79 135 GLY D CA 1
ATOM 4515 C C . GLY D 1 141 ? 9.526 53.351 24.239 1.00 12.34 135 GLY D C 1
ATOM 4516 O O . GLY D 1 141 ? 10.409 52.931 23.498 1.00 13.28 135 GLY D O 1
ATOM 4517 N N . PHE D 1 142 ? 9.756 54.207 25.232 1.00 11.03 136 PHE D N 1
ATOM 4518 C CA . PHE D 1 142 ? 11.102 54.651 25.542 1.00 12.55 136 PHE D CA 1
ATOM 4519 C C . PHE D 1 142 ? 11.348 54.639 27.057 1.00 11.96 136 PHE D C 1
ATOM 4520 O O . PHE D 1 142 ? 10.412 54.703 27.834 1.00 11.68 136 PHE D O 1
ATOM 4528 N N . PHE D 1 143 ? 12.613 54.525 27.454 1.00 9.93 137 PHE D N 1
ATOM 4529 C CA . PHE D 1 143 ? 12.961 54.591 28.855 1.00 11.90 137 PHE D CA 1
ATOM 4530 C C . PHE D 1 143 ? 14.349 55.258 28.914 1.00 11.69 137 PHE D C 1
ATOM 4531 O O . PHE D 1 143 ? 14.983 55.463 27.858 1.00 14.18 137 PHE D O 1
ATOM 4539 N N . GLY D 1 144 ? 14.804 55.651 30.107 1.00 13.10 138 GLY D N 1
ATOM 4540 C CA . GLY D 1 144 ? 16.120 56.297 30.202 1.00 11.87 138 GLY D CA 1
ATOM 4541 C C . GLY D 1 144 ? 16.407 56.868 31.587 1.00 12.87 138 GLY D C 1
ATOM 4542 O O . GLY D 1 144 ? 15.837 56.417 32.580 1.00 11.46 138 GLY D O 1
ATOM 4543 N N . ASN D 1 145 ? 17.308 57.863 31.665 1.00 11.88 139 ASN D N 1
ATOM 4544 C CA . ASN D 1 145 ? 17.572 58.510 32.926 1.00 12.54 139 ASN D CA 1
ATOM 4545 C C . ASN D 1 145 ? 17.450 59.996 32.598 1.00 12.80 139 ASN D C 1
ATOM 4546 O O . ASN D 1 145 ? 17.720 60.419 31.491 1.00 10.79 139 ASN D O 1
ATOM 4551 N N . SER D 1 146 ? 17.030 60.804 33.566 1.00 13.02 140 SER D N 1
ATOM 4552 C CA . SER D 1 146 ? 16.975 62.245 33.277 1.00 11.73 140 SER D CA 1
ATOM 4553 C C . SER D 1 146 ? 17.050 63.033 34.576 1.00 12.60 140 SER D C 1
ATOM 4554 O O . SER D 1 146 ? 16.969 62.456 35.664 1.00 13.39 140 SER D O 1
ATOM 4557 N N . GLY D 1 147 ? 17.222 64.351 34.460 1.00 12.12 141 GLY D N 1
ATOM 4558 C CA . GLY D 1 147 ? 17.267 65.167 35.651 1.00 13.74 141 GLY D CA 1
ATOM 4559 C C . GLY D 1 147 ? 16.936 66.537 35.078 1.00 14.11 141 GLY D C 1
ATOM 4560 O O . GLY D 1 147 ? 15.819 66.747 34.603 1.00 13.61 141 GLY D O 1
ATOM 4561 N N . TRP D 1 148 ? 17.881 67.471 35.135 1.00 13.22 142 TRP D N 1
ATOM 4562 C CA . TRP D 1 148 ? 17.622 68.767 34.565 1.00 14.69 142 TRP D CA 1
ATOM 4563 C C . TRP D 1 148 ? 17.540 68.601 33.049 1.00 14.30 142 TRP D C 1
ATOM 4564 O O . TRP D 1 148 ? 16.847 69.381 32.368 1.00 13.15 142 TRP D O 1
ATOM 4575 N N . TYR D 1 149 ? 18.288 67.617 32.526 1.00 13.20 143 TYR D N 1
ATOM 4576 C CA . TYR D 1 149 ? 18.294 67.344 31.071 1.00 13.82 143 TYR D CA 1
ATOM 4577 C C . TYR D 1 149 ? 17.967 65.844 30.829 1.00 13.31 143 TYR D C 1
ATOM 4578 O O . TYR D 1 149 ? 17.592 65.153 31.759 1.00 13.31 143 TYR D O 1
ATOM 4587 N N . VAL D 1 150 ? 18.073 65.378 29.578 1.00 12.93 144 VAL D N 1
ATOM 4588 C CA . VAL D 1 150 ? 17.792 63.972 29.253 1.00 12.11 144 VAL D CA 1
ATOM 4589 C C . VAL D 1 150 ? 19.146 63.326 29.163 1.00 12.44 144 VAL D C 1
ATOM 4590 O O . VAL D 1 150 ? 19.907 63.557 28.219 1.00 12.73 144 VAL D O 1
ATOM 4594 N N . ASP D 1 151 ? 19.464 62.545 30.191 1.00 13.15 145 ASP D N 1
ATOM 4595 C CA . ASP D 1 151 ? 20.784 61.911 30.305 1.00 13.79 145 ASP D CA 1
ATOM 4596 C C . ASP D 1 151 ? 20.958 60.628 29.530 1.00 14.05 145 ASP D C 1
ATOM 4597 O O . ASP D 1 151 ? 22.051 60.357 28.993 1.00 14.20 145 ASP D O 1
ATOM 4602 N N . ALA D 1 152 ? 19.911 59.813 29.475 1.00 15.02 146 ALA D N 1
ATOM 4603 C CA . ALA D 1 152 ? 20.074 58.540 28.781 1.00 13.05 146 ALA D CA 1
ATOM 4604 C C . ALA D 1 152 ? 18.749 58.132 28.161 1.00 13.88 146 ALA D C 1
ATOM 4605 O O . ALA D 1 152 ? 17.679 58.509 28.652 1.00 13.84 146 ALA D O 1
ATOM 4607 N N . ILE D 1 153 ? 18.804 57.351 27.092 1.00 12.16 147 ILE D N 1
ATOM 4608 C CA . ILE D 1 153 ? 17.562 56.930 26.476 1.00 13.26 147 ILE D CA 1
ATOM 4609 C C . ILE D 1 153 ? 17.749 55.553 25.875 1.00 13.19 147 ILE D C 1
ATOM 4610 O O . ILE D 1 153 ? 18.827 55.233 25.377 1.00 13.88 147 ILE D O 1
ATOM 4615 N N . GLY D 1 154 ? 16.683 54.762 25.955 1.00 13.00 148 GLY D N 1
ATOM 4616 C CA . GLY D 1 154 ? 16.640 53.410 25.421 1.00 13.97 148 GLY D CA 1
ATOM 4617 C C . GLY D 1 154 ? 15.211 53.183 24.905 1.00 14.11 148 GLY D C 1
ATOM 4618 O O . GLY D 1 154 ? 14.327 54.024 25.083 1.00 15.13 148 GLY D O 1
ATOM 4619 N N . ALA D 1 155 ? 14.973 52.062 24.242 1.00 14.08 149 ALA D N 1
ATOM 4620 C CA . ALA D 1 155 ? 13.641 51.819 23.698 1.00 12.89 149 ALA D CA 1
ATOM 4621 C C . ALA D 1 155 ? 13.120 50.425 24.019 1.00 13.73 149 ALA D C 1
ATOM 4622 O O . ALA D 1 155 ? 13.892 49.506 24.278 1.00 15.49 149 ALA D O 1
ATOM 4624 N N . TYR D 1 156 ? 11.801 50.295 23.933 1.00 11.98 150 TYR D N 1
ATOM 4625 C CA . TYR D 1 156 ? 11.115 49.028 24.080 1.00 11.66 150 TYR D CA 1
ATOM 4626 C C . TYR D 1 156 ? 10.697 48.682 22.639 1.00 12.13 150 TYR D C 1
ATOM 4627 O O . TYR D 1 156 ? 10.207 49.558 21.862 1.00 11.30 150 TYR D O 1
ATOM 4636 N N . TYR D 1 157 ? 10.871 47.426 22.262 1.00 12.12 151 TYR D N 1
ATOM 4637 C CA . TYR D 1 157 ? 10.474 47.042 20.913 1.00 12.58 151 TYR D CA 1
ATOM 4638 C C . TYR D 1 157 ? 9.813 45.688 20.905 1.00 11.68 151 TYR D C 1
ATOM 4639 O O . TYR D 1 157 ? 9.924 44.891 21.849 1.00 11.63 151 TYR D O 1
ATOM 4648 N N . THR D 1 158 ? 9.053 45.459 19.853 1.00 13.75 152 THR D N 1
ATOM 4649 C CA . THR D 1 158 ? 8.332 44.206 19.744 1.00 13.49 152 THR D CA 1
ATOM 4650 C C . THR D 1 158 ? 8.066 43.945 18.278 1.00 14.36 152 THR D C 1
ATOM 4651 O O . THR D 1 158 ? 8.230 44.829 17.426 1.00 13.59 152 THR D O 1
ATOM 4655 N N . ALA D 1 159 ? 7.630 42.740 17.984 1.00 15.37 153 ALA D N 1
ATOM 4656 C CA . ALA D 1 159 ? 7.383 42.389 16.600 1.00 16.02 153 ALA D CA 1
ATOM 4657 C C . ALA D 1 159 ? 6.177 43.046 15.956 1.00 19.17 153 ALA D C 1
ATOM 4658 O O . ALA D 1 159 ? 5.138 43.247 16.606 1.00 18.12 153 ALA D O 1
ATOM 4660 N N . LYS D 1 160 ? 6.356 43.423 14.684 1.00 21.01 154 LYS D N 1
ATOM 4661 C CA . LYS D 1 160 ? 5.300 43.959 13.862 1.00 25.73 154 LYS D CA 1
ATOM 4662 C C . LYS D 1 160 ? 5.318 45.463 13.764 1.00 30.98 154 LYS D C 1
ATOM 4663 O O . LYS D 1 160 ? 6.117 46.035 12.971 1.00 33.19 154 LYS D O 1
#

B-factor: mean 20.42, std 7.29, range [7.89, 63.88]